Protein AF-A0A0N1BIA9-F1 (afdb_monomer)

Sequence (577 aa):
MAILIGGTGDDSLVGGNDDDTLIGDAGNDTLIGGGGGDLIEGGSGYNQLYAAGMLGSFSFPYYGNSFAVPMLDRGSDVDTLRGGNDVDLISAGFGDQIDGGGGSDTLFISFQGASNGVSVDFRLASQSIGGGVIKNIESVAWAEGSAFDDVIIDGTGSPYGSFGVLFGMAGNDSLVAGYYTGALFGGDGGDTLDGRGSQYLSTLDGGTGDDLIFTPLNGFARSFGGDGDDVINGTGAISGGDGNDRILLVYTYYSAEVHGDAGNDEIVVADLTTGSTILFGDAGDDTLRGGGGNDLFNGGAGDDRIIGGSEAGPDLYYGGAAGDTAIYSGRSTDYVLDRDAATGIITITDSRADSPDGADRIDGIEFLRFSDGTYQTAQVLAGIGLGGGNLVGGDGDDIYVGNEDANSAIGNGGNDTLSGNGGNDTLVGGAGADQLDGGTGDDRLLSNGVLGAYVTPYPGFTPVAPDLDRDAVADTLRGGAGNDTISAGFGDQIDGGVGIDTLFISFQGASAGITVDFRLASQQVGATSIANIEAIGWAEGSGFDDVIIDGPGNGYAGFSTLFGMAGNDRLVAGYYT

Structure (mmCIF, N/CA/C/O backbone):
data_AF-A0A0N1BIA9-F1
#
_entry.id   AF-A0A0N1BIA9-F1
#
loop_
_atom_site.group_PDB
_atom_site.id
_atom_site.type_symbol
_atom_site.label_atom_id
_atom_site.label_alt_id
_atom_site.label_comp_id
_atom_site.label_asym_id
_atom_site.label_entity_id
_atom_site.label_seq_id
_atom_site.pdbx_PDB_ins_code
_atom_site.Cartn_x
_atom_site.Cartn_y
_atom_site.Cartn_z
_atom_site.occupancy
_atom_site.B_iso_or_equiv
_atom_site.auth_seq_id
_atom_site.auth_comp_id
_atom_site.auth_asym_id
_atom_site.auth_atom_id
_atom_site.pdbx_PDB_model_num
ATOM 1 N N . MET A 1 1 ? -39.577 -13.393 37.945 1.00 86.75 1 MET A N 1
ATOM 2 C CA . MET A 1 1 ? -40.028 -12.265 38.774 1.00 86.75 1 MET A CA 1
ATOM 3 C C . MET A 1 1 ? -39.838 -12.552 40.251 1.00 86.75 1 MET A C 1
ATOM 5 O O . MET A 1 1 ? -40.767 -12.895 40.989 1.00 86.75 1 MET A O 1
ATOM 9 N N . ALA A 1 2 ? -38.596 -12.388 40.667 1.00 89.94 2 ALA A N 1
ATOM 10 C CA . ALA A 1 2 ? -38.115 -12.234 42.015 1.00 89.94 2 ALA A CA 1
ATOM 11 C C . ALA A 1 2 ? -37.924 -10.740 42.322 1.00 89.94 2 ALA A C 1
ATOM 13 O O . ALA A 1 2 ? -37.677 -9.922 41.441 1.00 89.94 2 ALA A O 1
ATOM 14 N N . ILE A 1 3 ? -38.049 -10.392 43.602 1.00 97.19 3 ILE A N 1
ATOM 15 C CA . ILE A 1 3 ? -37.593 -9.107 44.135 1.00 97.19 3 ILE A CA 1
ATOM 16 C C . ILE A 1 3 ? -36.527 -9.449 45.168 1.00 97.19 3 ILE A C 1
ATOM 18 O O . ILE A 1 3 ? -36.833 -10.100 46.173 1.00 97.19 3 ILE A O 1
ATOM 22 N N . LEU A 1 4 ? -35.291 -9.053 44.895 1.00 97.50 4 LEU A N 1
ATOM 23 C CA . LEU A 1 4 ? -34.115 -9.322 45.709 1.00 97.50 4 LEU A CA 1
ATOM 24 C C . LEU A 1 4 ? -33.593 -8.000 46.285 1.00 97.50 4 LEU A C 1
ATOM 26 O O . LEU A 1 4 ? -33.456 -7.020 45.562 1.00 97.50 4 LEU A O 1
ATOM 30 N N . ILE A 1 5 ? -33.336 -7.970 47.595 1.00 97.81 5 ILE A N 1
ATOM 31 C CA . ILE A 1 5 ? -32.888 -6.772 48.323 1.00 97.81 5 ILE A CA 1
ATOM 32 C C . ILE A 1 5 ? -31.689 -7.169 49.193 1.00 97.81 5 ILE A C 1
ATOM 34 O O . ILE A 1 5 ? -31.840 -8.077 50.018 1.00 97.81 5 ILE A O 1
ATOM 38 N N . GLY A 1 6 ? -30.536 -6.521 48.994 1.00 96.31 6 GLY A N 1
ATOM 39 C CA . GLY A 1 6 ? -29.282 -6.765 49.724 1.00 96.31 6 GLY A CA 1
ATOM 40 C C . GLY A 1 6 ? -29.310 -6.151 51.124 1.00 96.31 6 GLY A C 1
ATOM 41 O O . GLY A 1 6 ? -29.297 -6.855 52.139 1.00 96.31 6 GLY A O 1
ATOM 42 N N . GLY A 1 7 ? -29.537 -4.839 51.185 1.00 95.25 7 GLY A N 1
ATOM 43 C CA . GLY A 1 7 ? -29.717 -4.099 52.426 1.00 95.25 7 GLY A CA 1
ATOM 44 C C . GLY A 1 7 ? -28.447 -3.362 52.839 1.00 95.25 7 GLY A C 1
ATOM 45 O O . GLY A 1 7 ? -28.160 -2.286 52.340 1.00 95.25 7 GLY A O 1
ATOM 46 N N . THR A 1 8 ? -27.732 -3.838 53.856 1.00 96.31 8 THR A N 1
ATOM 47 C CA . THR A 1 8 ? -26.477 -3.183 54.267 1.00 96.31 8 THR A CA 1
ATOM 48 C C . THR A 1 8 ? -25.339 -4.181 54.259 1.00 96.31 8 THR A C 1
ATOM 50 O O . THR A 1 8 ? -25.460 -5.217 54.918 1.00 96.31 8 THR A O 1
ATOM 53 N N . GLY A 1 9 ? -24.198 -3.788 53.706 1.00 96.25 9 GLY A N 1
ATOM 54 C CA . GLY A 1 9 ? -23.037 -4.650 53.521 1.00 96.25 9 GLY A CA 1
ATOM 55 C C . GLY A 1 9 ? -22.803 -4.921 52.040 1.00 96.25 9 GLY A C 1
ATOM 56 O O . GLY A 1 9 ? -23.548 -4.437 51.211 1.00 96.25 9 GLY A O 1
ATOM 57 N N . ASP A 1 10 ? -21.742 -5.662 51.734 1.00 98.19 10 ASP A N 1
ATOM 58 C CA . ASP A 1 10 ? -21.418 -6.040 50.357 1.00 98.19 10 ASP A CA 1
ATOM 59 C C . ASP A 1 10 ? -22.220 -7.304 49.995 1.00 98.19 10 ASP A C 1
ATOM 61 O O . ASP A 1 10 ? -21.917 -8.399 50.493 1.00 98.19 10 ASP A O 1
ATOM 65 N N . ASP A 1 11 ? -23.251 -7.157 49.167 1.00 98.19 11 ASP A N 1
ATOM 66 C CA . ASP A 1 11 ? -24.198 -8.209 48.810 1.00 98.19 11 ASP A CA 1
ATOM 67 C C . ASP A 1 11 ? -23.992 -8.740 47.380 1.00 98.19 11 ASP A C 1
ATOM 69 O O . ASP A 1 11 ? -23.407 -8.105 46.502 1.00 98.19 11 ASP A O 1
ATOM 73 N N . SER A 1 12 ? -24.473 -9.963 47.128 1.00 97.62 12 SER A N 1
ATOM 74 C CA . SER A 1 12 ? -24.478 -10.571 45.793 1.00 97.62 12 SER A CA 1
ATOM 75 C C . SER A 1 12 ? -25.865 -11.105 45.461 1.00 97.62 12 SER A C 1
ATOM 77 O O . SER A 1 12 ? -26.387 -11.985 46.153 1.00 97.62 12 SER A O 1
ATOM 79 N N . LEU A 1 13 ? -26.462 -10.556 44.405 1.00 97.81 13 LEU A N 1
ATOM 80 C CA . LEU A 1 13 ? -27.844 -10.796 43.999 1.00 97.81 13 LEU A CA 1
ATOM 81 C C . LEU A 1 13 ? -27.869 -11.342 42.566 1.00 97.81 13 LEU A C 1
ATOM 83 O O . LEU A 1 13 ? -27.150 -10.846 41.702 1.00 97.81 13 LEU A O 1
ATOM 87 N N . VAL A 1 14 ? -28.692 -12.366 42.323 1.00 97.75 14 VAL A N 1
ATOM 88 C CA . VAL A 1 14 ? -28.859 -13.003 41.006 1.00 97.75 14 VAL A CA 1
ATOM 89 C C . VAL A 1 14 ? -30.352 -13.167 40.725 1.00 97.75 14 VAL A C 1
ATOM 91 O O . VAL A 1 14 ? -31.029 -13.823 41.521 1.00 97.75 14 VAL A O 1
ATOM 94 N N . GLY A 1 15 ? -30.842 -12.567 39.636 1.00 95.00 15 GLY A N 1
ATOM 95 C CA . GLY A 1 15 ? -32.247 -12.580 39.216 1.00 95.00 15 GLY A CA 1
ATOM 96 C C . GLY A 1 15 ? -32.674 -13.943 38.681 1.00 95.00 15 GLY A C 1
ATOM 97 O O . GLY A 1 15 ? -33.395 -14.688 39.353 1.00 95.00 15 GLY A O 1
ATOM 98 N N . GLY A 1 16 ? -32.152 -14.329 37.518 1.00 94.50 16 GLY A N 1
ATOM 99 C CA . GLY A 1 16 ? -32.550 -15.561 36.845 1.00 94.50 16 GLY A CA 1
ATOM 100 C C . GLY A 1 16 ? -32.778 -15.346 35.354 1.00 94.50 16 GLY A C 1
ATOM 101 O O . GLY A 1 16 ? -31.915 -14.805 34.688 1.00 94.50 16 GLY A O 1
ATOM 102 N N . ASN A 1 17 ? -33.889 -15.859 34.818 1.00 94.81 17 ASN A N 1
ATOM 103 C CA . ASN A 1 17 ? -34.258 -15.730 33.395 1.00 94.81 17 ASN A CA 1
ATOM 104 C C . ASN A 1 17 ? -35.610 -15.008 33.203 1.00 94.81 17 ASN A C 1
ATOM 106 O O . ASN A 1 17 ? -36.188 -15.075 32.119 1.00 94.81 17 ASN A O 1
ATOM 110 N N . ASP A 1 18 ? -36.192 -14.481 34.276 1.00 96.44 18 ASP A N 1
ATOM 111 C CA . ASP A 1 18 ? -37.474 -13.781 34.231 1.00 96.44 18 ASP A CA 1
ATOM 112 C C . ASP A 1 18 ? -37.211 -12.297 34.526 1.00 96.44 18 ASP A C 1
ATOM 114 O O . ASP A 1 18 ? -36.248 -12.001 35.209 1.00 96.44 18 ASP A O 1
ATOM 118 N N . ASP A 1 19 ? -38.143 -11.401 34.188 1.00 97.56 19 ASP A N 1
ATOM 119 C CA . ASP A 1 19 ? -38.080 -9.994 34.617 1.00 97.56 19 ASP A CA 1
ATOM 120 C C . ASP A 1 19 ? -38.034 -9.880 36.155 1.00 97.56 19 ASP A C 1
ATOM 122 O O . ASP A 1 19 ? -39.028 -10.165 36.846 1.00 97.56 19 ASP A O 1
ATOM 126 N N . ASP A 1 20 ? -36.898 -9.468 36.703 1.00 98.12 20 ASP A N 1
ATOM 127 C CA . ASP A 1 20 ? -36.608 -9.420 38.128 1.00 98.12 20 ASP A CA 1
ATOM 128 C C . ASP A 1 20 ? -36.301 -7.987 38.606 1.00 98.12 20 ASP A C 1
ATOM 130 O O . ASP A 1 20 ? -36.182 -7.020 37.854 1.00 98.12 20 ASP A O 1
ATOM 134 N N . THR A 1 21 ? -36.278 -7.794 39.926 1.00 98.44 21 THR A N 1
ATOM 135 C CA . THR A 1 21 ? -35.881 -6.520 40.544 1.00 98.44 21 THR A CA 1
ATOM 136 C C . THR A 1 21 ? -34.820 -6.776 41.598 1.00 98.44 21 THR A C 1
ATOM 138 O O . THR A 1 21 ? -35.076 -7.499 42.564 1.00 98.44 21 THR A O 1
ATOM 141 N N . LEU A 1 22 ? -33.646 -6.181 41.424 1.00 98.50 22 LEU A N 1
ATOM 142 C CA . LEU A 1 22 ? -32.484 -6.315 42.290 1.00 98.50 22 LEU A CA 1
ATOM 143 C C . LEU A 1 22 ? -32.135 -4.942 42.875 1.00 98.50 22 LEU A C 1
ATOM 145 O O . LEU A 1 22 ? -31.942 -3.981 42.135 1.00 98.50 22 LEU A O 1
ATOM 149 N N . ILE A 1 23 ? -32.058 -4.853 44.203 1.00 98.56 23 ILE A N 1
ATOM 150 C CA . ILE A 1 23 ? -31.738 -3.618 44.933 1.00 98.56 23 ILE A CA 1
ATOM 151 C C . ILE A 1 23 ? -30.571 -3.905 45.884 1.00 98.56 23 ILE A C 1
ATOM 153 O O . ILE A 1 23 ? -30.720 -4.731 46.787 1.00 98.56 23 ILE A O 1
ATOM 157 N N . GLY A 1 24 ? -29.428 -3.247 45.679 1.00 97.62 24 GLY A N 1
ATOM 158 C CA . GLY A 1 24 ? -28.225 -3.394 46.513 1.00 97.62 24 GLY A CA 1
ATOM 159 C C . GLY A 1 24 ? -28.360 -2.691 47.864 1.00 97.62 24 GLY A C 1
ATOM 160 O O . GLY A 1 24 ? -28.166 -3.305 48.910 1.00 97.62 24 GLY A O 1
ATOM 161 N N . ASP A 1 25 ? -28.891 -1.463 47.838 1.00 97.62 25 ASP A N 1
ATOM 162 C CA . ASP A 1 25 ? -28.955 -0.515 48.959 1.00 97.62 25 ASP A CA 1
ATOM 163 C C . ASP A 1 25 ? -27.566 0.048 49.334 1.00 97.62 25 ASP A C 1
ATOM 165 O O . ASP A 1 25 ? -27.108 0.985 48.681 1.00 97.62 25 ASP A O 1
ATOM 169 N N . ALA A 1 26 ? -26.928 -0.384 50.427 1.00 97.50 26 ALA A N 1
ATOM 170 C CA . ALA A 1 26 ? -25.689 0.230 50.911 1.00 97.50 26 ALA A CA 1
ATOM 171 C C . ALA A 1 26 ? -24.548 -0.773 51.076 1.00 97.50 26 ALA A C 1
ATOM 173 O O . ALA A 1 26 ? -24.554 -1.551 52.028 1.00 97.50 26 ALA A O 1
ATOM 174 N N . GLY A 1 27 ? -23.492 -0.610 50.286 1.00 97.44 27 GLY A N 1
ATOM 175 C CA . GLY A 1 27 ? -22.301 -1.451 50.297 1.00 97.44 27 GLY A CA 1
ATOM 176 C C . GLY A 1 27 ? -21.710 -1.561 48.899 1.00 97.44 27 GLY A C 1
ATOM 177 O O . GLY A 1 27 ? -22.109 -0.838 47.998 1.00 97.44 27 GLY A O 1
ATOM 178 N N . ASN A 1 28 ? -20.697 -2.405 48.724 1.00 98.06 28 ASN A N 1
ATOM 179 C CA . ASN A 1 28 ? -20.155 -2.685 47.398 1.00 98.06 28 ASN A CA 1
ATOM 180 C C . ASN A 1 28 ? -20.846 -3.925 46.835 1.00 98.06 28 ASN A C 1
ATOM 182 O O . ASN A 1 28 ? -20.403 -5.053 47.081 1.00 98.06 28 ASN A O 1
ATOM 186 N N . ASP A 1 29 ? -21.937 -3.716 46.111 1.00 98.31 29 ASP A N 1
ATOM 187 C CA . ASP A 1 29 ? -22.826 -4.801 45.719 1.00 98.31 29 ASP A CA 1
ATOM 188 C C . ASP A 1 29 ? -22.487 -5.374 44.342 1.00 98.31 29 ASP A C 1
ATOM 190 O O . ASP A 1 29 ? -21.930 -4.718 43.463 1.00 98.31 29 ASP A O 1
ATOM 194 N N . THR A 1 30 ? -22.825 -6.645 44.138 1.00 98.25 30 THR A N 1
ATOM 195 C CA . THR A 1 30 ? -22.754 -7.314 42.836 1.00 98.25 30 THR A CA 1
ATOM 196 C C . THR A 1 30 ? -24.133 -7.814 42.434 1.00 98.25 30 THR A C 1
ATOM 198 O O . THR A 1 30 ? -24.661 -8.746 43.043 1.00 98.25 30 THR A O 1
ATOM 201 N N . LEU A 1 31 ? -24.708 -7.220 41.392 1.00 98.38 31 LEU A N 1
ATOM 202 C CA . LEU A 1 31 ? -26.080 -7.463 40.959 1.00 98.38 31 LEU A CA 1
ATOM 203 C C . LEU A 1 31 ? -26.076 -8.019 39.534 1.00 98.38 31 LEU A C 1
ATOM 205 O O . LEU A 1 31 ? -25.535 -7.389 38.628 1.00 98.38 31 LEU A O 1
ATOM 209 N N . ILE A 1 32 ? -26.652 -9.205 39.346 1.00 98.06 32 ILE A N 1
ATOM 210 C CA . ILE A 1 32 ? -26.705 -9.914 38.062 1.00 98.06 32 ILE A CA 1
ATOM 211 C C . ILE A 1 32 ? -28.173 -10.164 37.707 1.00 98.06 32 ILE A C 1
ATOM 213 O O . ILE A 1 32 ? -28.823 -10.945 38.404 1.00 98.06 32 ILE A O 1
ATOM 217 N N . GLY A 1 33 ? -28.682 -9.528 36.654 1.00 96.00 33 GLY A N 1
ATOM 218 C CA . GLY A 1 33 ? -30.052 -9.723 36.168 1.00 96.00 33 GLY A CA 1
ATOM 219 C C . GLY A 1 33 ? -30.255 -11.135 35.618 1.00 96.00 33 GLY A C 1
ATOM 220 O O . GLY A 1 33 ? -30.856 -11.995 36.272 1.00 96.00 33 GLY A O 1
ATOM 221 N N . GLY A 1 34 ? -29.575 -11.424 34.511 1.00 94.75 34 GLY A N 1
ATOM 222 C CA . GLY A 1 34 ? -29.526 -12.727 33.864 1.00 94.75 34 GLY A CA 1
ATOM 223 C C . GLY A 1 34 ? -30.194 -12.699 32.495 1.00 94.75 34 GLY A C 1
ATOM 224 O O . GLY A 1 34 ? -29.522 -12.451 31.503 1.00 94.75 34 GLY A O 1
ATOM 225 N N . GLY A 1 35 ? -31.471 -13.043 32.405 1.00 94.12 35 GLY A N 1
ATOM 226 C CA . GLY A 1 35 ? -32.257 -12.842 31.188 1.00 94.12 35 GLY A CA 1
ATOM 227 C C . GLY A 1 35 ? -33.658 -12.366 31.540 1.00 94.12 35 GLY A C 1
ATOM 228 O O . GLY A 1 35 ? -34.099 -12.580 32.667 1.00 94.12 35 GLY A O 1
ATOM 229 N N . GLY A 1 36 ? -34.383 -11.816 30.567 1.00 95.38 36 GLY A N 1
ATOM 230 C CA . GLY A 1 36 ? -35.586 -11.027 30.849 1.00 95.38 36 GLY A CA 1
ATOM 231 C C . GLY A 1 36 ? -35.249 -9.548 31.047 1.00 95.38 36 GLY A C 1
ATOM 232 O O . GLY A 1 36 ? -34.088 -9.177 31.011 1.00 95.38 36 GLY A O 1
ATOM 233 N N . GLY A 1 37 ? -36.275 -8.702 31.173 1.00 96.50 37 GLY A N 1
ATOM 234 C CA . GLY A 1 37 ? -36.106 -7.260 31.377 1.00 96.50 37 GLY A CA 1
ATOM 235 C C . GLY A 1 37 ? -36.072 -6.906 32.861 1.00 96.50 37 GLY A C 1
ATOM 236 O O . GLY A 1 37 ? -37.119 -6.796 33.509 1.00 96.50 37 GLY A O 1
ATOM 237 N N . ASP A 1 38 ? -34.878 -6.706 33.390 1.00 98.12 38 ASP A N 1
ATOM 238 C CA . ASP A 1 38 ? -34.571 -6.537 34.800 1.00 98.12 38 ASP A CA 1
ATOM 239 C C . ASP A 1 38 ? -34.499 -5.068 35.238 1.00 98.12 38 ASP A C 1
ATOM 241 O O . ASP A 1 38 ? -34.130 -4.155 34.498 1.00 98.12 38 ASP A O 1
ATOM 245 N N . LEU A 1 39 ? -34.827 -4.823 36.509 1.00 98.31 39 LEU A N 1
ATOM 246 C CA . LEU A 1 39 ? -34.554 -3.559 37.197 1.00 98.31 39 LEU A CA 1
ATOM 247 C C . LEU A 1 39 ? -33.443 -3.767 38.225 1.00 98.31 39 LEU A C 1
ATOM 249 O O . LEU A 1 39 ? -33.648 -4.448 39.228 1.00 98.31 39 LEU A O 1
ATOM 253 N N . ILE A 1 40 ? -32.302 -3.120 38.015 1.00 98.56 40 ILE A N 1
ATOM 254 C CA . ILE A 1 40 ? -31.102 -3.227 38.842 1.00 98.56 40 ILE A CA 1
ATOM 255 C C . ILE A 1 40 ? -30.757 -1.849 39.422 1.00 98.56 40 ILE A C 1
ATOM 257 O O . ILE A 1 40 ? -30.404 -0.918 38.696 1.00 98.56 40 ILE A O 1
ATOM 261 N N . GLU A 1 41 ? -30.843 -1.713 40.745 1.00 98.50 41 GLU A N 1
ATOM 262 C CA . GLU A 1 41 ? -30.476 -0.496 41.479 1.00 98.50 41 GLU A CA 1
ATOM 263 C C . GLU A 1 41 ? -29.307 -0.791 42.432 1.00 98.50 41 GLU A C 1
ATOM 265 O O . GLU A 1 41 ? -29.471 -1.547 43.389 1.00 98.50 41 GLU A O 1
ATOM 270 N N . GLY A 1 42 ? -28.135 -0.199 42.169 1.00 97.44 42 GLY A N 1
ATOM 271 C CA . GLY A 1 42 ? -26.917 -0.380 42.969 1.00 97.44 42 GLY A CA 1
ATOM 272 C C . GLY A 1 42 ? -27.050 0.260 44.347 1.00 97.44 42 GLY A C 1
ATOM 273 O O . GLY A 1 42 ? -27.085 -0.433 45.356 1.00 97.44 42 GLY A O 1
ATOM 274 N N . GLY A 1 43 ? -27.245 1.579 44.385 1.00 97.06 43 GLY A N 1
ATOM 275 C CA . GLY A 1 43 ? -27.459 2.320 45.627 1.00 97.06 43 GLY A CA 1
ATOM 276 C C . GLY A 1 43 ? -26.243 3.162 46.002 1.00 97.06 43 GLY A C 1
ATOM 277 O O . GLY A 1 43 ? -25.900 4.087 45.274 1.00 97.06 43 GLY A O 1
ATOM 278 N N . SER A 1 44 ? -25.645 2.939 47.172 1.00 97.19 44 SER A N 1
ATOM 279 C CA . SER A 1 44 ? -24.417 3.633 47.602 1.00 97.19 44 SER A CA 1
ATOM 280 C C . SER A 1 44 ? -23.275 2.651 47.796 1.00 97.19 44 SER A C 1
ATOM 282 O O . SER A 1 44 ? -23.506 1.608 48.395 1.00 97.19 44 SER A O 1
ATOM 284 N N . GLY A 1 45 ? -22.055 3.047 47.441 1.00 96.62 45 GLY A N 1
ATOM 285 C CA . GLY A 1 45 ? -20.863 2.196 47.407 1.00 96.62 45 GLY A CA 1
ATOM 286 C C . GLY A 1 45 ? -20.445 1.846 45.979 1.00 96.62 45 GLY A C 1
ATOM 287 O O . GLY A 1 45 ? -21.060 2.308 45.031 1.00 96.62 45 GLY A O 1
ATOM 288 N N . TYR A 1 46 ? -19.353 1.093 45.830 1.00 96.56 46 TYR A N 1
ATOM 289 C CA . TYR A 1 46 ? -18.854 0.673 44.518 1.00 96.56 46 TYR A CA 1
ATOM 290 C C . TYR A 1 46 ? -19.608 -0.568 44.048 1.00 96.56 46 TYR A C 1
ATOM 292 O O . TYR A 1 46 ? -19.319 -1.673 44.519 1.00 96.56 46 TYR A O 1
ATOM 300 N N . ASN A 1 47 ? -20.551 -0.402 43.127 1.00 97.75 47 ASN A N 1
ATOM 301 C CA . ASN A 1 47 ? -21.408 -1.490 42.679 1.00 97.75 47 ASN A CA 1
ATOM 302 C C . ASN A 1 47 ? -20.983 -2.027 41.313 1.00 97.75 47 ASN A C 1
ATOM 304 O O . ASN A 1 47 ? -20.470 -1.317 40.449 1.00 97.75 47 ASN A O 1
ATOM 308 N N . GLN A 1 48 ? -21.218 -3.319 41.119 1.00 97.62 48 GLN A N 1
ATOM 309 C CA . GLN A 1 48 ? -21.038 -4.025 39.858 1.00 97.62 48 GLN A CA 1
ATOM 310 C C . GLN A 1 48 ? -22.404 -4.505 39.376 1.00 97.62 48 GLN A C 1
ATOM 312 O O . GLN A 1 48 ? -22.983 -5.426 39.958 1.00 97.62 48 GLN A O 1
ATOM 317 N N . LEU A 1 49 ? -22.924 -3.862 38.335 1.00 98.44 49 LEU A N 1
ATOM 318 C CA . LEU A 1 49 ? -24.239 -4.134 37.770 1.00 98.44 49 LEU A CA 1
ATOM 319 C C . LEU A 1 49 ? -24.073 -4.842 36.424 1.00 98.44 49 LEU A C 1
ATOM 321 O O . LEU A 1 49 ? -23.420 -4.319 35.521 1.00 98.44 49 LEU A O 1
ATOM 325 N N . TYR A 1 50 ? -24.681 -6.015 36.286 1.00 98.12 50 TYR A N 1
ATOM 326 C CA . TYR A 1 50 ? -24.656 -6.825 35.072 1.00 98.12 50 TYR A CA 1
ATOM 327 C C . TYR A 1 50 ? -26.085 -7.097 34.617 1.00 98.12 50 TYR A C 1
ATOM 329 O O . TYR A 1 50 ? -26.831 -7.748 35.347 1.00 98.12 50 TYR A O 1
ATOM 337 N N . ALA A 1 51 ? -26.444 -6.624 33.424 1.00 96.69 51 ALA A N 1
ATOM 338 C CA . ALA A 1 51 ? -27.748 -6.886 32.818 1.00 96.69 51 ALA A CA 1
ATOM 339 C C . ALA A 1 51 ? -27.913 -8.395 32.559 1.00 96.69 51 ALA A C 1
ATOM 341 O O . ALA A 1 51 ? -28.780 -9.043 33.132 1.00 96.69 51 ALA A O 1
ATOM 342 N N . ALA A 1 52 ? -26.935 -8.996 31.870 1.00 93.88 52 ALA A N 1
ATOM 343 C CA . ALA A 1 52 ? -26.863 -10.439 31.663 1.00 93.88 52 ALA A CA 1
ATOM 344 C C . ALA A 1 52 ? -26.013 -11.162 32.726 1.00 93.88 52 ALA A C 1
ATOM 346 O O . ALA A 1 52 ? -26.453 -11.416 33.842 1.00 93.88 52 ALA A O 1
ATOM 347 N N . GLY A 1 53 ? -24.774 -11.540 32.397 1.00 91.44 53 GLY A N 1
ATOM 348 C CA . GLY A 1 53 ? -23.864 -12.250 33.301 1.00 91.44 53 GLY A CA 1
ATOM 349 C C . GLY A 1 53 ? -22.617 -11.439 33.666 1.00 91.44 53 GLY A C 1
ATOM 350 O O . GLY A 1 53 ? -22.278 -10.466 33.003 1.00 91.44 53 GLY A O 1
ATOM 351 N N . MET A 1 54 ? -21.886 -11.873 34.701 1.00 92.19 54 MET A N 1
ATOM 352 C CA . MET A 1 54 ? -20.581 -11.290 35.061 1.00 92.19 54 MET A CA 1
ATOM 353 C C . MET A 1 54 ? -19.598 -11.339 33.884 1.00 92.19 54 MET A C 1
ATOM 355 O O . MET A 1 54 ? -19.476 -12.384 33.257 1.00 92.19 54 MET A O 1
ATOM 359 N N . LEU A 1 55 ? -18.774 -10.302 33.696 1.00 90.62 55 LEU A N 1
ATOM 360 C CA . LEU A 1 55 ? -17.788 -10.206 32.596 1.00 90.62 55 LEU A CA 1
ATOM 361 C C . LEU A 1 55 ? -16.848 -11.418 32.455 1.00 90.62 55 LEU A C 1
ATOM 363 O O . LEU A 1 55 ? -16.268 -11.640 31.394 1.00 90.62 55 LEU A O 1
ATOM 367 N N . GLY A 1 56 ? -16.677 -12.211 33.516 1.00 89.00 56 GLY A N 1
ATOM 368 C CA . GLY A 1 56 ? -15.794 -13.369 33.521 1.00 89.00 56 GLY A CA 1
ATOM 369 C C . GLY A 1 56 ? -14.318 -12.968 33.497 1.00 89.00 56 GLY A C 1
ATOM 370 O O . GLY A 1 56 ? -13.941 -11.865 33.886 1.00 89.00 56 GLY A O 1
ATOM 371 N N . SER A 1 57 ? -13.453 -13.899 33.095 1.00 86.75 57 SER A N 1
ATOM 372 C CA . SER A 1 57 ? -12.032 -13.603 32.884 1.00 86.75 57 SER A CA 1
ATOM 373 C C . SER A 1 57 ? -11.832 -13.051 31.476 1.00 86.75 57 SER A C 1
ATOM 375 O O . SER A 1 57 ? -11.959 -13.799 30.511 1.00 86.75 57 SER A O 1
ATOM 377 N N . PHE A 1 58 ? -11.492 -11.768 31.385 1.00 87.81 58 PHE A N 1
ATOM 378 C CA . PHE A 1 58 ? -11.184 -11.072 30.139 1.00 87.81 58 PHE A CA 1
ATOM 379 C C . PHE A 1 58 ? -9.839 -10.349 30.255 1.00 87.81 58 PHE A C 1
ATOM 381 O O . PHE A 1 58 ? -9.291 -10.189 31.352 1.00 87.81 58 PHE A O 1
ATOM 388 N N . SER A 1 59 ? -9.290 -9.922 29.126 1.00 85.75 59 SER A N 1
ATOM 389 C CA . SER A 1 59 ? -8.086 -9.098 29.092 1.00 85.75 59 SER A CA 1
ATOM 390 C C . SER A 1 59 ? -8.198 -8.057 27.995 1.00 85.75 59 SER A C 1
ATOM 392 O O . SER A 1 59 ? -8.809 -8.297 26.958 1.00 85.75 59 SER A O 1
ATOM 394 N N . PHE A 1 60 ? -7.605 -6.891 28.234 1.00 82.19 60 PHE A N 1
ATOM 395 C CA . PHE A 1 60 ? -7.559 -5.847 27.223 1.00 82.19 60 PHE A CA 1
ATOM 396 C C . PHE A 1 60 ? -6.597 -6.251 26.098 1.00 82.19 60 PHE A C 1
ATOM 398 O O . PHE A 1 60 ? -5.509 -6.763 26.398 1.00 82.19 60 PHE A O 1
ATOM 405 N N . PRO A 1 61 ? -6.964 -6.018 24.827 1.00 77.88 61 PRO A N 1
ATOM 406 C CA . PRO A 1 61 ? -6.037 -6.124 23.718 1.00 77.88 61 PRO A CA 1
ATOM 407 C C . PRO A 1 61 ? -4.853 -5.190 23.960 1.00 77.88 61 PRO A C 1
ATOM 409 O O . PRO A 1 61 ? -4.994 -3.987 24.174 1.00 77.88 61 PRO A O 1
ATOM 412 N N . TYR A 1 62 ? -3.668 -5.786 23.969 1.00 69.19 62 TYR A N 1
ATOM 413 C CA . TYR A 1 62 ? -2.396 -5.086 23.974 1.00 69.19 62 TYR A CA 1
ATOM 414 C C . TYR A 1 62 ? -1.527 -5.752 22.925 1.00 69.19 62 TYR A C 1
ATOM 416 O O . TYR A 1 62 ? -1.506 -6.984 22.846 1.00 69.19 62 TYR A O 1
ATOM 424 N N . TYR A 1 63 ? -0.796 -4.950 22.156 1.00 65.00 63 TYR A N 1
ATOM 425 C CA . TYR A 1 63 ? 0.003 -5.457 21.051 1.00 65.00 63 TYR A CA 1
ATOM 426 C C . TYR A 1 63 ? 0.840 -6.692 21.434 1.00 65.00 63 TYR A C 1
ATOM 428 O O . TYR A 1 63 ? 1.586 -6.679 22.421 1.00 65.00 63 TYR A O 1
ATOM 436 N N . GLY A 1 64 ? 0.728 -7.744 20.617 1.00 60.16 64 GLY A N 1
ATOM 437 C CA . GLY A 1 64 ? 1.499 -8.982 20.740 1.00 60.16 64 GLY A CA 1
ATOM 438 C C . GLY A 1 64 ? 0.995 -9.973 21.795 1.00 60.16 64 GLY A C 1
ATOM 439 O O . GLY A 1 64 ? 1.640 -11.000 22.002 1.00 60.16 64 GLY A O 1
ATOM 440 N N . ASN A 1 65 ? -0.137 -9.705 22.457 1.00 70.38 65 ASN A N 1
ATOM 441 C CA . ASN A 1 65 ? -0.742 -10.616 23.429 1.00 70.38 65 ASN A CA 1
ATOM 442 C C . ASN A 1 65 ? -2.132 -11.064 22.974 1.00 70.38 65 ASN A C 1
ATOM 444 O O . ASN A 1 65 ? -2.969 -10.242 22.611 1.00 70.38 65 ASN A O 1
ATOM 448 N N . SER A 1 66 ? -2.414 -12.365 23.078 1.00 75.25 66 SER A N 1
ATOM 449 C CA . SER A 1 66 ? -3.786 -12.860 22.958 1.00 75.25 66 SER A CA 1
ATOM 450 C C . SER A 1 66 ? -4.667 -12.213 24.027 1.00 75.25 66 SER A C 1
ATOM 452 O O . SER A 1 66 ? -4.282 -12.153 25.200 1.00 75.25 66 SER A O 1
ATOM 454 N N . PHE A 1 67 ? -5.854 -11.765 23.629 1.00 82.88 67 PHE A N 1
ATOM 455 C CA . PHE A 1 67 ? -6.838 -11.203 24.542 1.00 82.88 67 PHE A CA 1
ATOM 456 C C . PHE A 1 67 ? -8.077 -12.093 24.652 1.00 82.88 67 PHE A C 1
ATOM 458 O O . PHE A 1 67 ? -8.308 -12.976 23.826 1.00 82.88 67 PHE A O 1
ATOM 465 N N . ALA A 1 68 ? -8.840 -11.897 25.722 1.00 86.56 68 ALA A N 1
ATOM 466 C CA . ALA A 1 68 ? -10.094 -12.593 25.966 1.00 86.56 68 ALA A CA 1
ATOM 467 C C . ALA A 1 68 ? -11.222 -11.567 26.053 1.00 86.56 68 ALA A C 1
ATOM 469 O O . ALA A 1 68 ? -11.098 -10.585 26.781 1.00 86.56 68 ALA A O 1
ATOM 470 N N . VAL A 1 69 ? -12.306 -11.817 25.320 1.00 86.75 69 VAL A N 1
ATOM 471 C CA . VAL A 1 69 ? -13.499 -10.962 25.272 1.00 86.75 69 VAL A CA 1
ATOM 472 C C . VAL A 1 69 ? -14.320 -11.148 26.558 1.00 86.75 69 VAL A C 1
ATOM 474 O O . VAL A 1 69 ? -14.510 -12.294 26.982 1.00 86.75 69 VAL A O 1
ATOM 477 N N . PRO A 1 70 ? -14.811 -10.070 27.197 1.00 91.56 70 PRO A N 1
ATOM 478 C CA . PRO A 1 70 ? -15.717 -10.184 28.330 1.00 91.56 70 PRO A CA 1
ATOM 479 C C . PRO A 1 70 ? -17.049 -10.826 27.932 1.00 91.56 70 PRO A C 1
ATOM 481 O O . PRO A 1 70 ? -17.527 -10.719 26.801 1.00 91.56 70 PRO A O 1
ATOM 484 N N . MET A 1 71 ? -17.687 -11.491 28.891 1.00 91.56 71 MET A N 1
ATOM 485 C CA . MET A 1 71 ? -19.088 -11.867 28.748 1.00 91.56 71 MET A CA 1
ATOM 486 C C . MET A 1 71 ? -19.941 -10.598 28.845 1.00 91.56 71 MET A C 1
ATOM 488 O O . MET A 1 71 ? -19.967 -9.959 29.889 1.00 91.56 71 MET A O 1
ATOM 492 N N . LEU A 1 72 ? -20.606 -10.240 27.749 1.00 92.94 72 LEU A N 1
ATOM 493 C CA . LEU A 1 72 ? -21.469 -9.064 27.640 1.00 92.94 72 LEU A CA 1
ATOM 494 C C . LEU A 1 72 ? -22.906 -9.488 27.377 1.00 92.94 72 LEU A C 1
ATOM 496 O O . LEU A 1 72 ? -23.155 -10.594 26.883 1.00 92.94 72 LEU A O 1
ATOM 500 N N . ASP A 1 73 ? -23.830 -8.582 27.670 1.00 93.69 73 ASP A N 1
ATOM 501 C CA . ASP A 1 73 ? -25.196 -8.712 27.204 1.00 93.69 73 ASP A CA 1
ATOM 502 C C . ASP A 1 73 ? -25.278 -8.390 25.705 1.00 93.69 73 ASP A C 1
ATOM 504 O O . ASP A 1 73 ? -25.037 -7.266 25.275 1.00 93.69 73 ASP A O 1
ATOM 508 N N . ARG A 1 74 ? -25.583 -9.416 24.909 1.00 92.69 74 ARG A N 1
ATOM 509 C CA . ARG A 1 74 ? -25.834 -9.321 23.460 1.00 92.69 74 ARG A CA 1
ATOM 510 C C . ARG A 1 74 ? -27.288 -9.669 23.122 1.00 92.69 74 ARG A C 1
ATOM 512 O O . ARG A 1 74 ? -27.599 -9.978 21.972 1.00 92.69 74 ARG A O 1
ATOM 519 N N . GLY A 1 75 ? -28.143 -9.742 24.143 1.00 86.56 75 GLY A N 1
ATOM 520 C CA . GLY A 1 75 ? -29.554 -10.073 24.033 1.00 86.56 75 GLY A CA 1
ATOM 521 C C . GLY A 1 75 ? -30.387 -8.932 23.453 1.00 86.56 75 GLY A C 1
ATOM 522 O O . GLY A 1 75 ? -29.876 -7.908 23.007 1.00 86.56 75 GLY A O 1
ATOM 523 N N . SER A 1 76 ? -31.701 -9.154 23.421 1.00 87.56 76 SER A N 1
ATOM 524 C CA . SER A 1 76 ? -32.701 -8.162 22.995 1.00 87.56 76 SER A CA 1
ATOM 525 C C . SER A 1 76 ? -33.613 -7.710 24.133 1.00 87.56 76 SER A C 1
ATOM 527 O O . SER A 1 76 ? -34.599 -7.010 23.886 1.00 87.56 76 SER A O 1
ATOM 529 N N . ASP A 1 77 ? -33.372 -8.233 25.333 1.00 91.50 77 ASP A N 1
ATOM 530 C CA . ASP A 1 77 ? -34.099 -7.821 26.521 1.00 91.50 77 ASP A CA 1
ATOM 531 C C . ASP A 1 77 ? -33.709 -6.372 26.855 1.00 91.50 77 ASP A C 1
ATOM 533 O O . ASP A 1 77 ? -32.719 -5.858 26.341 1.00 91.50 77 ASP A O 1
ATOM 537 N N . VAL A 1 78 ? -34.573 -5.666 27.586 1.00 94.75 78 VAL A N 1
ATOM 538 C CA . VAL A 1 78 ? -34.362 -4.248 27.901 1.00 94.75 78 VAL A CA 1
ATOM 539 C C . VAL A 1 78 ? -34.336 -4.092 29.404 1.00 94.75 78 VAL A C 1
ATOM 541 O O . VAL A 1 78 ? -35.384 -4.109 30.060 1.00 94.75 78 VAL A O 1
ATOM 544 N N . ASP A 1 79 ? -33.137 -3.877 29.911 1.00 97.31 79 ASP A N 1
ATOM 545 C CA . ASP A 1 79 ? -32.846 -3.763 31.325 1.00 97.31 79 ASP A CA 1
ATOM 546 C C . ASP A 1 79 ? -32.809 -2.301 31.772 1.00 97.31 79 ASP A C 1
ATOM 548 O O . ASP A 1 79 ? -32.681 -1.354 30.990 1.00 97.31 79 ASP A O 1
ATOM 552 N N . THR A 1 80 ? -32.961 -2.076 33.074 1.00 98.38 80 THR A N 1
ATOM 553 C CA . THR A 1 80 ? -32.771 -0.769 33.706 1.00 98.38 80 THR A CA 1
ATOM 554 C C . THR A 1 80 ? -31.707 -0.869 34.782 1.00 98.38 80 THR A C 1
ATOM 556 O O . THR A 1 80 ? -31.945 -1.473 35.821 1.00 98.38 80 THR A O 1
ATOM 559 N N . LEU A 1 81 ? -30.568 -0.214 34.568 1.00 98.56 81 LEU A N 1
ATOM 560 C CA . LEU A 1 81 ? -29.409 -0.242 35.453 1.00 98.56 81 LEU A CA 1
ATOM 561 C C . LEU A 1 81 ? -29.133 1.162 36.001 1.00 98.56 81 LEU A C 1
ATOM 563 O O . LEU A 1 81 ? -28.988 2.124 35.240 1.00 98.56 81 LEU A O 1
ATOM 567 N N . ARG A 1 82 ? -29.069 1.287 37.331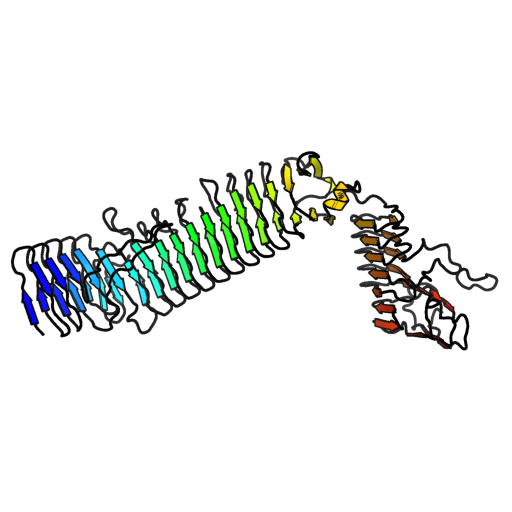 1.00 98.44 82 ARG A N 1
ATOM 568 C CA . ARG A 1 82 ? -28.787 2.550 38.032 1.00 98.44 82 ARG A CA 1
ATOM 569 C C . ARG A 1 82 ? -27.662 2.368 39.040 1.00 98.44 82 ARG A C 1
ATOM 571 O O . ARG A 1 82 ? -27.877 1.678 40.035 1.00 98.44 82 ARG A O 1
ATOM 578 N N . GLY A 1 83 ? -26.520 3.007 38.795 1.00 96.81 83 GLY A N 1
ATOM 579 C CA . GLY A 1 83 ? -25.333 2.930 39.651 1.00 96.81 83 GLY A CA 1
ATOM 580 C C . GLY A 1 83 ? -25.576 3.573 41.013 1.00 96.81 83 GLY A C 1
ATOM 581 O O . GLY A 1 83 ? -25.796 2.880 42.008 1.00 96.81 83 GLY A O 1
ATOM 582 N N . GLY A 1 84 ? -25.659 4.902 41.049 1.00 96.38 84 GLY A N 1
ATOM 583 C CA . GLY A 1 84 ? -25.813 5.621 42.306 1.00 96.38 84 GLY A CA 1
ATOM 584 C C . GLY A 1 84 ? -25.164 6.996 42.290 1.00 96.38 84 GLY A C 1
ATOM 585 O O . GLY A 1 84 ? -25.343 7.771 41.359 1.00 96.38 84 GLY A O 1
ATOM 586 N N . ASN A 1 85 ? -24.497 7.360 43.387 1.00 95.12 85 ASN A N 1
ATOM 587 C CA . ASN A 1 85 ? -23.684 8.588 43.471 1.00 95.12 85 ASN A CA 1
ATOM 588 C C . ASN A 1 85 ? -22.188 8.292 43.679 1.00 95.12 85 ASN A C 1
ATOM 590 O O . ASN A 1 85 ? -21.411 9.224 43.917 1.00 95.12 85 ASN A O 1
ATOM 594 N N . ASP A 1 86 ? -21.818 7.016 43.672 1.00 95.38 86 ASP A N 1
ATOM 595 C CA . ASP A 1 86 ? -20.464 6.534 43.891 1.00 95.38 86 ASP A CA 1
ATOM 596 C C . ASP A 1 86 ? -19.905 5.988 42.569 1.00 95.38 86 ASP A C 1
ATOM 598 O O . ASP A 1 86 ? -20.542 6.080 41.536 1.00 95.38 86 ASP A O 1
ATOM 602 N N . VAL A 1 87 ? -18.667 5.499 42.568 1.00 94.19 87 VAL A N 1
ATOM 603 C CA . VAL A 1 87 ? -18.070 4.934 41.350 1.00 94.19 87 VAL A CA 1
ATOM 604 C C . VAL A 1 87 ? -18.665 3.557 41.104 1.00 94.19 87 VAL A C 1
ATOM 606 O O . VAL A 1 87 ? -18.489 2.693 41.954 1.00 94.19 87 VAL A O 1
ATOM 609 N N . ASP A 1 88 ? -19.248 3.323 39.936 1.00 95.44 88 ASP A N 1
ATOM 610 C CA . ASP A 1 88 ? -19.866 2.044 39.598 1.00 95.44 88 ASP A CA 1
ATOM 611 C C . ASP A 1 88 ? -19.292 1.422 38.313 1.00 95.44 88 ASP A C 1
ATOM 613 O O . ASP A 1 88 ? -18.716 2.084 37.442 1.00 95.44 88 ASP A O 1
ATOM 617 N N . LEU A 1 89 ? -19.436 0.101 38.199 1.00 95.56 89 LEU A N 1
ATOM 618 C CA . LEU A 1 89 ? -19.191 -0.666 36.981 1.00 95.56 89 LEU A CA 1
ATOM 619 C C . LEU A 1 89 ? -20.524 -1.187 36.456 1.00 95.56 89 LEU A C 1
ATOM 621 O O . LEU A 1 89 ? -21.262 -1.857 37.175 1.00 95.56 89 LEU A O 1
ATOM 625 N N . ILE A 1 90 ? -20.799 -0.923 35.183 1.00 97.12 90 ILE A N 1
ATOM 626 C CA . ILE A 1 90 ? -22.048 -1.297 34.526 1.00 97.12 90 ILE A CA 1
ATOM 627 C C . ILE A 1 90 ? -21.727 -2.114 33.275 1.00 97.12 90 ILE A C 1
ATOM 629 O O . ILE A 1 90 ? -20.915 -1.697 32.451 1.00 97.12 90 ILE A O 1
ATOM 633 N N . SER A 1 91 ? -22.371 -3.270 33.124 1.00 97.50 91 SER A N 1
ATOM 634 C CA . SER A 1 91 ? -22.378 -4.064 31.896 1.00 97.50 91 SER A CA 1
ATOM 635 C C . SER A 1 91 ? -23.800 -4.193 31.371 1.00 97.50 91 SER A C 1
ATOM 637 O O . SER A 1 91 ? -24.666 -4.688 32.091 1.00 97.50 91 SER A O 1
ATOM 639 N N . ALA A 1 92 ? -24.019 -3.752 30.136 1.00 97.00 92 ALA A N 1
ATOM 640 C CA . ALA A 1 92 ? -25.345 -3.615 29.540 1.00 97.00 92 ALA A CA 1
ATOM 641 C C . ALA A 1 92 ? -25.348 -3.959 28.041 1.00 97.00 92 ALA A C 1
ATOM 643 O O . ALA A 1 92 ? -24.281 -4.105 27.433 1.00 97.00 92 ALA A O 1
ATOM 644 N N . GLY A 1 93 ? -26.540 -4.081 27.465 1.00 96.06 93 GLY A N 1
ATOM 645 C CA . GLY A 1 93 ? -26.779 -4.404 26.065 1.00 96.06 93 GLY A CA 1
ATOM 646 C C . GLY A 1 93 ? -27.485 -3.296 25.282 1.00 96.06 93 GLY A C 1
ATOM 647 O O . GLY A 1 93 ? -27.649 -2.147 25.714 1.00 96.06 93 GLY A O 1
ATOM 648 N N . PHE A 1 94 ? -27.891 -3.639 24.061 1.00 96.62 94 PHE A N 1
ATOM 649 C CA . PHE A 1 94 ? -28.617 -2.743 23.168 1.00 96.62 94 PHE A CA 1
ATOM 650 C C . PHE A 1 94 ? -30.049 -2.490 23.657 1.00 96.62 94 PHE A C 1
ATOM 652 O O . PHE A 1 94 ? -30.855 -3.407 23.744 1.00 96.62 94 PHE A O 1
ATOM 659 N N . GLY A 1 95 ? -30.412 -1.216 23.835 1.00 95.50 95 GLY A N 1
ATOM 660 C CA . GLY A 1 95 ? -31.781 -0.809 24.181 1.00 95.50 95 GLY A CA 1
ATOM 661 C C . GLY A 1 95 ? -32.018 -0.577 25.676 1.00 95.50 95 GLY A C 1
ATOM 662 O O . GLY A 1 95 ? -33.075 -0.051 26.035 1.00 95.50 95 GLY A O 1
ATOM 663 N N . ASP A 1 96 ? -31.025 -0.857 26.516 1.00 97.44 96 ASP A N 1
ATOM 664 C CA . ASP A 1 96 ? -31.099 -0.692 27.968 1.00 97.44 96 ASP A CA 1
ATOM 665 C C . ASP A 1 96 ? -31.227 0.764 28.436 1.00 97.44 96 ASP A C 1
ATOM 667 O O . ASP A 1 96 ? -30.853 1.738 27.769 1.00 97.44 96 ASP A O 1
ATOM 671 N N . GLN A 1 97 ? -31.769 0.921 29.643 1.00 98.06 97 GLN A N 1
ATOM 672 C CA . GLN A 1 97 ? -31.844 2.176 30.384 1.00 98.06 97 GLN A CA 1
ATOM 673 C C . GLN A 1 97 ? -30.697 2.233 31.398 1.00 98.06 97 GLN A C 1
ATOM 675 O O . GLN A 1 97 ? -30.783 1.652 32.476 1.00 98.06 97 GLN A O 1
ATOM 680 N N . ILE A 1 98 ? -29.642 2.974 31.075 1.00 98.06 98 ILE A N 1
ATOM 681 C CA . ILE A 1 98 ? -28.401 3.063 31.847 1.00 98.06 98 ILE A CA 1
ATOM 682 C C . ILE A 1 98 ? -28.251 4.465 32.452 1.00 98.06 98 ILE A C 1
ATOM 684 O O . ILE A 1 98 ? -28.290 5.480 31.748 1.00 98.06 98 ILE A O 1
ATOM 688 N N . ASP A 1 99 ? -28.050 4.519 33.767 1.00 97.50 99 ASP A N 1
ATOM 689 C CA . ASP A 1 99 ? -27.742 5.731 34.532 1.00 97.50 99 ASP A CA 1
ATOM 690 C C . ASP A 1 99 ? -26.612 5.431 35.524 1.00 97.50 99 ASP A C 1
ATOM 692 O O . ASP A 1 99 ? -26.871 4.815 36.558 1.00 97.50 99 ASP A O 1
ATOM 696 N N . GLY A 1 100 ? -25.374 5.845 35.229 1.00 95.50 100 GLY A N 1
ATOM 697 C CA . GLY A 1 100 ? -24.275 5.731 36.205 1.00 95.50 100 GLY A CA 1
ATOM 698 C C . GLY A 1 100 ? -24.564 6.568 37.450 1.00 95.50 100 GLY A C 1
ATOM 699 O O . GLY A 1 100 ? -24.611 6.063 38.568 1.00 95.50 100 GLY A O 1
ATOM 700 N N . GLY A 1 101 ? -24.994 7.806 37.210 1.00 95.06 101 GLY A N 1
ATOM 701 C CA . GLY A 1 101 ? -25.500 8.724 38.217 1.00 95.06 101 GLY A CA 1
ATOM 702 C C . GLY A 1 101 ? -24.467 9.788 38.562 1.00 95.06 101 GLY A C 1
ATOM 703 O O . GLY A 1 101 ? -24.143 10.627 37.726 1.00 95.06 101 GLY A O 1
ATOM 704 N N . GLY A 1 102 ? -24.042 9.864 39.817 1.00 92.19 102 GLY A N 1
ATOM 705 C CA . GLY A 1 102 ? -22.855 10.638 40.184 1.00 92.19 102 GLY A CA 1
ATOM 706 C C . GLY A 1 102 ? -21.700 9.679 40.402 1.00 92.19 102 GLY A C 1
ATOM 707 O O . GLY A 1 102 ? -21.940 8.607 40.921 1.00 92.19 102 GLY A O 1
ATOM 708 N N . GLY A 1 103 ? -20.468 10.067 40.094 1.00 90.94 103 GLY A N 1
ATOM 709 C CA . GLY A 1 103 ? -19.357 9.128 40.213 1.00 90.94 103 GLY A CA 1
ATOM 710 C C . GLY A 1 103 ? -18.376 9.281 39.068 1.00 90.94 103 GLY A C 1
ATOM 711 O O . GLY A 1 103 ? -18.283 10.344 38.460 1.00 90.94 103 GLY A O 1
ATOM 712 N N . SER A 1 104 ? -17.587 8.238 38.845 1.00 91.31 104 SER A N 1
ATOM 713 C CA . SER A 1 104 ? -16.723 8.085 37.673 1.00 91.31 104 SER A CA 1
ATOM 714 C C . SER A 1 104 ? -16.992 6.698 37.120 1.00 91.31 104 SER A C 1
ATOM 716 O O . SER A 1 104 ? -16.190 5.784 37.319 1.00 91.31 104 SER A O 1
ATOM 718 N N . ASP A 1 105 ? -18.132 6.548 36.471 1.00 92.69 105 ASP A N 1
ATOM 719 C CA . ASP A 1 105 ? -18.724 5.255 36.178 1.00 92.69 105 ASP A CA 1
ATOM 720 C C . ASP A 1 105 ? -18.119 4.637 34.921 1.00 92.69 105 ASP A C 1
ATOM 722 O O . ASP A 1 105 ? -17.761 5.326 33.959 1.00 92.69 105 ASP A O 1
ATOM 726 N N . THR A 1 106 ? -17.952 3.315 34.958 1.00 93.44 106 THR A N 1
ATOM 727 C CA . THR A 1 106 ? -17.328 2.539 33.885 1.00 93.44 106 THR A CA 1
ATOM 728 C C . THR A 1 106 ? -18.352 1.656 33.192 1.00 93.44 106 THR A C 1
ATOM 730 O O . THR A 1 106 ? -18.971 0.809 33.832 1.00 93.44 106 THR A O 1
ATOM 733 N N . LEU A 1 107 ? -18.474 1.802 31.874 1.00 94.75 107 LEU A N 1
ATOM 734 C CA . LEU A 1 107 ? -19.403 1.038 31.048 1.00 94.75 107 LEU A CA 1
ATOM 735 C C . LEU A 1 107 ? -18.695 -0.036 30.209 1.00 94.75 107 LEU A C 1
ATOM 737 O O . LEU A 1 107 ? -17.682 0.224 29.554 1.00 94.75 107 LEU A O 1
ATOM 741 N N . PHE A 1 108 ? -19.291 -1.225 30.202 1.00 96.38 108 PHE A N 1
ATOM 742 C CA . PHE A 1 108 ? -19.091 -2.300 29.238 1.00 96.38 108 PHE A CA 1
ATOM 743 C C . PHE A 1 108 ? -20.397 -2.480 28.466 1.00 96.38 108 PHE A C 1
ATOM 745 O O . PHE A 1 108 ? -21.432 -2.747 29.076 1.00 96.38 108 PHE A O 1
ATOM 752 N N . ILE A 1 109 ? -20.376 -2.330 27.147 1.00 96.12 109 ILE A N 1
ATOM 753 C CA . ILE A 1 109 ? -21.600 -2.376 26.344 1.00 96.12 109 ILE A CA 1
ATOM 754 C C . ILE A 1 109 ? -21.402 -3.151 25.047 1.00 96.12 109 ILE A C 1
ATOM 756 O O . ILE A 1 109 ? -20.328 -3.106 24.447 1.00 96.12 109 ILE A O 1
ATOM 760 N N . SER A 1 110 ? -22.439 -3.865 24.617 1.00 96.88 110 SER A N 1
ATOM 761 C CA . SER A 1 110 ? -22.491 -4.482 23.292 1.00 96.88 110 SER A CA 1
ATOM 762 C C . SER A 1 110 ? -23.764 -4.072 22.565 1.00 96.88 110 SER A C 1
ATOM 764 O O . SER A 1 110 ? -24.859 -4.117 23.128 1.00 96.88 110 SER A O 1
ATOM 766 N N . PHE A 1 111 ? -23.623 -3.679 21.301 1.00 97.06 111 PHE A N 1
ATOM 767 C CA . PHE A 1 111 ? -24.734 -3.329 20.423 1.00 97.06 111 PHE A CA 1
ATOM 768 C C . PHE A 1 111 ? -25.129 -4.464 19.470 1.00 97.06 111 PHE A C 1
ATOM 770 O O . PHE A 1 111 ? -26.005 -4.274 18.629 1.00 97.06 111 PHE A O 1
ATOM 777 N N . GLN A 1 112 ? -24.578 -5.671 19.633 1.00 94.50 112 GLN A N 1
ATOM 778 C CA . GLN A 1 112 ? -24.873 -6.818 18.762 1.00 94.50 112 GLN A CA 1
ATOM 779 C C . GLN A 1 112 ? -26.338 -7.283 18.759 1.00 94.50 112 GLN A C 1
ATOM 781 O O . GLN A 1 112 ? -26.760 -7.980 17.837 1.00 94.50 112 GLN A O 1
ATOM 786 N N . GLY A 1 113 ? -27.139 -6.880 19.750 1.00 89.62 113 GLY A N 1
ATOM 787 C CA . GLY A 1 113 ? -28.591 -7.087 19.745 1.00 89.62 113 GLY A CA 1
ATOM 788 C C . GLY A 1 113 ? -29.359 -6.166 18.780 1.00 89.62 113 GLY A C 1
ATOM 789 O O . GLY A 1 113 ? -30.568 -6.338 18.594 1.00 89.62 113 GLY A O 1
ATOM 790 N N . ALA A 1 114 ? -28.700 -5.176 18.169 1.00 94.88 114 ALA A N 1
ATOM 791 C CA . ALA A 1 114 ? -29.347 -4.187 17.316 1.00 94.88 114 ALA A CA 1
ATOM 792 C C . ALA A 1 114 ? -29.776 -4.761 15.958 1.00 94.88 114 ALA A C 1
ATOM 794 O O . ALA A 1 114 ? -29.105 -5.585 15.344 1.00 94.88 114 ALA A O 1
ATOM 795 N N . SER A 1 115 ? -30.914 -4.282 15.448 1.00 94.06 115 SER A N 1
ATOM 796 C CA . SER A 1 115 ? -31.442 -4.689 14.137 1.00 94.06 115 SER A CA 1
ATOM 797 C C . SER A 1 115 ? -31.032 -3.766 12.982 1.00 94.06 115 SER A C 1
ATOM 799 O O . SER A 1 115 ? -31.508 -3.962 11.868 1.00 94.06 115 SER A O 1
ATOM 801 N N . ASN A 1 116 ? -30.284 -2.701 13.273 1.00 95.38 116 ASN A N 1
ATOM 802 C CA . ASN A 1 116 ? -29.706 -1.733 12.339 1.00 95.38 116 ASN A CA 1
ATOM 803 C C . ASN A 1 116 ? -28.468 -1.116 13.012 1.00 95.38 116 ASN A C 1
ATOM 805 O O . ASN A 1 116 ? -28.341 -1.231 14.233 1.00 95.38 116 ASN A O 1
ATOM 809 N N . GLY A 1 117 ? -27.673 -0.376 12.241 1.00 96.12 117 GLY A N 1
ATOM 810 C CA . GLY A 1 117 ? -26.526 0.370 12.751 1.00 96.12 117 GLY A CA 1
ATOM 811 C C . GLY A 1 117 ? -26.883 1.365 13.856 1.00 96.12 117 GLY A C 1
ATOM 812 O O . GLY A 1 117 ? -27.969 1.971 13.861 1.00 96.12 117 GLY A O 1
ATOM 813 N N . VAL A 1 118 ? -25.972 1.527 14.808 1.00 96.88 118 VAL A N 1
ATOM 814 C CA . VAL A 1 118 ? -26.085 2.409 15.967 1.00 96.88 118 VAL A CA 1
ATOM 815 C C . VAL A 1 118 ? -25.158 3.612 15.835 1.00 96.88 118 VAL A C 1
ATOM 817 O O . VAL A 1 118 ? -24.071 3.539 15.286 1.00 96.88 118 VAL A O 1
ATOM 820 N N . SER A 1 119 ? -25.579 4.758 16.369 1.00 97.12 119 SER A N 1
ATOM 821 C CA . SER A 1 119 ? -24.741 5.959 16.430 1.00 97.12 119 SER A CA 1
ATOM 822 C C . SER A 1 119 ? -24.693 6.457 17.863 1.00 97.12 119 SER A C 1
ATOM 824 O O . SER A 1 119 ? -25.691 6.971 18.367 1.00 97.12 119 SER A O 1
ATOM 826 N N . VAL A 1 120 ? -23.548 6.272 18.516 1.00 96.06 120 VAL A N 1
ATOM 827 C CA . VAL A 1 120 ? -23.327 6.563 19.931 1.00 96.06 120 VAL A CA 1
ATOM 828 C C . VAL A 1 120 ? -22.139 7.507 20.111 1.00 96.06 120 VAL A C 1
ATOM 830 O O . VAL A 1 120 ? -21.060 7.314 19.553 1.00 96.06 120 VAL A O 1
ATOM 833 N N . ASP A 1 121 ? -22.342 8.550 20.912 1.00 95.62 121 ASP A N 1
ATOM 834 C CA . ASP A 1 121 ? -21.312 9.529 21.257 1.00 95.62 121 ASP A CA 1
ATOM 835 C C . ASP A 1 121 ? -21.166 9.626 22.775 1.00 95.62 121 ASP A C 1
ATOM 837 O O . ASP A 1 121 ? -21.945 10.303 23.451 1.00 95.62 121 ASP A O 1
ATOM 841 N N . PHE A 1 122 ? -20.167 8.942 23.331 1.00 93.25 122 PHE A N 1
ATOM 842 C CA . PHE A 1 122 ? -19.915 8.887 24.773 1.00 93.25 122 PHE A CA 1
ATOM 843 C C . PHE A 1 122 ? -19.359 10.197 25.355 1.00 93.25 122 PHE A C 1
ATOM 845 O O . PHE A 1 122 ? -19.118 10.292 26.556 1.00 93.25 122 PHE A O 1
ATOM 852 N N . ARG A 1 123 ? -19.202 11.255 24.547 1.00 90.56 123 ARG A N 1
ATOM 853 C CA . ARG A 1 123 ? -18.945 12.619 25.045 1.00 90.56 123 ARG A CA 1
ATOM 854 C C . ARG A 1 123 ? -20.229 13.307 25.510 1.00 90.56 123 ARG A C 1
ATOM 856 O O . ARG A 1 123 ? -20.168 14.334 26.191 1.00 90.56 123 ARG A O 1
ATOM 863 N N . LEU A 1 124 ? -21.393 12.799 25.102 1.00 92.69 124 LEU A N 1
ATOM 864 C CA . LEU A 1 124 ? -22.686 13.343 25.495 1.00 92.69 124 LEU A CA 1
ATOM 865 C C . LEU A 1 124 ? -23.046 12.885 26.908 1.00 92.69 124 LEU A C 1
ATOM 867 O O . LEU A 1 124 ? -23.005 11.703 27.225 1.00 92.69 124 LEU A O 1
ATOM 871 N N . ALA A 1 125 ? -23.511 13.823 27.735 1.00 89.56 125 ALA A N 1
ATOM 872 C CA . ALA A 1 125 ? -23.983 13.504 29.084 1.00 89.56 125 ALA A CA 1
ATOM 873 C C . ALA A 1 125 ? -25.213 12.572 29.090 1.00 89.56 125 ALA A C 1
ATOM 875 O O . ALA A 1 125 ? -25.478 11.912 30.091 1.00 89.56 125 ALA A O 1
ATOM 876 N N . SER A 1 126 ? -25.998 12.557 28.006 1.00 95.00 126 SER A N 1
ATOM 877 C CA . SER A 1 126 ? -27.149 11.672 27.824 1.00 95.00 126 SER A CA 1
ATOM 878 C C . SER A 1 126 ? -27.503 11.529 26.345 1.00 95.00 126 SER A C 1
ATOM 880 O O . SER A 1 126 ? -27.474 12.517 25.607 1.00 95.00 126 SER A O 1
ATOM 882 N N . GLN A 1 127 ? -27.889 10.323 25.935 1.00 96.25 127 GLN A N 1
ATOM 883 C CA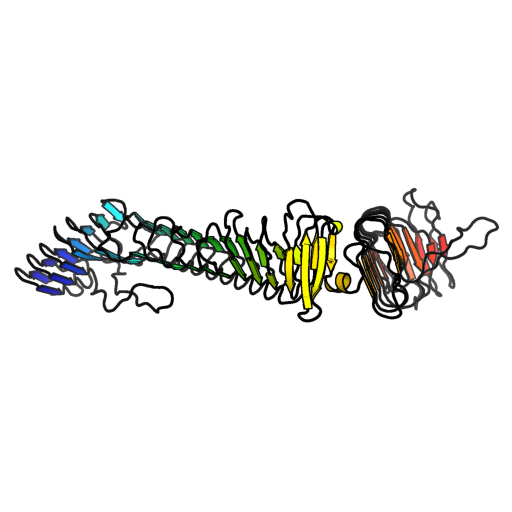 . GLN A 1 127 ? -28.353 10.007 24.585 1.00 96.25 127 GLN A CA 1
ATOM 884 C C . GLN A 1 127 ? -29.329 8.825 24.583 1.00 96.25 127 GLN A C 1
ATOM 886 O O . GLN A 1 127 ? -29.367 8.047 25.534 1.00 96.25 127 GLN A O 1
ATOM 891 N N . SER A 1 128 ? -30.117 8.692 23.514 1.00 96.12 128 SER A N 1
ATOM 892 C CA . SER A 1 128 ? -31.054 7.578 23.326 1.00 96.12 128 SER A CA 1
ATOM 893 C C . SER A 1 128 ? -30.615 6.692 22.171 1.00 96.12 128 SER A C 1
ATOM 895 O O . SER A 1 128 ? -30.484 7.188 21.055 1.00 96.12 128 SER A O 1
ATOM 897 N N . ILE A 1 129 ? -30.460 5.394 22.431 1.00 93.25 129 ILE A N 1
ATOM 898 C CA . ILE A 1 129 ? -29.986 4.386 21.471 1.00 93.25 129 ILE A CA 1
ATOM 899 C C . ILE A 1 129 ? -30.927 3.186 21.543 1.00 93.25 129 ILE A C 1
ATOM 901 O O . ILE A 1 129 ? -31.208 2.695 22.630 1.00 93.25 129 ILE A O 1
ATOM 905 N N . GLY A 1 130 ? -31.479 2.740 20.411 1.00 87.25 130 GLY A N 1
ATOM 906 C CA . GLY A 1 130 ? -32.322 1.534 20.378 1.00 87.25 130 GLY A CA 1
ATOM 907 C C . GLY A 1 130 ? -33.633 1.595 21.178 1.00 87.25 130 GLY A C 1
ATOM 908 O O . GLY A 1 130 ? -34.255 0.567 21.402 1.00 87.25 130 GLY A O 1
ATOM 909 N N . GLY A 1 131 ? -34.070 2.783 21.617 1.00 88.62 131 GLY A N 1
ATOM 910 C CA . GLY A 1 131 ? -35.189 2.947 22.563 1.00 88.62 131 GLY A CA 1
ATOM 911 C C . GLY A 1 131 ? -34.760 3.016 24.037 1.00 88.62 131 GLY A C 1
ATOM 912 O O . GLY A 1 131 ? -35.552 3.447 24.877 1.00 88.62 131 GLY A O 1
ATOM 913 N N . GLY A 1 132 ? -33.499 2.687 24.315 1.00 93.12 132 GLY A N 1
ATOM 914 C CA . GLY A 1 132 ? -32.799 2.879 25.578 1.00 93.12 132 GLY A CA 1
ATOM 915 C C . GLY A 1 132 ? -32.315 4.307 25.805 1.00 93.12 132 GLY A C 1
ATOM 916 O O . GLY A 1 132 ? -32.442 5.183 24.939 1.00 93.12 132 GLY A O 1
ATOM 917 N N . VAL A 1 133 ? -31.735 4.545 26.978 1.00 96.88 133 VAL A N 1
ATOM 918 C CA . VAL A 1 133 ? -31.053 5.799 27.327 1.00 96.88 133 VAL A CA 1
ATOM 919 C C . VAL A 1 133 ? -29.728 5.455 27.981 1.00 96.88 133 VAL A C 1
ATOM 921 O O . VAL A 1 133 ? -29.715 4.727 28.959 1.00 96.88 133 VAL A O 1
ATOM 924 N N . ILE A 1 134 ? -28.638 6.042 27.494 1.00 96.56 134 ILE A N 1
ATOM 925 C CA . ILE A 1 134 ? -27.328 6.011 28.151 1.00 96.56 134 ILE A CA 1
ATOM 926 C C . ILE A 1 134 ? -27.065 7.415 28.676 1.00 96.56 134 ILE A C 1
ATOM 928 O O . ILE A 1 134 ? -27.149 8.383 27.913 1.00 96.56 134 ILE A O 1
ATOM 932 N N . LYS A 1 135 ? -26.776 7.561 29.968 1.00 95.88 135 LYS A N 1
ATOM 933 C CA . LYS A 1 135 ? -26.424 8.856 30.561 1.00 95.88 135 LYS A CA 1
ATOM 934 C C . LYS A 1 135 ? -25.532 8.697 31.780 1.00 95.88 135 LYS A C 1
ATOM 936 O O . LYS A 1 135 ? -25.547 7.648 32.418 1.00 95.88 135 LYS A O 1
ATOM 941 N N . ASN A 1 136 ? -24.840 9.786 32.115 1.00 93.69 136 ASN A N 1
ATOM 942 C CA . ASN A 1 136 ? -23.965 9.871 33.282 1.00 93.69 136 ASN A CA 1
ATOM 943 C C . ASN A 1 136 ? -22.940 8.724 33.307 1.00 93.69 136 ASN A C 1
ATOM 945 O O . ASN A 1 136 ? -22.933 7.924 34.229 1.00 93.69 136 ASN A O 1
ATOM 949 N N . ILE A 1 137 ? -22.167 8.597 32.226 1.00 92.44 137 ILE A N 1
ATOM 950 C CA . ILE A 1 137 ? -21.072 7.633 32.099 1.00 92.44 137 ILE A CA 1
ATOM 951 C C . ILE A 1 137 ? -19.803 8.428 31.809 1.00 92.44 137 ILE A C 1
ATOM 953 O O . ILE A 1 137 ? -19.763 9.199 30.848 1.00 92.44 137 ILE A O 1
ATOM 957 N N . GLU A 1 138 ? -18.771 8.245 32.628 1.00 90.94 138 GLU A N 1
ATOM 958 C CA . GLU A 1 138 ? -17.503 8.970 32.503 1.00 90.94 138 GLU A CA 1
ATOM 959 C C . GLU A 1 138 ? -16.437 8.185 31.732 1.00 90.94 138 GLU A C 1
ATOM 961 O O . GLU A 1 138 ? -15.517 8.790 31.172 1.00 90.94 138 GLU A O 1
ATOM 966 N N . SER A 1 139 ? -16.529 6.852 31.710 1.00 91.19 139 SER A N 1
ATOM 967 C CA . SER A 1 139 ? -15.545 5.986 31.062 1.00 91.19 139 SER A CA 1
ATOM 968 C C . SER A 1 139 ? -16.205 4.801 30.369 1.00 91.19 139 SER A C 1
ATOM 970 O O . SER A 1 139 ? -16.994 4.076 30.968 1.00 91.19 139 SER A O 1
ATOM 972 N N . VAL A 1 140 ? -15.808 4.534 29.128 1.00 92.44 140 VAL A N 1
ATOM 973 C CA . VAL A 1 140 ? -16.146 3.290 28.430 1.00 92.44 140 VAL A CA 1
ATOM 974 C C . VAL A 1 140 ? -14.916 2.401 28.436 1.00 92.44 140 VAL A C 1
ATOM 976 O O . VAL A 1 140 ? -13.850 2.802 27.981 1.00 92.44 140 VAL A O 1
ATOM 979 N N . ALA A 1 141 ? -15.041 1.209 29.009 1.00 92.25 141 ALA A N 1
ATOM 980 C CA . ALA A 1 141 ? -13.962 0.227 29.015 1.00 92.25 141 ALA A CA 1
ATOM 981 C C . ALA A 1 141 ? -14.019 -0.674 27.778 1.00 92.25 141 ALA A C 1
ATOM 983 O O . ALA A 1 141 ? -12.979 -1.076 27.263 1.00 92.25 141 ALA A O 1
ATOM 984 N N . TRP A 1 142 ? -15.227 -0.988 27.312 1.00 94.19 142 TRP A N 1
ATOM 985 C CA . TRP A 1 142 ? -15.464 -1.877 26.181 1.00 94.19 142 TRP A CA 1
ATOM 986 C C . TRP A 1 142 ? -16.767 -1.485 25.491 1.00 94.19 142 TRP A C 1
ATOM 988 O O . TRP A 1 142 ? -17.800 -1.392 26.158 1.00 94.19 142 TRP A O 1
ATOM 998 N N . ALA A 1 143 ? -16.724 -1.283 24.178 1.00 96.19 143 ALA A N 1
ATOM 999 C CA . ALA A 1 143 ? -17.909 -1.105 23.351 1.00 96.19 143 ALA A CA 1
ATOM 1000 C C . ALA A 1 143 ? -17.801 -1.976 22.097 1.00 96.19 143 ALA A C 1
ATOM 1002 O O . ALA A 1 143 ? -16.827 -1.865 21.358 1.00 96.19 143 ALA A O 1
ATOM 1003 N N . GLU A 1 144 ? -18.800 -2.824 21.868 1.00 97.62 144 GLU A N 1
ATOM 1004 C CA . GLU A 1 144 ? -18.975 -3.547 20.603 1.00 97.62 144 GLU A CA 1
ATOM 1005 C C . GLU A 1 144 ? -20.102 -2.906 19.804 1.00 97.62 144 GLU A C 1
ATOM 1007 O O . GLU A 1 144 ? -21.169 -2.648 20.368 1.00 97.62 144 GLU A O 1
ATOM 1012 N N . GLY A 1 145 ? -19.878 -2.697 18.513 1.00 97.81 145 GLY A N 1
ATOM 1013 C CA . GLY A 1 145 ? -20.896 -2.375 17.530 1.00 97.81 145 GLY A CA 1
ATOM 1014 C C . GLY A 1 145 ? -21.901 -3.506 17.319 1.00 97.81 145 GLY A C 1
ATOM 1015 O O . GLY A 1 145 ? -21.944 -4.515 18.035 1.00 97.81 145 GLY A O 1
ATOM 1016 N N . SER A 1 146 ? -22.793 -3.264 16.376 1.00 97.31 146 SER A N 1
ATOM 1017 C CA . SER A 1 146 ? -23.812 -4.159 15.877 1.00 97.31 146 SER A CA 1
ATOM 1018 C C . SER A 1 146 ? -23.244 -5.069 14.779 1.00 97.31 146 SER A C 1
ATOM 1020 O O . SER A 1 146 ? -22.118 -5.531 14.875 1.00 97.31 146 SER A O 1
ATOM 1022 N N . ALA A 1 147 ? -24.054 -5.445 13.794 1.00 97.00 147 ALA A N 1
ATOM 1023 C CA . ALA A 1 147 ? -23.604 -6.170 12.601 1.00 97.00 147 ALA A CA 1
ATOM 1024 C C . ALA A 1 147 ? -23.871 -5.342 11.329 1.00 97.00 147 ALA A C 1
ATOM 1026 O O . ALA A 1 147 ? -24.128 -5.893 10.255 1.00 97.00 147 ALA A O 1
ATOM 1027 N N . PHE A 1 148 ? -23.958 -4.025 11.499 1.00 98.12 148 PHE A N 1
ATOM 1028 C CA . PHE A 1 148 ? -24.311 -3.032 10.498 1.00 98.12 148 PHE A CA 1
ATOM 1029 C C . PHE A 1 148 ? -23.499 -1.767 10.757 1.00 98.12 148 PHE A C 1
ATOM 1031 O O . PHE A 1 148 ? -23.137 -1.525 11.894 1.00 98.12 148 PHE A O 1
ATOM 1038 N N . ASP A 1 149 ? -23.413 -0.901 9.750 1.00 98.56 149 ASP A N 1
ATOM 1039 C CA . ASP A 1 149 ? -22.709 0.384 9.794 1.00 98.56 149 ASP A CA 1
ATOM 1040 C C . ASP A 1 149 ? -23.003 1.219 11.059 1.00 98.56 149 ASP A C 1
ATOM 1042 O O . ASP A 1 149 ? -24.073 1.834 11.205 1.00 98.56 149 ASP A O 1
ATOM 1046 N N . ASP A 1 150 ? -22.025 1.285 11.950 1.00 98.62 150 ASP A N 1
ATOM 1047 C CA . ASP A 1 150 ? -22.086 1.959 13.232 1.00 98.62 150 ASP A CA 1
ATOM 1048 C C . ASP A 1 150 ? -21.251 3.241 13.265 1.00 98.62 150 ASP A C 1
ATOM 1050 O O . ASP A 1 150 ? -20.330 3.485 12.491 1.00 98.62 150 ASP A O 1
ATOM 1054 N N . VAL A 1 151 ? -21.557 4.104 14.228 1.00 98.50 151 VAL A N 1
ATOM 1055 C CA . VAL A 1 151 ? -20.721 5.248 14.588 1.00 98.50 151 VAL A CA 1
ATOM 1056 C C . VAL A 1 151 ? -20.511 5.214 16.091 1.00 98.50 151 VAL A C 1
ATOM 1058 O O . VAL A 1 151 ? -21.454 5.454 16.847 1.00 98.50 151 VAL A O 1
ATOM 1061 N N . ILE A 1 152 ? -19.282 4.959 16.532 1.00 98.00 152 ILE A N 1
ATOM 1062 C CA . ILE A 1 152 ? -18.933 4.861 17.951 1.00 98.00 152 ILE A CA 1
ATOM 1063 C C . ILE A 1 152 ? -17.850 5.889 18.262 1.00 98.00 152 ILE A C 1
ATOM 1065 O O . ILE A 1 152 ? -16.714 5.789 17.803 1.00 98.00 152 ILE A O 1
ATOM 1069 N N . ILE A 1 153 ? -18.202 6.896 19.061 1.00 96.50 153 ILE A N 1
ATOM 1070 C CA . ILE A 1 153 ? -17.273 7.941 19.497 1.00 96.50 153 ILE A CA 1
ATOM 1071 C C . ILE A 1 153 ? -17.020 7.783 20.991 1.00 96.50 153 ILE A C 1
ATOM 1073 O O . ILE A 1 153 ? -17.927 7.998 21.799 1.00 96.50 153 ILE A O 1
ATOM 1077 N N . ASP A 1 154 ? -15.787 7.445 21.359 1.00 93.38 154 ASP A N 1
ATOM 1078 C CA . ASP A 1 154 ? -15.381 7.359 22.760 1.00 93.38 154 ASP A CA 1
ATOM 1079 C C . ASP A 1 154 ? -15.218 8.756 23.389 1.00 93.38 154 ASP A C 1
ATOM 1081 O O . ASP A 1 154 ? -14.910 9.765 22.742 1.00 93.38 154 ASP A O 1
ATOM 1085 N N . GLY A 1 155 ? -15.492 8.818 24.688 1.00 84.56 155 GLY A N 1
ATOM 1086 C CA . GLY A 1 155 ? -15.436 10.022 25.498 1.00 84.56 155 GLY A CA 1
ATOM 1087 C C . GLY A 1 155 ? -14.008 10.419 25.867 1.00 84.56 155 GLY A C 1
ATOM 1088 O O . GLY A 1 155 ? -13.024 9.768 25.542 1.00 84.56 155 GLY A O 1
ATOM 1089 N N . THR A 1 156 ? -13.848 11.499 26.631 1.00 71.62 156 THR A N 1
ATOM 1090 C CA . THR A 1 156 ? -12.512 11.874 27.126 1.00 71.62 156 THR A CA 1
ATOM 1091 C C . THR A 1 156 ? -11.939 10.876 28.134 1.00 71.62 156 THR A C 1
ATOM 1093 O O . THR A 1 156 ? -10.754 10.980 28.423 1.00 71.62 156 THR A O 1
ATOM 1096 N N . GLY A 1 157 ? -12.748 9.945 28.657 1.00 67.44 157 GLY A N 1
ATOM 1097 C CA . GLY A 1 157 ? -12.380 8.969 29.683 1.00 67.44 157 GLY A CA 1
ATOM 1098 C C . GLY A 1 157 ? -11.963 9.599 31.020 1.00 67.44 157 GLY A C 1
ATOM 1099 O O . GLY A 1 157 ? -11.920 10.823 31.180 1.00 67.44 157 GLY A O 1
ATOM 1100 N N . SER A 1 158 ? -11.616 8.749 31.990 1.00 64.44 158 SER A N 1
ATOM 1101 C CA . SER A 1 158 ? -11.044 9.142 33.286 1.00 64.44 158 SER A CA 1
ATOM 1102 C C . SER A 1 158 ? -9.579 8.689 33.376 1.00 64.44 158 SER A C 1
ATOM 1104 O O . SER A 1 158 ? -9.303 7.531 33.068 1.00 64.44 158 SER A O 1
ATOM 1106 N N . PRO A 1 159 ? -8.627 9.517 33.865 1.00 59.53 159 PRO A N 1
ATOM 1107 C CA . PRO A 1 159 ? -7.224 9.112 34.065 1.00 59.53 159 PRO A CA 1
ATOM 1108 C C . PRO A 1 159 ? -7.039 7.934 35.032 1.00 59.53 159 PRO A C 1
ATOM 1110 O O . PRO A 1 159 ? -5.936 7.399 35.143 1.00 59.53 159 PRO A O 1
ATOM 1113 N N . TYR A 1 160 ? -8.087 7.582 35.778 1.00 54.78 160 TYR A N 1
ATOM 1114 C CA . TYR A 1 160 ? -8.107 6.479 36.735 1.00 54.78 160 TYR A CA 1
ATOM 1115 C C . TYR A 1 160 ? -8.957 5.289 36.255 1.00 54.78 160 TYR A C 1
ATOM 1117 O O . TYR A 1 160 ? -9.061 4.305 36.984 1.00 54.78 160 TYR A O 1
ATOM 1125 N N . GLY A 1 161 ? -9.567 5.392 35.068 1.00 57.03 161 GLY A N 1
ATOM 1126 C CA . GLY A 1 161 ? -10.379 4.350 34.443 1.00 57.03 161 GLY A CA 1
ATOM 1127 C C . GLY A 1 161 ? -9.572 3.421 33.534 1.00 57.03 161 GLY A C 1
ATOM 1128 O O . GLY A 1 161 ? -8.377 3.615 33.302 1.00 57.03 161 GLY A O 1
ATOM 1129 N N . SER A 1 162 ? -10.239 2.383 33.034 1.00 64.94 162 SER A N 1
ATOM 1130 C CA . SER A 1 162 ? -9.717 1.455 32.026 1.00 64.94 162 SER A CA 1
ATOM 1131 C C . SER A 1 162 ? -9.425 2.181 30.709 1.00 64.94 162 SER A C 1
ATOM 1133 O O . SER A 1 162 ? -10.161 3.096 30.345 1.00 64.94 162 SER A O 1
ATOM 1135 N N . PHE A 1 163 ? -8.408 1.746 29.958 1.00 81.56 163 PHE A N 1
ATOM 1136 C CA . PHE A 1 163 ? -8.254 2.189 28.571 1.00 81.56 163 PHE A CA 1
ATOM 1137 C C . PHE A 1 163 ? -9.385 1.593 27.727 1.00 81.56 163 PHE A C 1
ATOM 1139 O O . PHE A 1 163 ? -9.543 0.371 27.705 1.00 81.56 163 PHE A O 1
ATOM 1146 N N . GLY A 1 164 ? -10.173 2.449 27.077 1.00 87.06 164 GLY A N 1
ATOM 1147 C CA . GLY A 1 164 ? -11.337 2.029 26.297 1.00 87.06 164 GLY A CA 1
ATOM 1148 C C . GLY A 1 164 ? -10.946 1.244 25.050 1.00 87.06 164 GLY A C 1
ATOM 1149 O O . GLY A 1 164 ? -9.918 1.529 24.432 1.00 87.06 164 GLY A O 1
ATOM 1150 N N . VAL A 1 165 ? -11.756 0.257 24.681 1.00 93.12 165 VAL A N 1
ATOM 1151 C CA . VAL A 1 165 ? -11.591 -0.511 23.443 1.00 93.12 165 VAL A CA 1
ATOM 1152 C C . VAL A 1 165 ? -12.900 -0.495 22.680 1.00 93.12 165 VAL A C 1
ATOM 1154 O O . VAL A 1 165 ? -13.949 -0.790 23.260 1.00 93.12 165 VAL A O 1
ATOM 1157 N N . LEU A 1 166 ? -12.822 -0.136 21.402 1.00 96.56 166 LEU A N 1
ATOM 1158 C CA . LEU A 1 166 ? -13.969 -0.082 20.502 1.00 96.56 166 LEU A CA 1
ATOM 1159 C C . LEU A 1 166 ? -13.829 -1.167 19.435 1.00 96.56 166 LEU A C 1
ATOM 1161 O O . LEU A 1 166 ? -12.743 -1.331 18.878 1.00 96.56 166 LEU A O 1
ATOM 1165 N N . PHE A 1 167 ? -14.928 -1.860 19.161 1.00 97.56 167 PHE A N 1
ATOM 1166 C CA . PHE A 1 167 ? -15.059 -2.842 18.089 1.00 97.56 167 PHE A CA 1
ATOM 1167 C C . PHE A 1 167 ? -16.219 -2.424 17.186 1.00 97.56 167 PHE A C 1
ATOM 1169 O O . PHE A 1 167 ? -17.303 -2.191 17.721 1.00 97.56 167 PHE A O 1
ATOM 1176 N N . GLY A 1 168 ? -16.011 -2.332 15.874 1.00 98.00 168 GLY A N 1
ATOM 1177 C CA . GLY A 1 168 ? -17.079 -2.130 14.888 1.00 98.00 168 GLY A CA 1
ATOM 1178 C C . GLY A 1 168 ? -17.897 -3.405 14.684 1.00 98.00 168 GLY A C 1
ATOM 1179 O O . GLY A 1 168 ? -19.110 -3.404 14.860 1.00 98.00 168 GLY A O 1
ATOM 1180 N N . MET A 1 169 ? -17.191 -4.536 14.592 1.00 97.19 169 MET A N 1
ATOM 1181 C CA . MET A 1 169 ? -17.690 -5.892 14.354 1.00 97.19 169 MET A CA 1
ATOM 1182 C C . MET A 1 169 ? -17.939 -6.185 12.879 1.00 97.19 169 MET A C 1
ATOM 1184 O O . MET A 1 169 ? -17.105 -6.843 12.276 1.00 97.19 169 MET A O 1
ATOM 1188 N N . ALA A 1 170 ? -19.100 -5.836 12.337 1.00 97.69 170 ALA A N 1
ATOM 1189 C CA . ALA A 1 170 ? -19.410 -6.046 10.930 1.00 97.69 170 ALA A CA 1
ATOM 1190 C C . ALA A 1 170 ? -20.242 -4.873 10.423 1.00 97.69 170 ALA A C 1
ATOM 1192 O O . ALA A 1 170 ? -21.095 -4.384 11.158 1.00 97.69 170 ALA A O 1
ATOM 1193 N N . GLY A 1 171 ? -20.107 -4.533 9.146 1.00 98.19 171 GLY A N 1
ATOM 1194 C CA . GLY A 1 171 ? -20.640 -3.292 8.592 1.00 98.19 171 GLY A CA 1
ATOM 1195 C C . GLY A 1 171 ? -19.518 -2.291 8.345 1.00 98.19 171 GLY A C 1
ATOM 1196 O O . GLY A 1 171 ? -18.375 -2.565 8.648 1.00 98.19 171 GLY A O 1
ATOM 1197 N N . ASN A 1 172 ? -19.849 -1.157 7.731 1.00 98.62 172 ASN A N 1
ATOM 1198 C CA . ASN A 1 172 ? -18.885 -0.081 7.506 1.00 98.62 172 ASN A CA 1
ATOM 1199 C C . ASN A 1 172 ? -18.965 0.913 8.670 1.00 98.62 172 ASN A C 1
ATOM 1201 O O . ASN A 1 172 ? -19.833 1.798 8.694 1.00 98.62 172 ASN A O 1
ATOM 1205 N N . ASP A 1 173 ? -18.076 0.761 9.634 1.00 98.75 173 ASP A N 1
ATOM 1206 C CA . ASP A 1 173 ? -18.129 1.391 10.939 1.00 98.75 173 ASP A CA 1
ATOM 1207 C C . ASP A 1 173 ? -17.224 2.623 11.032 1.00 98.75 173 ASP A C 1
ATOM 1209 O O . ASP A 1 173 ? -16.163 2.730 10.430 1.00 98.75 173 ASP A O 1
ATOM 1213 N N . SER A 1 174 ? -17.630 3.609 11.829 1.00 98.69 174 SER A N 1
ATOM 1214 C CA . SER A 1 174 ? -16.844 4.810 12.120 1.00 98.69 174 SER A CA 1
ATOM 1215 C C . SER A 1 174 ? -16.494 4.853 13.602 1.00 98.69 174 SER A C 1
ATOM 1217 O O . SER A 1 174 ? -17.303 5.283 14.432 1.00 98.69 174 SER A O 1
ATOM 1219 N N . LEU A 1 175 ? -15.254 4.503 13.932 1.00 98.62 175 LEU A N 1
ATOM 1220 C CA . LEU A 1 175 ? -14.740 4.458 15.297 1.00 98.62 175 LEU A CA 1
ATOM 1221 C C . LEU A 1 175 ? -13.849 5.669 15.575 1.00 98.62 175 LEU A C 1
ATOM 1223 O O . LEU A 1 175 ? -12.847 5.894 14.899 1.00 98.62 175 LEU A O 1
ATOM 1227 N N . VAL A 1 176 ? -14.187 6.460 16.593 1.00 97.81 176 VAL A N 1
ATOM 1228 C CA . VAL A 1 176 ? -13.424 7.661 16.962 1.00 97.81 176 VAL A CA 1
ATOM 1229 C C . VAL A 1 176 ? -12.902 7.527 18.381 1.00 97.81 176 VAL A C 1
ATOM 1231 O O . VAL A 1 176 ? -13.670 7.460 19.343 1.00 97.81 176 VAL A O 1
ATOM 1234 N N . ALA A 1 177 ? -11.579 7.547 18.509 1.00 95.12 177 ALA A N 1
ATOM 1235 C CA . ALA A 1 177 ? -10.906 7.470 19.788 1.00 95.12 177 ALA A CA 1
ATOM 1236 C C . ALA A 1 177 ? -11.096 8.746 20.622 1.00 95.12 177 ALA A C 1
ATOM 1238 O O . ALA A 1 177 ? -10.950 9.882 20.159 1.00 95.12 177 ALA A O 1
ATOM 1239 N N . GLY A 1 178 ? -11.344 8.524 21.902 1.00 92.88 178 GLY A N 1
ATOM 1240 C CA . GLY A 1 178 ? -11.231 9.478 22.984 1.00 92.88 178 GLY A CA 1
ATOM 1241 C C . GLY A 1 178 ? -9.799 9.611 23.503 1.00 92.88 178 GLY A C 1
ATOM 1242 O O . GLY A 1 178 ? -8.866 9.013 22.980 1.00 92.88 178 GLY A O 1
ATOM 1243 N N . TYR A 1 179 ? -9.594 10.380 24.576 1.00 90.69 179 TYR A N 1
ATOM 1244 C CA . TYR A 1 179 ? -8.239 10.671 25.078 1.00 90.69 179 TYR A CA 1
ATOM 1245 C C . TYR A 1 179 ? -7.519 9.438 25.656 1.00 90.69 179 TYR A C 1
ATOM 1247 O O . TYR A 1 179 ? -6.299 9.318 25.511 1.00 90.69 179 TYR A O 1
ATOM 1255 N N . TYR A 1 180 ? -8.268 8.535 26.302 1.00 90.12 180 TYR A N 1
ATOM 1256 C CA . TYR A 1 180 ? -7.770 7.312 26.950 1.00 90.12 180 TYR A CA 1
ATOM 1257 C C . TYR A 1 180 ? -8.179 6.025 26.212 1.00 90.12 180 TYR A C 1
ATOM 1259 O O . TYR A 1 180 ? -8.146 4.947 26.800 1.00 90.12 180 TYR A O 1
ATOM 1267 N N . THR A 1 181 ? -8.557 6.090 24.936 1.00 92.00 181 THR A N 1
ATOM 1268 C CA . THR A 1 181 ? -8.826 4.870 24.158 1.00 92.00 181 THR A CA 1
ATOM 1269 C C . THR A 1 181 ? -7.518 4.117 23.917 1.00 92.00 181 THR A C 1
ATOM 1271 O O . THR A 1 181 ? -6.517 4.715 23.516 1.00 92.00 181 THR A O 1
ATOM 1274 N N . GLY A 1 182 ? -7.508 2.816 24.191 1.00 91.12 182 GLY A N 1
ATOM 1275 C CA . GLY A 1 182 ? -6.343 1.939 24.083 1.00 91.12 182 GLY A CA 1
ATOM 1276 C C . GLY A 1 182 ? -6.235 1.206 22.747 1.00 91.12 182 GLY A C 1
ATOM 1277 O O . GLY A 1 182 ? -5.110 0.968 22.292 1.00 91.12 182 GLY A O 1
ATOM 1278 N N . ALA A 1 183 ? -7.364 0.882 22.110 1.00 93.38 183 ALA A N 1
ATOM 1279 C CA . ALA A 1 183 ? -7.386 0.245 20.795 1.00 93.38 183 ALA A CA 1
ATOM 1280 C C . ALA A 1 183 ? -8.712 0.457 20.043 1.00 93.38 183 ALA A C 1
ATOM 1282 O O . ALA A 1 183 ? -9.757 0.647 20.670 1.00 93.38 183 ALA A O 1
ATOM 1283 N N . LEU A 1 184 ? -8.633 0.403 18.712 1.00 97.00 184 LEU A N 1
ATOM 1284 C CA . LEU A 1 184 ? -9.759 0.409 17.775 1.00 97.00 184 LEU A CA 1
ATOM 1285 C C . LEU A 1 184 ? -9.662 -0.838 16.886 1.00 97.00 184 LEU A C 1
ATOM 1287 O O . LEU A 1 184 ? -8.572 -1.121 16.394 1.00 97.00 184 LEU A O 1
ATOM 1291 N N . PHE A 1 185 ? -10.776 -1.538 16.690 1.00 97.56 185 PHE A N 1
ATOM 1292 C CA . PHE A 1 185 ? -10.893 -2.691 15.794 1.00 97.56 185 PHE A CA 1
ATOM 1293 C C . PHE A 1 185 ? -12.110 -2.485 14.895 1.00 97.56 185 PHE A C 1
ATOM 1295 O O . PHE A 1 185 ? -13.210 -2.388 15.436 1.00 97.56 185 PHE A O 1
ATOM 1302 N N . GLY A 1 186 ? -11.922 -2.389 13.582 1.00 98.25 186 GLY A N 1
ATOM 1303 C CA . GLY A 1 186 ? -13.010 -2.260 12.613 1.00 98.25 186 GLY A CA 1
ATOM 1304 C C . GLY A 1 186 ? -13.831 -3.545 12.555 1.00 98.25 186 GLY A C 1
ATOM 1305 O O . GLY A 1 186 ? -14.872 -3.646 13.208 1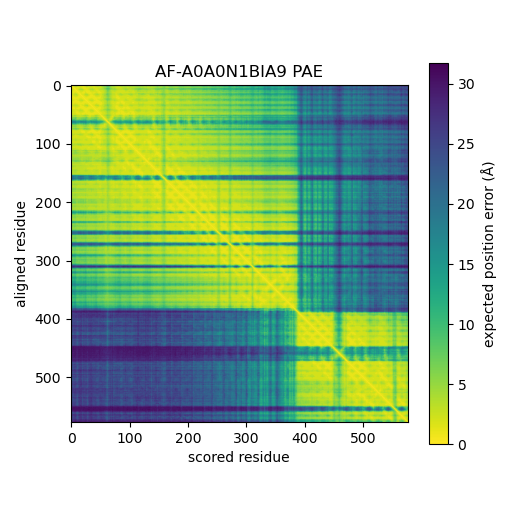.00 98.25 186 GLY A O 1
ATOM 1306 N N . GLY A 1 187 ? -13.264 -4.593 11.966 1.00 97.94 187 GLY A N 1
ATOM 1307 C CA . GLY A 1 187 ? -13.893 -5.900 11.825 1.00 97.94 187 GLY A CA 1
ATOM 1308 C C . GLY A 1 187 ? -14.171 -6.217 10.361 1.00 97.94 187 GLY A C 1
ATOM 1309 O O . GLY A 1 187 ? -13.270 -6.137 9.540 1.00 97.94 187 GLY A O 1
ATOM 1310 N N . ASP A 1 188 ? -15.379 -6.681 10.048 1.00 98.31 188 ASP A N 1
ATOM 1311 C CA . ASP A 1 188 ? -15.788 -6.985 8.677 1.00 98.31 188 ASP A CA 1
ATOM 1312 C C . ASP A 1 188 ? -16.477 -5.772 8.020 1.00 98.31 188 ASP A C 1
ATOM 1314 O O . ASP A 1 188 ? -17.651 -5.526 8.286 1.00 98.31 188 ASP A O 1
ATOM 1318 N N . GLY A 1 189 ? -15.854 -5.109 7.056 1.00 98.44 189 GLY A N 1
ATOM 1319 C CA . GLY A 1 189 ? -16.422 -4.002 6.288 1.00 98.44 189 GLY A CA 1
ATOM 1320 C C . GLY A 1 189 ? -15.386 -2.916 6.010 1.00 98.44 189 GLY A C 1
ATOM 1321 O O . GLY A 1 189 ? -14.266 -2.986 6.471 1.00 98.44 189 GLY A O 1
ATOM 1322 N N . GLY A 1 190 ? -15.739 -1.926 5.190 1.00 98.56 190 GLY A N 1
ATOM 1323 C CA . GLY A 1 190 ? -14.860 -0.778 4.962 1.00 98.56 190 GLY A CA 1
ATOM 1324 C C . GLY A 1 190 ? -15.031 0.246 6.078 1.00 98.56 190 GLY A C 1
ATOM 1325 O O . GLY A 1 190 ? -15.967 1.057 6.038 1.00 98.56 190 GLY A O 1
ATOM 1326 N N . ASP A 1 191 ? -14.142 0.213 7.059 1.00 98.81 191 ASP A N 1
ATOM 1327 C CA . ASP A 1 191 ? -14.237 0.950 8.307 1.00 98.81 191 ASP A CA 1
ATOM 1328 C C . ASP A 1 191 ? -13.426 2.250 8.290 1.00 98.81 191 ASP A C 1
ATOM 1330 O O . ASP A 1 191 ? -12.531 2.505 7.489 1.00 98.81 191 ASP A O 1
ATOM 1334 N N . THR A 1 192 ? -13.761 3.164 9.195 1.00 98.81 192 THR A N 1
ATOM 1335 C CA . THR A 1 192 ? -13.005 4.391 9.444 1.00 98.81 192 THR A CA 1
ATOM 1336 C C . THR A 1 192 ? -12.583 4.451 10.901 1.00 98.81 192 THR A C 1
ATOM 1338 O O . THR A 1 192 ? -13.405 4.656 11.796 1.00 98.81 192 THR A O 1
ATOM 1341 N N . LEU A 1 193 ? -11.278 4.349 11.143 1.00 98.62 193 LEU A N 1
ATOM 1342 C CA . LEU A 1 193 ? -10.683 4.347 12.476 1.00 98.62 193 LEU A CA 1
ATOM 1343 C C . LEU A 1 193 ? -9.926 5.662 12.710 1.00 98.62 193 LEU A C 1
ATOM 1345 O O . LEU A 1 193 ? -8.811 5.860 12.227 1.00 98.62 193 LEU A O 1
ATOM 1349 N N . ASP A 1 194 ? -10.502 6.577 13.493 1.00 97.56 194 ASP A N 1
ATOM 1350 C CA . ASP A 1 194 ? -9.856 7.839 13.875 1.00 97.56 194 ASP A CA 1
ATOM 1351 C C . ASP A 1 194 ? -9.233 7.756 15.272 1.00 97.56 194 ASP A C 1
ATOM 1353 O O . ASP A 1 194 ? -9.851 8.065 16.294 1.00 97.56 194 ASP A O 1
ATOM 1357 N N . GLY A 1 195 ? -7.960 7.372 15.314 1.00 95.00 195 GLY A N 1
ATOM 1358 C CA . GLY A 1 195 ? -7.160 7.281 16.529 1.00 95.00 195 GLY A CA 1
ATOM 1359 C C . GLY A 1 195 ? -6.593 8.605 17.040 1.00 95.00 195 GLY A C 1
ATOM 1360 O O . GLY A 1 195 ? -6.043 8.640 18.143 1.00 95.00 195 GLY A O 1
ATOM 1361 N N . ARG A 1 196 ? -6.709 9.709 16.288 1.00 94.12 196 ARG A N 1
ATOM 1362 C CA . ARG A 1 196 ? -5.977 10.965 16.564 1.00 94.12 196 ARG A CA 1
ATOM 1363 C C . ARG A 1 196 ? -6.339 11.624 17.893 1.00 94.12 196 ARG A C 1
ATOM 1365 O O . ARG A 1 196 ? -5.568 12.443 18.397 1.00 94.12 196 ARG A O 1
ATOM 1372 N N . GLY A 1 197 ? -7.503 11.293 18.450 1.00 91.00 197 GLY A N 1
ATOM 1373 C CA . GLY A 1 197 ? -7.964 11.792 19.744 1.00 91.00 197 GLY A CA 1
ATOM 1374 C C . GLY A 1 197 ? -7.226 11.204 20.951 1.00 91.00 197 GLY A C 1
ATOM 1375 O O . GLY A 1 197 ? -7.201 11.850 22.003 1.00 91.00 197 GLY A O 1
ATOM 1376 N N . SER A 1 198 ? -6.592 10.034 20.810 1.00 92.12 198 SER A N 1
ATOM 1377 C CA . SER A 1 198 ? -5.987 9.308 21.931 1.00 92.12 198 SER A CA 1
ATOM 1378 C C . SER A 1 198 ? -4.490 9.564 22.084 1.00 92.12 198 SER A C 1
ATOM 1380 O O . SER A 1 198 ? -3.729 9.581 21.119 1.00 92.12 198 SER A O 1
ATOM 1382 N N . GLN A 1 199 ? -4.037 9.697 23.333 1.00 89.25 199 GLN A N 1
ATOM 1383 C CA . GLN A 1 199 ? -2.604 9.686 23.663 1.00 89.25 199 GLN A CA 1
ATOM 1384 C C . GLN A 1 199 ? -2.087 8.297 24.044 1.00 89.25 199 GLN A C 1
ATOM 1386 O O . GLN A 1 199 ? -0.876 8.088 24.107 1.00 89.25 199 GLN A O 1
ATOM 1391 N N . TYR A 1 200 ? -2.991 7.350 24.283 1.00 88.44 200 TYR A N 1
ATOM 1392 C CA . TYR A 1 200 ? -2.690 6.025 24.827 1.00 88.44 200 TYR A CA 1
ATOM 1393 C C . TYR A 1 200 ? -3.003 4.890 23.854 1.00 88.44 200 TYR A C 1
ATOM 1395 O O . TYR A 1 200 ? -2.853 3.724 24.215 1.00 88.44 200 TYR A O 1
ATOM 1403 N N . LEU A 1 201 ? -3.403 5.227 22.626 1.00 90.50 201 LEU A N 1
ATOM 1404 C CA . LEU A 1 201 ? -3.719 4.240 21.611 1.00 90.50 201 LEU A CA 1
ATOM 1405 C C . LEU A 1 201 ? -2.484 3.416 21.288 1.00 90.50 201 LEU A C 1
ATOM 1407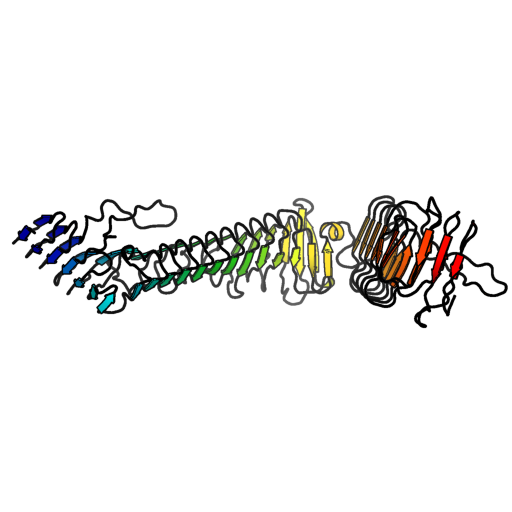 O O . LEU A 1 201 ? -1.417 3.959 20.990 1.00 90.50 201 LEU A O 1
ATOM 1411 N N . SER A 1 202 ? -2.662 2.107 21.353 1.00 90.31 202 SER A N 1
ATOM 1412 C CA . SER A 1 202 ? -1.617 1.130 21.082 1.00 90.31 202 SER A CA 1
ATOM 1413 C C . SER A 1 202 ? -1.817 0.423 19.747 1.00 90.31 202 SER A C 1
ATOM 1415 O O . SER A 1 202 ? -0.828 0.069 19.113 1.00 90.31 202 SER A O 1
ATOM 1417 N N . THR A 1 203 ? -3.073 0.228 19.334 1.00 92.00 203 THR A N 1
ATOM 1418 C CA . THR A 1 203 ? -3.446 -0.608 18.188 1.00 92.00 203 THR A CA 1
ATOM 1419 C C . THR A 1 203 ? -4.627 0.014 17.450 1.00 92.00 203 THR A C 1
ATOM 1421 O O . THR A 1 203 ? -5.588 0.450 18.090 1.00 92.00 203 THR A O 1
ATOM 1424 N N . LEU A 1 204 ? -4.536 0.055 16.127 1.00 96.06 204 LEU A N 1
ATOM 1425 C CA . LEU A 1 204 ? -5.652 0.208 15.203 1.00 96.06 204 LEU A CA 1
ATOM 1426 C C . LEU A 1 204 ? -5.588 -0.985 14.252 1.00 96.06 204 LEU A C 1
ATOM 1428 O O . LEU A 1 204 ? -4.498 -1.316 13.791 1.00 96.06 204 LEU A O 1
ATOM 1432 N N . ASP A 1 205 ? -6.713 -1.629 14.014 1.00 97.06 205 ASP A N 1
ATOM 1433 C CA . ASP A 1 205 ? -6.808 -2.837 13.197 1.00 97.06 205 ASP A CA 1
ATOM 1434 C C . ASP A 1 205 ? -8.086 -2.708 12.371 1.00 97.06 205 ASP A C 1
ATOM 1436 O O . ASP A 1 205 ? -9.165 -2.626 12.966 1.00 97.06 205 ASP A O 1
ATOM 1440 N N . GLY A 1 206 ? -7.942 -2.534 11.058 1.00 98.12 206 GLY A N 1
ATOM 1441 C CA . GLY A 1 206 ? -9.054 -2.353 10.129 1.00 98.12 206 GLY A CA 1
ATOM 1442 C C . GLY A 1 206 ? -9.884 -3.627 10.043 1.00 98.12 206 GLY A C 1
ATOM 1443 O O . GLY A 1 206 ? -11.001 -3.663 10.552 1.00 98.12 206 GLY A O 1
ATOM 1444 N N . GLY A 1 207 ? -9.258 -4.724 9.630 1.00 98.12 207 GLY A N 1
ATOM 1445 C CA . GLY A 1 207 ? -9.853 -6.053 9.643 1.00 98.12 207 GLY A CA 1
ATOM 1446 C C . GLY A 1 207 ? -10.003 -6.594 8.232 1.00 98.12 207 GLY A C 1
ATOM 1447 O O . GLY A 1 207 ? -9.022 -7.031 7.651 1.00 98.12 207 GLY A O 1
ATOM 1448 N N . THR A 1 208 ? -11.222 -6.686 7.714 1.00 98.50 208 THR A N 1
ATOM 1449 C CA . THR A 1 208 ? -11.459 -7.057 6.313 1.00 98.50 208 THR A CA 1
ATOM 1450 C C . THR A 1 208 ? -12.324 -5.998 5.656 1.00 98.50 208 THR A C 1
ATOM 1452 O O . THR A 1 208 ? -13.288 -5.582 6.274 1.00 98.50 208 THR A O 1
ATOM 1455 N N . GLY A 1 209 ? -12.110 -5.685 4.383 1.00 98.56 209 GLY A N 1
ATOM 1456 C CA . GLY A 1 209 ? -12.734 -4.556 3.699 1.00 98.56 209 GLY A CA 1
ATOM 1457 C C . GLY A 1 209 ? -11.745 -3.407 3.505 1.00 98.56 209 GLY A C 1
ATOM 1458 O O . GLY A 1 209 ? -10.656 -3.431 4.043 1.00 98.56 209 GLY A O 1
ATOM 1459 N N . ASP A 1 210 ? -12.122 -2.423 2.686 1.00 98.75 210 ASP A N 1
ATOM 1460 C CA . ASP A 1 210 ? -11.247 -1.285 2.379 1.00 98.75 210 ASP A CA 1
ATOM 1461 C C . ASP A 1 210 ? -11.354 -0.226 3.494 1.00 98.75 210 ASP A C 1
ATOM 1463 O O . ASP A 1 210 ? -12.344 0.522 3.567 1.00 98.75 210 ASP A O 1
ATOM 1467 N N . ASP A 1 211 ? -10.336 -0.140 4.342 1.00 98.81 211 ASP A N 1
ATOM 1468 C CA . ASP A 1 211 ? -10.328 0.633 5.576 1.00 98.81 211 ASP A CA 1
ATOM 1469 C C . ASP A 1 211 ? -9.633 1.996 5.455 1.00 98.81 211 ASP A C 1
ATOM 1471 O O . ASP A 1 211 ? -8.701 2.229 4.684 1.00 98.81 211 ASP A O 1
ATOM 1475 N N . LEU A 1 212 ? -10.068 2.952 6.278 1.00 98.75 212 LEU A N 1
ATOM 1476 C CA . LEU A 1 212 ? -9.459 4.272 6.417 1.00 98.75 212 LEU A CA 1
ATOM 1477 C C . LEU A 1 212 ? -8.968 4.499 7.847 1.00 98.75 212 LEU A C 1
ATOM 1479 O O . LEU A 1 212 ? -9.748 4.775 8.763 1.00 98.75 212 LEU A O 1
ATOM 1483 N N . ILE A 1 213 ? -7.650 4.497 8.031 1.00 98.50 213 ILE A N 1
ATOM 1484 C CA . ILE A 1 213 ? -7.025 4.520 9.356 1.00 98.50 213 ILE A CA 1
ATOM 1485 C C . ILE A 1 213 ? -6.246 5.822 9.578 1.00 98.50 213 ILE A C 1
ATOM 1487 O O . ILE A 1 213 ? -5.362 6.193 8.807 1.00 98.50 213 ILE A O 1
ATOM 1491 N N . PHE A 1 214 ? -6.523 6.511 10.691 1.00 96.56 214 PHE A N 1
ATOM 1492 C CA . PHE A 1 214 ? -5.765 7.676 11.156 1.00 96.56 214 PHE A CA 1
ATOM 1493 C C . PHE A 1 214 ? -5.132 7.412 12.522 1.00 96.56 214 PHE A C 1
ATOM 1495 O O . PHE A 1 214 ? -5.808 7.410 13.552 1.00 96.56 214 PHE A O 1
ATOM 1502 N N . THR A 1 215 ? -3.812 7.264 12.568 1.00 92.00 215 THR A N 1
ATOM 1503 C CA . THR A 1 215 ? -3.102 7.031 13.839 1.00 92.00 215 THR A CA 1
ATOM 1504 C C . THR A 1 215 ? -2.915 8.323 14.661 1.00 92.00 215 THR A C 1
ATOM 1506 O O . THR A 1 215 ? -2.907 9.430 14.109 1.00 92.00 215 THR A O 1
ATOM 1509 N N . PRO A 1 216 ? -2.729 8.235 15.992 1.00 89.75 216 PRO A N 1
ATOM 1510 C CA . PRO A 1 216 ? -2.328 9.375 16.814 1.00 89.75 216 PRO A CA 1
ATOM 1511 C C . PRO A 1 216 ? -0.854 9.743 16.650 1.00 89.75 216 PRO A C 1
ATOM 1513 O O . PRO A 1 216 ? -0.023 8.933 16.272 1.00 89.75 216 PRO A O 1
ATOM 1516 N N . LEU A 1 217 ? -0.496 10.951 17.089 1.00 84.12 217 LEU A N 1
ATOM 1517 C CA . LEU A 1 217 ? 0.886 11.453 17.079 1.00 84.12 217 LEU A CA 1
ATOM 1518 C C . LEU A 1 217 ? 1.745 10.952 18.259 1.00 84.12 217 LEU A C 1
ATOM 1520 O O . LEU A 1 217 ? 2.787 11.536 18.559 1.00 84.12 217 LEU A O 1
ATOM 1524 N N . ASN A 1 218 ? 1.305 9.919 18.986 1.00 80.56 218 ASN A N 1
ATOM 1525 C CA . ASN A 1 218 ? 2.012 9.419 20.171 1.00 80.56 218 ASN A CA 1
ATOM 1526 C C . ASN A 1 218 ? 3.272 8.596 19.821 1.00 80.56 218 ASN A C 1
ATOM 1528 O O . ASN A 1 218 ? 4.121 8.386 20.688 1.00 80.56 218 ASN A O 1
ATOM 1532 N N . GLY A 1 219 ? 3.412 8.179 18.556 1.00 74.81 219 GLY A N 1
ATOM 1533 C CA . GLY A 1 219 ? 4.598 7.534 17.994 1.00 74.81 219 GLY A CA 1
ATOM 1534 C C . GLY A 1 219 ? 4.828 6.077 18.409 1.00 74.81 219 GLY A C 1
ATOM 1535 O O . GLY A 1 219 ? 5.877 5.535 18.073 1.00 74.81 219 GLY A O 1
ATOM 1536 N N . PHE A 1 220 ? 3.904 5.448 19.146 1.00 84.31 220 PHE A N 1
ATOM 1537 C CA . PHE A 1 220 ? 3.990 4.026 19.522 1.00 84.31 220 PHE A CA 1
ATOM 1538 C C . PHE A 1 220 ? 2.758 3.202 19.135 1.00 84.31 220 PHE A C 1
ATOM 1540 O O . PHE A 1 220 ? 2.774 1.982 19.325 1.00 84.31 220 PHE A O 1
ATOM 1547 N N . ALA A 1 221 ? 1.701 3.850 18.639 1.00 88.38 221 ALA A N 1
ATOM 1548 C CA . ALA A 1 221 ? 0.588 3.150 18.025 1.00 88.38 221 ALA A CA 1
ATOM 1549 C C . ALA A 1 221 ? 1.087 2.304 16.847 1.00 88.38 221 ALA A C 1
ATOM 1551 O O . ALA A 1 221 ? 2.057 2.662 16.172 1.00 88.38 221 ALA A O 1
ATOM 1552 N N . ARG A 1 222 ? 0.423 1.173 16.634 1.00 91.00 222 ARG A N 1
ATOM 1553 C CA . ARG A 1 222 ? 0.595 0.343 15.446 1.00 91.00 222 ARG A CA 1
ATOM 1554 C C . ARG A 1 222 ? -0.723 0.272 14.713 1.00 91.00 222 ARG A C 1
ATOM 1556 O O . ARG A 1 222 ? -1.763 0.210 15.372 1.00 91.00 222 ARG A O 1
ATOM 1563 N N . SER A 1 223 ? -0.658 0.294 13.396 1.00 94.62 223 SER A N 1
ATOM 1564 C CA . SER A 1 223 ? -1.821 0.151 12.529 1.00 94.62 223 SER A CA 1
ATOM 1565 C C . SER A 1 223 ? -1.652 -1.049 11.616 1.00 94.62 223 SER A C 1
ATOM 1567 O O . SER A 1 223 ? -0.566 -1.240 11.067 1.00 94.62 223 SER A O 1
ATOM 1569 N N . PHE A 1 224 ? -2.733 -1.799 11.478 1.00 96.88 224 PHE A N 1
ATOM 1570 C CA . PHE A 1 224 ? -2.904 -2.909 10.552 1.00 96.88 224 PHE A CA 1
ATOM 1571 C C . PHE A 1 224 ? -4.106 -2.553 9.683 1.00 96.88 224 PHE A C 1
ATOM 1573 O O . PHE A 1 224 ? -5.138 -2.187 10.255 1.00 96.88 224 PHE A O 1
ATOM 1580 N N . GLY A 1 225 ? -3.940 -2.560 8.363 1.00 98.12 225 GLY A N 1
ATOM 1581 C CA . GLY A 1 225 ? -5.055 -2.445 7.427 1.00 98.12 225 GLY A CA 1
ATOM 1582 C C . GLY A 1 225 ? -5.887 -3.721 7.486 1.00 98.12 225 GLY A C 1
ATOM 1583 O O . GLY A 1 225 ? -6.923 -3.739 8.145 1.00 98.12 225 GLY A O 1
ATOM 1584 N N . GLY A 1 226 ? -5.309 -4.829 7.028 1.00 98.25 226 GLY A N 1
ATOM 1585 C CA . GLY A 1 226 ? -5.936 -6.145 7.069 1.00 98.25 226 GLY A CA 1
ATOM 1586 C C . GLY A 1 226 ? -6.162 -6.682 5.662 1.00 98.25 226 GLY A C 1
ATOM 1587 O O . GLY A 1 226 ? -5.260 -6.601 4.844 1.00 98.25 226 GLY A O 1
ATOM 1588 N N . ASP A 1 227 ? -7.306 -7.306 5.392 1.00 98.44 227 ASP A N 1
ATOM 1589 C CA . ASP A 1 227 ? -7.662 -7.722 4.032 1.00 98.44 227 ASP A CA 1
ATOM 1590 C C . ASP A 1 227 ? -8.433 -6.581 3.343 1.00 98.44 227 ASP A C 1
ATOM 1592 O O . ASP A 1 227 ? -9.547 -6.305 3.760 1.00 98.44 227 ASP A O 1
ATOM 1596 N N . GLY A 1 228 ? -7.977 -6.008 2.235 1.00 98.50 228 GLY A N 1
ATOM 1597 C CA . GLY A 1 228 ? -8.666 -4.916 1.535 1.00 98.50 228 GLY A CA 1
ATOM 1598 C C . GLY A 1 228 ? -7.692 -3.932 0.898 1.00 98.50 228 GLY A C 1
ATOM 1599 O O . GLY A 1 228 ? -6.500 -4.007 1.135 1.00 98.50 228 GLY A O 1
ATOM 1600 N N . ASP A 1 229 ? -8.186 -3.027 0.048 1.00 98.69 229 ASP A N 1
ATOM 1601 C CA . ASP A 1 229 ? -7.358 -1.924 -0.461 1.00 98.69 229 ASP A CA 1
ATOM 1602 C C . ASP A 1 229 ? -7.424 -0.746 0.542 1.00 98.69 229 ASP A C 1
ATOM 1604 O O . ASP A 1 229 ? -8.295 0.133 0.443 1.00 98.69 229 ASP A O 1
ATOM 1608 N N . ASP A 1 230 ? -6.505 -0.703 1.506 1.00 98.75 230 ASP A N 1
ATOM 1609 C CA . ASP A 1 230 ? -6.573 0.177 2.672 1.00 98.75 230 ASP A CA 1
ATOM 1610 C C . ASP A 1 230 ? -5.895 1.536 2.474 1.00 98.75 230 ASP A C 1
ATOM 1612 O O . ASP A 1 230 ? -4.976 1.746 1.679 1.00 98.75 230 ASP A O 1
ATOM 1616 N N . VAL A 1 231 ? -6.333 2.527 3.253 1.00 98.69 231 VAL A N 1
ATOM 1617 C CA . VAL A 1 231 ? -5.723 3.857 3.312 1.00 98.69 231 VAL A CA 1
ATOM 1618 C C . VAL A 1 231 ? -5.288 4.169 4.736 1.00 98.69 231 VAL A C 1
ATOM 1620 O O . VAL A 1 231 ? -6.094 4.517 5.603 1.00 98.69 231 VAL A O 1
ATOM 1623 N N . ILE A 1 232 ? -3.976 4.168 4.965 1.00 97.94 232 ILE A N 1
ATOM 1624 C CA . ILE A 1 232 ? -3.392 4.377 6.290 1.00 97.94 232 ILE A CA 1
ATOM 1625 C C . ILE A 1 232 ? -2.641 5.707 6.336 1.00 97.94 232 ILE A C 1
ATOM 1627 O O . ILE A 1 232 ? -1.588 5.890 5.731 1.00 97.94 232 ILE A O 1
ATOM 1631 N N . ASN A 1 233 ? -3.158 6.657 7.116 1.00 94.94 233 ASN A N 1
ATOM 1632 C CA . ASN A 1 233 ? -2.480 7.909 7.439 1.00 94.94 233 ASN A CA 1
ATOM 1633 C C . ASN A 1 233 ? -1.873 7.814 8.843 1.00 94.94 233 ASN A C 1
ATOM 1635 O O . ASN A 1 233 ? -2.543 7.990 9.873 1.00 94.94 233 ASN A O 1
ATOM 1639 N N . GLY A 1 234 ? -0.589 7.472 8.868 1.00 89.62 234 GLY A N 1
ATOM 1640 C CA . GLY A 1 234 ? 0.018 6.840 10.020 1.00 89.62 234 GLY A CA 1
ATOM 1641 C C . GLY A 1 234 ? 1.283 7.492 10.565 1.00 89.62 234 GLY A C 1
ATOM 1642 O O . GLY A 1 234 ? 1.954 8.312 9.935 1.00 89.62 234 GLY A O 1
ATOM 1643 N N . THR A 1 235 ? 1.603 7.079 11.784 1.00 87.12 235 THR A N 1
ATOM 1644 C CA . THR A 1 235 ? 2.880 7.243 12.471 1.00 87.12 235 THR A CA 1
ATOM 1645 C C . THR A 1 235 ? 3.228 5.907 13.122 1.00 87.12 235 THR A C 1
ATOM 1647 O O . THR A 1 235 ? 2.337 5.109 13.407 1.00 87.12 235 THR A O 1
ATOM 1650 N N . GLY A 1 236 ? 4.505 5.679 13.423 1.00 85.50 236 GLY A N 1
ATOM 1651 C CA . GLY A 1 236 ? 4.926 4.436 14.072 1.00 85.50 236 GLY A CA 1
ATOM 1652 C C . GLY A 1 236 ? 5.020 3.270 13.089 1.00 85.50 236 GLY A C 1
ATOM 1653 O O . GLY A 1 236 ? 5.424 3.474 11.951 1.00 85.50 236 GLY A O 1
ATOM 1654 N N . ALA A 1 237 ? 4.731 2.057 13.565 1.00 90.06 237 ALA A N 1
ATOM 1655 C CA . ALA A 1 237 ? 4.805 0.847 12.748 1.00 90.06 237 ALA A CA 1
ATOM 1656 C C . ALA A 1 237 ? 3.474 0.600 12.033 1.00 90.06 237 ALA A C 1
ATOM 1658 O O . ALA A 1 237 ? 2.419 0.676 12.671 1.00 90.06 237 ALA A O 1
ATOM 1659 N N . ILE A 1 238 ? 3.544 0.297 10.741 1.00 94.88 238 ILE A N 1
ATOM 1660 C CA . ILE A 1 238 ? 2.382 0.137 9.864 1.00 94.88 238 ILE A CA 1
ATOM 1661 C C . ILE A 1 238 ? 2.554 -1.147 9.051 1.00 94.88 238 ILE A C 1
ATOM 1663 O O . ILE A 1 238 ? 3.663 -1.442 8.611 1.00 94.88 238 ILE A O 1
ATOM 1667 N N . SER A 1 239 ? 1.467 -1.886 8.883 1.00 97.25 239 SER A N 1
ATOM 1668 C CA . SER A 1 239 ? 1.326 -3.016 7.965 1.00 97.25 239 SER A CA 1
ATOM 1669 C C . SER A 1 239 ? 0.041 -2.774 7.177 1.00 97.25 239 SER A C 1
ATOM 1671 O O . SER A 1 239 ? -0.976 -2.437 7.798 1.00 97.25 239 SER A O 1
ATOM 1673 N N . GLY A 1 240 ? 0.146 -2.803 5.848 1.00 98.12 240 GLY A N 1
ATOM 1674 C CA . GLY A 1 240 ? -0.977 -2.680 4.923 1.00 98.12 240 GLY A CA 1
ATOM 1675 C C . GLY A 1 240 ? -1.858 -3.913 5.046 1.00 98.12 240 GLY A C 1
ATOM 1676 O O . GLY A 1 240 ? -2.862 -3.871 5.753 1.00 98.12 240 GLY A O 1
ATOM 1677 N N . GLY A 1 241 ? -1.356 -5.045 4.566 1.00 98.38 241 GLY A N 1
ATOM 1678 C CA . GLY A 1 241 ? -2.000 -6.344 4.692 1.00 98.38 241 GLY A CA 1
ATOM 1679 C C . GLY A 1 241 ? -2.215 -6.986 3.325 1.00 98.38 241 GLY A C 1
ATOM 1680 O O . GLY A 1 241 ? -1.335 -6.941 2.476 1.00 98.38 241 GLY A O 1
ATOM 1681 N N . ASP A 1 242 ? -3.335 -7.676 3.131 1.00 98.44 242 ASP A N 1
ATOM 1682 C CA . ASP A 1 242 ? -3.692 -8.270 1.843 1.00 98.44 242 ASP A CA 1
ATOM 1683 C C . ASP A 1 242 ? -4.489 -7.247 1.010 1.00 98.44 242 ASP A C 1
ATOM 1685 O O . ASP A 1 242 ? -5.673 -7.067 1.252 1.00 98.44 242 ASP A O 1
ATOM 1689 N N . GLY A 1 243 ? -3.926 -6.681 -0.051 1.00 98.44 243 GLY A N 1
ATOM 1690 C CA . GLY A 1 243 ? -4.598 -5.754 -0.963 1.00 98.44 243 GLY A CA 1
ATOM 1691 C C . GLY A 1 243 ? -3.637 -4.713 -1.525 1.00 98.44 243 GLY A C 1
ATOM 1692 O O . GLY A 1 243 ? -2.436 -4.851 -1.388 1.00 98.44 243 GLY A O 1
ATOM 1693 N N . ASN A 1 244 ? -4.144 -3.729 -2.269 1.00 98.69 244 ASN A N 1
ATOM 1694 C CA . ASN A 1 244 ? -3.319 -2.648 -2.821 1.00 98.69 244 ASN A CA 1
ATOM 1695 C C . ASN A 1 244 ? -3.461 -1.405 -1.944 1.00 98.69 244 ASN A C 1
ATOM 1697 O O . ASN A 1 244 ? -4.358 -0.573 -2.143 1.00 98.69 244 ASN A O 1
ATOM 1701 N N . ASP A 1 245 ? -2.546 -1.263 -1.003 1.00 98.75 245 ASP A N 1
ATOM 1702 C CA . ASP A 1 245 ? -2.645 -0.314 0.085 1.00 98.75 245 ASP A CA 1
ATOM 1703 C C . ASP A 1 245 ? -2.007 1.031 -0.235 1.00 98.75 245 ASP A C 1
ATOM 1705 O O . ASP A 1 245 ? -1.061 1.184 -1.012 1.00 98.75 245 ASP A O 1
ATOM 1709 N N . ARG A 1 246 ? -2.529 2.072 0.409 1.00 98.62 246 ARG A N 1
ATOM 1710 C CA . ARG A 1 246 ? -1.981 3.427 0.372 1.00 98.62 246 ARG A CA 1
ATOM 1711 C C . ARG A 1 246 ? -1.571 3.865 1.755 1.00 98.62 246 ARG A C 1
ATOM 1713 O O . ARG A 1 246 ? -2.394 4.295 2.568 1.00 98.62 246 ARG A O 1
ATOM 1720 N N . ILE A 1 247 ? -0.268 3.877 1.983 1.00 97.88 247 ILE A N 1
ATOM 1721 C CA . ILE A 1 247 ? 0.314 4.204 3.275 1.00 97.88 247 ILE A CA 1
ATOM 1722 C C . ILE A 1 247 ? 0.999 5.566 3.194 1.00 97.88 247 ILE A C 1
ATOM 1724 O O . ILE A 1 247 ? 1.996 5.755 2.504 1.00 97.88 247 ILE A O 1
ATOM 1728 N N . LEU A 1 248 ? 0.483 6.536 3.949 1.00 94.56 248 LEU A N 1
ATOM 1729 C CA . LEU A 1 248 ? 1.109 7.841 4.140 1.00 94.56 248 LEU A CA 1
ATOM 1730 C C . LEU A 1 248 ? 1.691 7.943 5.552 1.00 94.56 248 LEU A C 1
ATOM 1732 O O . LEU A 1 248 ? 0.965 8.149 6.530 1.00 94.56 248 LEU A O 1
ATOM 1736 N N . LEU A 1 249 ? 3.016 7.889 5.649 1.00 90.38 249 LEU A N 1
ATOM 1737 C CA . LEU A 1 249 ? 3.755 8.079 6.890 1.00 90.38 249 LEU A CA 1
ATOM 1738 C C . LEU A 1 249 ? 4.009 9.576 7.125 1.00 90.38 249 LEU A C 1
ATOM 1740 O O . LEU A 1 249 ? 4.880 10.189 6.508 1.00 90.38 249 LEU A O 1
ATOM 1744 N N . VAL A 1 250 ? 3.236 10.195 8.022 1.00 83.06 250 VAL A N 1
ATOM 1745 C CA . VAL A 1 250 ? 3.236 11.663 8.199 1.00 83.06 250 VAL A CA 1
ATOM 1746 C C . VAL A 1 250 ? 4.297 12.149 9.189 1.00 83.06 250 VAL A C 1
ATOM 1748 O O . VAL A 1 250 ? 4.776 13.280 9.072 1.00 83.06 250 VAL A O 1
ATOM 1751 N N . TYR A 1 251 ? 4.648 11.345 10.196 1.00 71.88 251 TYR A N 1
ATOM 1752 C CA . TYR A 1 251 ? 5.585 11.765 11.238 1.00 71.88 251 TYR A CA 1
ATOM 1753 C C . TYR A 1 251 ? 6.118 10.600 12.078 1.00 71.88 251 TYR A C 1
ATOM 1755 O O . TYR A 1 251 ? 5.339 9.769 12.532 1.00 71.88 251 TYR A O 1
ATOM 1763 N N . THR A 1 252 ? 7.419 10.566 12.386 1.00 64.25 252 THR A N 1
ATOM 1764 C CA . THR A 1 252 ? 7.994 9.556 13.292 1.00 64.25 252 THR A CA 1
ATOM 1765 C C . THR A 1 252 ? 9.085 10.170 14.180 1.00 64.25 252 THR A C 1
ATOM 1767 O O . THR A 1 252 ? 9.911 10.964 13.734 1.00 64.25 252 THR A O 1
ATOM 1770 N N . TYR A 1 253 ? 9.081 9.841 15.479 1.00 57.19 253 TYR A N 1
ATOM 1771 C CA . TYR A 1 253 ? 10.175 10.189 16.409 1.00 57.19 253 TYR A CA 1
ATOM 1772 C C . TYR A 1 253 ? 11.276 9.115 16.457 1.00 57.19 253 TYR A C 1
ATOM 1774 O O . TYR A 1 253 ? 12.378 9.370 16.947 1.00 57.19 253 TYR A O 1
ATOM 1782 N N . TYR A 1 254 ? 10.958 7.913 15.985 1.00 61.84 254 TYR A N 1
ATOM 1783 C CA . TYR A 1 254 ? 11.794 6.718 15.979 1.00 61.84 254 TYR A CA 1
ATOM 1784 C C . TYR A 1 254 ? 11.788 6.133 14.566 1.00 61.84 254 TYR A C 1
ATOM 1786 O O . TYR A 1 254 ? 10.881 6.446 13.799 1.00 61.84 254 TYR A O 1
ATOM 1794 N N . SER A 1 255 ? 12.764 5.283 14.231 1.00 65.38 255 SER A N 1
ATOM 1795 C CA . SER A 1 255 ? 12.726 4.526 12.975 1.00 65.38 255 SER A CA 1
ATOM 1796 C C . SER A 1 255 ? 11.394 3.784 12.884 1.00 65.38 255 SER A C 1
ATOM 1798 O O . SER A 1 255 ? 11.106 2.947 13.745 1.00 65.38 255 SER A O 1
ATOM 1800 N N . ALA A 1 256 ? 10.580 4.151 11.901 1.00 74.56 256 ALA A N 1
ATOM 1801 C CA . ALA A 1 256 ? 9.347 3.453 11.586 1.00 74.56 256 ALA A CA 1
ATOM 1802 C C . ALA A 1 256 ? 9.653 2.326 10.614 1.00 74.56 256 ALA A C 1
ATOM 1804 O O . ALA A 1 256 ? 10.488 2.480 9.722 1.00 74.56 256 ALA A O 1
ATOM 1805 N N . GLU A 1 257 ? 8.973 1.216 10.843 1.00 90.19 257 GLU A N 1
ATOM 1806 C CA . GLU A 1 257 ? 8.972 0.051 9.981 1.00 90.19 257 GLU A CA 1
ATOM 1807 C C . GLU A 1 257 ? 7.591 0.005 9.336 1.00 90.19 257 GLU A C 1
ATOM 1809 O O . GLU A 1 257 ? 6.584 -0.002 10.052 1.00 90.19 257 GLU A O 1
ATOM 1814 N N . VAL A 1 258 ? 7.562 0.084 8.012 1.00 95.44 258 VAL A N 1
ATOM 1815 C CA . VAL A 1 258 ? 6.337 0.134 7.218 1.00 95.44 258 VAL A CA 1
ATOM 1816 C C . VAL A 1 258 ? 6.396 -0.992 6.201 1.00 95.44 258 VAL A C 1
ATOM 1818 O O . VAL A 1 258 ? 7.380 -1.074 5.470 1.00 95.44 258 VAL A O 1
ATOM 1821 N N . HIS A 1 259 ? 5.366 -1.828 6.194 1.00 97.88 259 HIS A N 1
ATOM 1822 C CA . HIS A 1 259 ? 5.195 -2.951 5.274 1.00 97.88 259 HIS A CA 1
ATOM 1823 C C . HIS A 1 259 ? 3.943 -2.705 4.433 1.00 97.88 259 HIS A C 1
ATOM 1825 O O . HIS A 1 259 ? 2.922 -2.298 4.997 1.00 97.88 259 HIS A O 1
ATOM 1831 N N . GLY A 1 260 ? 4.058 -2.880 3.117 1.00 98.19 260 GLY A N 1
ATOM 1832 C CA . GLY A 1 260 ? 2.918 -2.988 2.204 1.00 98.19 260 GLY A CA 1
ATOM 1833 C C . GLY A 1 260 ? 2.211 -4.330 2.390 1.00 98.19 260 GLY A C 1
ATOM 1834 O O . GLY A 1 260 ? 1.014 -4.360 2.639 1.00 98.19 260 GLY A O 1
ATOM 1835 N N . ASP A 1 261 ? 3.013 -5.392 2.526 1.00 98.62 261 ASP A N 1
ATOM 1836 C CA . ASP A 1 261 ? 2.604 -6.790 2.638 1.00 98.62 261 ASP A CA 1
ATOM 1837 C C . ASP A 1 261 ? 2.210 -7.406 1.279 1.00 98.62 261 ASP A C 1
ATOM 1839 O O . ASP A 1 261 ? 3.100 -7.740 0.500 1.00 98.62 261 ASP A O 1
ATOM 1843 N N . ALA A 1 262 ? 0.945 -7.717 1.009 1.00 98.38 262 ALA A N 1
ATOM 1844 C CA . ALA A 1 262 ? 0.554 -8.489 -0.169 1.00 98.38 262 ALA A CA 1
ATOM 1845 C C . ALA A 1 262 ? -0.348 -7.700 -1.117 1.00 98.38 262 ALA A C 1
ATOM 1847 O O . ALA A 1 262 ? -1.556 -7.689 -0.953 1.00 98.38 262 ALA A O 1
ATOM 1848 N N . GLY A 1 263 ? 0.200 -7.241 -2.231 1.00 98.38 263 GLY A N 1
ATOM 1849 C CA . GLY A 1 263 ? -0.488 -6.554 -3.315 1.00 98.38 263 GLY A CA 1
ATOM 1850 C C . GLY A 1 263 ? 0.410 -5.460 -3.871 1.00 98.38 263 GLY A C 1
ATOM 1851 O O . GLY A 1 263 ? 1.606 -5.472 -3.637 1.00 98.38 263 GLY A O 1
ATOM 1852 N N . ASN A 1 264 ? -0.129 -4.581 -4.713 1.00 98.56 264 ASN A N 1
ATOM 1853 C CA . ASN A 1 264 ? 0.665 -3.521 -5.330 1.00 98.56 264 ASN A CA 1
ATOM 1854 C C . ASN A 1 264 ? 0.492 -2.221 -4.538 1.00 98.56 264 ASN A C 1
ATOM 1856 O O . ASN A 1 264 ? -0.440 -1.450 -4.801 1.00 98.56 264 ASN A O 1
ATOM 1860 N N . ASP A 1 265 ? 1.410 -1.956 -3.621 1.00 98.75 265 ASP A N 1
ATOM 1861 C CA . ASP A 1 265 ? 1.253 -0.942 -2.588 1.00 98.75 265 ASP A CA 1
ATOM 1862 C C . ASP A 1 265 ? 1.898 0.400 -2.947 1.00 98.75 265 ASP A C 1
ATOM 1864 O O . ASP A 1 265 ? 2.878 0.512 -3.688 1.00 98.75 265 ASP A O 1
ATOM 1868 N N . GLU A 1 266 ? 1.347 1.480 -2.398 1.00 98.56 266 GLU A N 1
ATOM 1869 C CA . GLU A 1 266 ? 1.900 2.828 -2.476 1.00 98.56 266 GLU A CA 1
ATOM 1870 C C . GLU A 1 266 ? 2.276 3.315 -1.074 1.00 98.56 266 GLU A C 1
ATOM 1872 O O . GLU A 1 266 ? 1.426 3.733 -0.282 1.00 98.56 266 GLU A O 1
ATOM 1877 N N . ILE A 1 267 ? 3.578 3.337 -0.786 1.00 97.31 267 ILE A N 1
ATOM 1878 C CA . ILE A 1 267 ? 4.126 3.772 0.499 1.00 97.31 267 ILE A CA 1
ATOM 1879 C C . ILE A 1 267 ? 4.826 5.114 0.319 1.00 97.31 267 ILE A C 1
ATOM 1881 O O . ILE A 1 267 ? 5.817 5.229 -0.400 1.00 97.31 267 ILE A O 1
ATOM 1885 N N . VAL A 1 268 ? 4.327 6.147 0.995 1.00 94.25 268 VAL A N 1
ATOM 1886 C CA . VAL A 1 268 ? 4.847 7.514 0.910 1.00 94.25 268 VAL A CA 1
ATOM 1887 C C . VAL A 1 268 ? 5.199 8.040 2.291 1.00 94.25 268 VAL A C 1
ATOM 1889 O O . VAL A 1 268 ? 4.348 8.180 3.170 1.00 94.25 268 VAL A O 1
ATOM 1892 N N . VAL A 1 269 ? 6.453 8.435 2.463 1.00 90.38 269 VAL A N 1
ATOM 1893 C CA . VAL A 1 269 ? 6.932 9.165 3.632 1.00 90.38 269 VAL A CA 1
ATOM 1894 C C . VAL A 1 269 ? 6.866 10.664 3.351 1.00 90.38 269 VAL A C 1
ATOM 1896 O O . VAL A 1 269 ? 7.343 11.153 2.330 1.00 90.38 269 VAL A O 1
ATOM 1899 N N . ALA A 1 270 ? 6.236 11.425 4.243 1.00 82.94 270 ALA A N 1
ATOM 1900 C CA . ALA A 1 270 ? 6.114 12.868 4.075 1.00 82.94 270 ALA A CA 1
ATOM 1901 C C . ALA A 1 270 ? 7.465 13.581 4.291 1.00 82.94 270 ALA A C 1
ATOM 1903 O O . ALA A 1 270 ? 8.092 13.404 5.332 1.00 82.94 270 ALA A O 1
ATOM 1904 N N . ASP A 1 271 ? 7.837 14.497 3.383 1.00 65.69 271 ASP A N 1
ATOM 1905 C CA . ASP A 1 271 ? 9.120 15.241 3.327 1.00 65.69 271 ASP A CA 1
ATOM 1906 C C . ASP A 1 271 ? 9.549 15.989 4.625 1.00 65.69 271 ASP A C 1
ATOM 1908 O O . ASP A 1 271 ? 10.632 16.565 4.697 1.00 65.69 271 ASP A O 1
ATOM 1912 N N . LEU A 1 272 ? 8.706 16.043 5.665 1.00 60.34 272 LEU A N 1
ATOM 1913 C CA . LEU A 1 272 ? 9.011 16.664 6.963 1.00 60.34 272 LEU A CA 1
ATOM 1914 C C . LEU A 1 272 ? 9.628 15.692 7.984 1.00 60.34 272 LEU A C 1
ATOM 1916 O O . LEU A 1 272 ? 9.998 16.123 9.084 1.00 60.34 272 LEU A O 1
ATOM 1920 N N . THR A 1 273 ? 9.730 14.400 7.667 1.00 61.53 273 THR A N 1
ATOM 1921 C CA . THR A 1 273 ? 10.452 13.430 8.494 1.00 61.53 273 THR A CA 1
ATOM 1922 C C . THR A 1 273 ? 11.948 13.579 8.239 1.00 61.53 273 THR A C 1
ATOM 1924 O O . THR A 1 273 ? 12.421 13.379 7.132 1.00 61.53 273 THR A O 1
ATOM 1927 N N . THR A 1 274 ? 12.716 13.953 9.262 1.00 61.19 274 THR A N 1
ATOM 1928 C CA . THR A 1 274 ? 14.187 14.065 9.175 1.00 61.19 274 THR A CA 1
ATOM 1929 C C . THR A 1 274 ? 14.889 12.822 9.735 1.00 61.19 274 THR A C 1
ATOM 1931 O O . THR A 1 274 ? 16.014 12.916 10.232 1.00 61.19 274 THR A O 1
ATOM 1934 N N . GLY A 1 275 ? 14.178 11.699 9.828 1.00 71.38 275 GLY A N 1
ATOM 1935 C CA . GLY A 1 275 ? 14.623 10.487 10.506 1.00 71.38 275 GLY A CA 1
ATOM 1936 C C . GLY A 1 275 ? 14.553 9.299 9.564 1.00 71.38 275 GLY A C 1
ATOM 1937 O O . GLY A 1 275 ? 13.587 9.186 8.827 1.00 71.38 275 GLY A O 1
ATOM 1938 N N . SER A 1 276 ? 15.555 8.422 9.647 1.00 82.81 276 SER A N 1
ATOM 1939 C CA . SER A 1 276 ? 15.621 7.172 8.891 1.00 82.81 276 SER A CA 1
ATOM 1940 C C . SER A 1 276 ? 14.357 6.331 9.040 1.00 82.81 276 SER A C 1
ATOM 1942 O O . SER A 1 276 ? 13.937 6.026 10.164 1.00 82.81 276 SER A O 1
ATOM 1944 N N . THR A 1 277 ? 13.820 5.901 7.911 1.00 87.50 277 THR A N 1
ATOM 1945 C CA . THR A 1 277 ? 12.679 4.999 7.778 1.00 87.50 277 THR A CA 1
ATOM 1946 C C . THR A 1 277 ? 13.104 3.675 7.152 1.00 87.50 277 THR A C 1
ATOM 1948 O O . THR A 1 277 ? 14.169 3.566 6.541 1.00 87.50 277 THR A O 1
ATOM 1951 N N . ILE A 1 278 ? 12.309 2.636 7.395 1.00 92.19 278 ILE A N 1
ATOM 1952 C CA . ILE A 1 278 ? 12.489 1.315 6.802 1.00 92.19 278 ILE A CA 1
ATOM 1953 C C . ILE A 1 278 ? 11.176 0.960 6.114 1.00 92.19 278 ILE A C 1
ATOM 1955 O O . ILE A 1 278 ? 10.159 0.821 6.795 1.00 92.19 278 ILE A O 1
ATOM 1959 N N . LEU A 1 279 ? 11.213 0.863 4.788 1.00 95.56 279 LEU A N 1
ATOM 1960 C CA . LEU A 1 279 ? 10.056 0.600 3.940 1.00 95.56 279 LEU A CA 1
ATOM 1961 C C . LEU A 1 279 ? 10.223 -0.756 3.251 1.00 95.56 279 LEU A C 1
ATOM 1963 O O . LEU A 1 279 ? 11.261 -1.011 2.632 1.00 95.56 279 LEU A O 1
ATOM 1967 N N . PHE A 1 280 ? 9.199 -1.589 3.359 1.00 98.12 280 PHE A N 1
ATOM 1968 C CA . PHE A 1 280 ? 9.078 -2.881 2.699 1.00 98.12 280 PHE A CA 1
ATOM 1969 C C . PHE A 1 280 ? 7.848 -2.841 1.790 1.00 98.12 280 PHE A C 1
ATOM 1971 O O . PHE A 1 280 ? 6.778 -2.469 2.265 1.00 98.12 280 PHE A O 1
ATOM 1978 N N . GLY A 1 281 ? 8.023 -3.143 0.503 1.00 97.94 281 GLY A N 1
ATOM 1979 C CA . GLY A 1 281 ? 6.902 -3.405 -0.407 1.00 97.94 281 GLY A CA 1
ATOM 1980 C C . GLY A 1 281 ? 6.320 -4.795 -0.153 1.00 97.94 281 GLY A C 1
ATOM 1981 O O . GLY A 1 281 ? 5.144 -4.934 0.135 1.00 97.94 281 GLY A O 1
ATOM 1982 N N . ASP A 1 282 ? 7.220 -5.773 -0.036 1.00 98.50 282 ASP A N 1
ATOM 1983 C CA . ASP A 1 282 ? 6.953 -7.191 0.200 1.00 98.50 282 ASP A CA 1
ATOM 1984 C C . ASP A 1 282 ? 6.504 -7.950 -1.049 1.00 98.50 282 ASP A C 1
ATOM 1986 O O . ASP A 1 282 ? 7.377 -8.492 -1.725 1.00 98.50 282 ASP A O 1
ATOM 1990 N N . ALA A 1 283 ? 5.218 -8.129 -1.333 1.00 98.31 283 ALA A N 1
ATOM 1991 C CA . ALA A 1 283 ? 4.767 -8.959 -2.448 1.00 98.31 283 ALA A CA 1
ATOM 1992 C C . ALA A 1 283 ? 3.807 -8.222 -3.378 1.00 98.31 283 ALA A C 1
ATOM 1994 O O . ALA A 1 283 ? 2.619 -8.189 -3.113 1.00 98.31 283 ALA A O 1
ATOM 1995 N N . GLY A 1 284 ? 4.276 -7.856 -4.561 1.00 98.19 284 GLY A N 1
ATOM 1996 C CA . GLY A 1 284 ? 3.524 -7.214 -5.630 1.00 98.19 284 GLY A CA 1
ATOM 1997 C C . GLY A 1 284 ? 4.403 -6.178 -6.318 1.00 98.19 284 GLY A C 1
ATOM 1998 O O . GLY A 1 284 ? 5.606 -6.153 -6.106 1.00 98.19 284 GLY A O 1
ATOM 1999 N N . ASP A 1 285 ? 3.822 -5.384 -7.216 1.00 98.38 285 ASP A N 1
ATOM 2000 C CA . ASP A 1 285 ? 4.552 -4.314 -7.906 1.00 98.38 285 ASP A CA 1
ATOM 2001 C C . ASP A 1 285 ? 4.402 -2.999 -7.124 1.00 98.38 285 ASP A C 1
ATOM 2003 O O . ASP A 1 285 ? 3.487 -2.204 -7.393 1.00 98.38 285 ASP A O 1
ATOM 2007 N N . ASP A 1 286 ? 5.309 -2.750 -6.184 1.00 98.69 286 ASP A N 1
ATOM 2008 C CA . ASP A 1 286 ? 5.168 -1.692 -5.188 1.00 98.69 286 ASP A CA 1
ATOM 2009 C C . ASP A 1 286 ? 5.761 -0.354 -5.634 1.00 98.69 286 ASP A C 1
ATOM 2011 O O . ASP A 1 286 ? 6.630 -0.241 -6.504 1.00 98.69 286 ASP A O 1
ATOM 2015 N N . THR A 1 287 ? 5.287 0.731 -5.026 1.00 98.44 287 THR A N 1
ATOM 2016 C CA . THR A 1 287 ? 5.877 2.065 -5.146 1.00 98.44 287 THR A CA 1
ATOM 2017 C C . THR A 1 287 ? 6.258 2.590 -3.774 1.00 98.44 287 THR A C 1
ATOM 2019 O O . THR A 1 287 ? 5.410 2.998 -2.983 1.00 98.44 287 THR A O 1
ATOM 2022 N N . LEU A 1 288 ? 7.563 2.661 -3.527 1.00 97.31 288 LEU A N 1
ATOM 2023 C CA . LEU A 1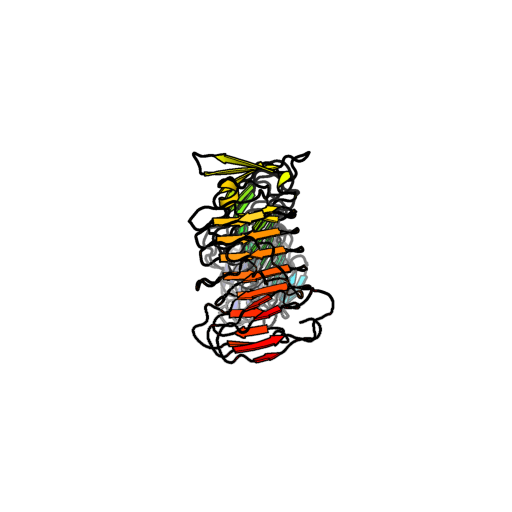 288 ? 8.135 3.120 -2.271 1.00 97.31 288 LEU A CA 1
ATOM 2024 C C . LEU A 1 288 ? 8.748 4.506 -2.450 1.00 97.31 288 LEU A C 1
ATOM 2026 O O . LEU A 1 288 ? 9.648 4.705 -3.269 1.00 97.31 288 LEU A O 1
ATOM 2030 N N . ARG A 1 289 ? 8.279 5.471 -1.661 1.00 93.75 289 ARG A N 1
ATOM 2031 C CA . ARG A 1 289 ? 8.804 6.833 -1.627 1.00 93.75 289 ARG A CA 1
ATOM 2032 C C . ARG A 1 289 ? 9.185 7.240 -0.211 1.00 93.75 289 ARG A C 1
ATOM 2034 O O . ARG A 1 289 ? 8.311 7.399 0.637 1.00 93.75 289 ARG A O 1
ATOM 2041 N N . GLY A 1 290 ? 10.470 7.466 0.023 1.00 89.44 290 GLY A N 1
ATOM 2042 C CA . GLY A 1 290 ? 10.976 7.959 1.301 1.00 89.44 290 GLY A CA 1
ATOM 2043 C C . GLY A 1 290 ? 10.919 9.480 1.429 1.00 89.44 290 GLY A C 1
ATOM 2044 O O . GLY A 1 290 ? 10.358 10.201 0.592 1.00 89.44 290 GLY A O 1
ATOM 2045 N N . GLY A 1 291 ? 11.468 9.945 2.550 1.00 85.25 291 GLY A N 1
ATOM 2046 C CA . GLY A 1 291 ? 11.458 11.340 2.971 1.00 85.25 291 GLY A CA 1
ATOM 2047 C C . GLY A 1 291 ? 12.875 11.904 3.020 1.00 85.25 291 GLY A C 1
ATOM 2048 O O . GLY A 1 291 ? 13.697 11.634 2.154 1.00 85.25 291 GLY A O 1
ATOM 2049 N N . GLY A 1 292 ? 13.166 12.734 4.022 1.00 82.12 292 GLY A N 1
ATOM 2050 C CA . GLY A 1 292 ? 14.551 13.081 4.343 1.00 82.12 292 GLY A CA 1
ATOM 2051 C C . GLY A 1 292 ? 15.158 12.078 5.329 1.00 82.12 292 GLY A C 1
ATOM 2052 O O . GLY A 1 292 ? 14.452 11.479 6.138 1.00 82.12 292 GLY A O 1
ATOM 2053 N N . GLY A 1 293 ? 16.485 11.983 5.371 1.00 83.00 293 GLY A N 1
ATOM 2054 C CA . GLY A 1 293 ? 17.196 11.044 6.248 1.00 83.00 293 GLY A CA 1
ATOM 2055 C C . GLY A 1 293 ? 17.932 9.966 5.460 1.00 83.00 293 GLY A C 1
ATOM 2056 O O . GLY A 1 293 ? 18.121 10.115 4.266 1.00 83.00 293 GLY A O 1
ATOM 2057 N N . ASN A 1 294 ? 18.425 8.935 6.159 1.00 87.56 294 ASN A N 1
ATOM 2058 C CA . ASN A 1 294 ? 19.029 7.762 5.518 1.00 87.56 294 ASN A CA 1
ATOM 2059 C C . ASN A 1 294 ? 18.004 6.633 5.578 1.00 87.56 294 ASN A C 1
ATOM 2061 O O . ASN A 1 294 ? 17.868 6.001 6.634 1.00 87.56 294 ASN A O 1
ATOM 2065 N N . ASP A 1 295 ? 17.294 6.399 4.497 1.00 89.88 295 ASP A N 1
ATOM 2066 C CA . ASP A 1 295 ? 16.206 5.438 4.442 1.00 89.88 295 ASP A CA 1
ATOM 2067 C C . ASP A 1 295 ? 16.694 4.065 3.945 1.00 89.88 295 ASP A C 1
ATOM 2069 O O . ASP A 1 295 ? 17.711 3.935 3.253 1.00 89.88 295 ASP A O 1
ATOM 2073 N N . LEU A 1 296 ? 15.995 3.007 4.361 1.00 93.81 296 LEU A N 1
ATOM 2074 C CA . LEU A 1 296 ? 16.159 1.657 3.826 1.00 93.81 296 LEU A CA 1
ATOM 2075 C C . LEU A 1 296 ? 14.883 1.271 3.095 1.00 93.81 296 LEU A C 1
ATOM 2077 O O . LEU A 1 296 ? 13.805 1.302 3.681 1.00 93.81 296 LEU A O 1
ATOM 2081 N N . PHE A 1 297 ? 15.043 0.836 1.854 1.00 96.44 297 PHE A N 1
ATOM 2082 C CA . PHE A 1 297 ? 13.971 0.352 1.004 1.00 96.44 297 PHE A CA 1
ATOM 2083 C C . PHE A 1 297 ? 14.233 -1.102 0.644 1.00 96.44 297 PHE A C 1
ATOM 2085 O O . PHE A 1 297 ? 15.368 -1.469 0.326 1.00 96.44 297 PHE A O 1
ATOM 2092 N N . ASN A 1 298 ? 13.189 -1.914 0.678 1.00 97.88 298 ASN A N 1
ATOM 2093 C CA . ASN A 1 298 ? 13.194 -3.275 0.173 1.00 97.88 298 ASN A CA 1
ATOM 2094 C C . ASN A 1 298 ? 11.923 -3.480 -0.652 1.00 97.88 298 ASN A C 1
ATOM 2096 O O . ASN A 1 298 ? 10.847 -3.499 -0.065 1.00 97.88 298 ASN A O 1
ATOM 2100 N N . GLY A 1 299 ? 12.060 -3.580 -1.974 1.00 97.62 299 GLY A N 1
ATOM 2101 C CA . GLY A 1 299 ? 10.938 -3.824 -2.882 1.00 97.62 299 GLY A CA 1
ATOM 2102 C C . GLY A 1 299 ? 10.286 -5.163 -2.564 1.00 97.62 299 GLY A C 1
ATOM 2103 O O . GLY A 1 299 ? 9.174 -5.208 -2.063 1.00 97.62 299 GLY A O 1
ATOM 2104 N N . GLY A 1 300 ? 11.069 -6.237 -2.626 1.00 98.06 300 GLY A N 1
ATOM 2105 C CA . GLY A 1 300 ? 10.596 -7.571 -2.294 1.00 98.06 300 GLY A CA 1
ATOM 2106 C C . GLY A 1 300 ? 10.352 -8.382 -3.556 1.00 98.06 300 GLY A C 1
ATOM 2107 O O . GLY A 1 300 ? 11.310 -8.761 -4.229 1.00 98.06 300 GLY A O 1
ATOM 2108 N N . ALA A 1 301 ? 9.115 -8.787 -3.806 1.00 98.00 301 ALA A N 1
ATOM 2109 C CA . ALA A 1 301 ? 8.739 -9.662 -4.900 1.00 98.00 301 ALA A CA 1
ATOM 2110 C C . ALA A 1 301 ? 7.774 -8.972 -5.862 1.00 98.00 301 ALA A C 1
ATOM 2112 O O . ALA A 1 301 ? 6.584 -8.968 -5.608 1.00 98.00 301 ALA A O 1
ATOM 2113 N N . GLY A 1 302 ? 8.263 -8.586 -7.032 1.00 97.31 302 GLY A N 1
ATOM 2114 C CA . GLY A 1 302 ? 7.491 -7.973 -8.110 1.00 97.31 302 GLY A CA 1
ATOM 2115 C C . GLY A 1 302 ? 8.395 -7.015 -8.870 1.00 97.31 302 GLY A C 1
ATOM 2116 O O . GLY A 1 302 ? 9.615 -7.125 -8.748 1.00 97.31 302 GLY A O 1
ATOM 2117 N N . ASP A 1 303 ? 7.811 -6.141 -9.685 1.00 97.38 303 ASP A N 1
ATOM 2118 C CA . ASP A 1 303 ? 8.535 -5.090 -10.403 1.00 97.38 303 ASP A CA 1
ATOM 2119 C C . ASP A 1 303 ? 8.384 -3.747 -9.656 1.00 97.38 303 ASP A C 1
ATOM 2121 O O . ASP A 1 303 ? 7.507 -2.925 -9.972 1.00 97.38 303 ASP A O 1
ATOM 2125 N N . ASP A 1 304 ? 9.264 -3.494 -8.685 1.00 98.56 304 ASP A N 1
ATOM 2126 C CA . ASP A 1 304 ? 9.107 -2.400 -7.727 1.00 98.56 304 ASP A CA 1
ATOM 2127 C C . ASP A 1 304 ? 9.657 -1.058 -8.225 1.00 98.56 304 ASP A C 1
ATOM 2129 O O . ASP A 1 304 ? 10.553 -0.954 -9.071 1.00 98.56 304 ASP A O 1
ATOM 2133 N N . ARG A 1 305 ? 9.127 0.038 -7.677 1.00 98.25 305 ARG A N 1
ATOM 2134 C CA . ARG A 1 305 ? 9.558 1.415 -7.955 1.00 98.25 305 ARG A CA 1
ATOM 2135 C C . ARG A 1 305 ? 10.011 2.096 -6.681 1.00 98.25 305 ARG A C 1
ATOM 2137 O O . ARG A 1 305 ? 9.198 2.412 -5.821 1.00 98.25 305 ARG A O 1
ATOM 2144 N N . ILE A 1 306 ? 11.296 2.428 -6.612 1.00 97.56 306 ILE A N 1
ATOM 2145 C CA . ILE A 1 306 ? 11.891 3.064 -5.435 1.00 97.56 306 ILE A CA 1
ATOM 2146 C C . ILE A 1 306 ? 12.291 4.505 -5.753 1.00 97.56 306 ILE A C 1
ATOM 2148 O O . ILE A 1 306 ? 12.990 4.786 -6.732 1.00 97.56 306 ILE A O 1
ATOM 2152 N N . ILE A 1 307 ? 11.831 5.423 -4.906 1.00 93.69 307 ILE A N 1
ATOM 2153 C CA . ILE A 1 307 ? 12.137 6.852 -4.921 1.00 93.69 307 ILE A CA 1
ATOM 2154 C C . ILE A 1 307 ? 12.663 7.202 -3.525 1.00 93.69 307 ILE A C 1
ATOM 2156 O O . ILE A 1 307 ? 11.907 7.115 -2.565 1.00 93.69 307 ILE A O 1
ATOM 2160 N N . GLY A 1 308 ? 13.922 7.626 -3.406 1.00 85.69 308 GLY A N 1
ATOM 2161 C CA . GLY A 1 308 ? 14.520 8.025 -2.122 1.00 85.69 308 GLY A CA 1
ATOM 2162 C C . GLY A 1 308 ? 13.743 9.142 -1.437 1.00 85.69 308 GLY A C 1
ATOM 2163 O O . GLY A 1 308 ? 12.894 8.894 -0.601 1.00 85.69 308 GLY A O 1
ATOM 2164 N N . GLY A 1 309 ? 13.974 10.386 -1.840 1.00 79.44 309 GLY A N 1
ATOM 2165 C CA . GLY A 1 309 ? 13.350 11.562 -1.235 1.00 79.44 309 GLY A CA 1
ATOM 2166 C C . GLY A 1 309 ? 14.283 12.767 -1.337 1.00 79.44 309 GLY A C 1
ATOM 2167 O O . GLY A 1 309 ? 15.389 12.656 -1.861 1.00 79.44 309 GLY A O 1
ATOM 2168 N N . SER A 1 310 ? 13.835 13.950 -0.908 1.00 70.56 310 SER A N 1
ATOM 2169 C CA . SER A 1 310 ? 14.660 15.165 -0.968 1.00 70.56 310 SER A CA 1
ATOM 2170 C C . SER A 1 310 ? 15.370 15.440 0.363 1.00 70.56 310 SER A C 1
ATOM 2172 O O . SER A 1 310 ? 14.706 15.609 1.381 1.00 70.56 310 SER A O 1
ATOM 2174 N N . GLU A 1 311 ? 16.694 15.627 0.299 1.00 64.62 311 GLU A N 1
ATOM 2175 C CA . GLU A 1 311 ? 17.616 16.107 1.352 1.00 64.62 311 GLU A CA 1
ATOM 2176 C C . GLU A 1 311 ? 18.310 15.071 2.286 1.00 64.62 311 GLU A C 1
ATOM 2178 O O . GLU A 1 311 ? 17.828 14.691 3.352 1.00 64.62 311 GLU A O 1
ATOM 2183 N N . ALA A 1 312 ? 19.578 14.808 1.926 1.00 62.94 312 ALA A N 1
ATOM 2184 C CA . ALA A 1 312 ? 20.781 14.583 2.746 1.00 62.94 312 ALA A CA 1
ATOM 2185 C C . ALA A 1 312 ? 20.827 13.411 3.748 1.00 62.94 312 ALA A C 1
ATOM 2187 O O . ALA A 1 312 ? 21.197 13.582 4.916 1.00 62.94 312 ALA A O 1
ATOM 2188 N N . GLY A 1 313 ? 20.657 12.207 3.214 1.00 72.69 313 GLY A N 1
ATOM 2189 C CA . GLY A 1 313 ? 21.227 10.971 3.734 1.00 72.69 313 GLY A CA 1
ATOM 2190 C C . GLY A 1 313 ? 21.564 10.006 2.595 1.00 72.69 313 GLY A C 1
ATOM 2191 O O . GLY A 1 313 ? 20.953 10.116 1.542 1.00 72.69 313 GLY A O 1
ATOM 2192 N N . PRO A 1 314 ? 22.586 9.134 2.709 1.00 85.56 314 PRO A N 1
ATOM 2193 C CA . PRO A 1 314 ? 22.723 8.028 1.772 1.00 85.56 314 PRO A CA 1
ATOM 2194 C C . PRO A 1 314 ? 21.648 6.984 2.066 1.00 85.56 314 PRO A C 1
ATOM 2196 O O . PRO A 1 314 ? 21.680 6.369 3.142 1.00 85.56 314 PRO A O 1
ATOM 2199 N N . ASP A 1 315 ? 20.763 6.758 1.105 1.00 92.31 315 ASP A N 1
ATOM 2200 C CA . ASP A 1 315 ? 19.754 5.714 1.202 1.00 92.31 315 ASP A CA 1
ATOM 2201 C C . ASP A 1 315 ? 20.302 4.358 0.747 1.00 92.31 315 ASP A C 1
ATOM 2203 O O . ASP A 1 315 ? 21.381 4.244 0.146 1.00 92.31 315 ASP A O 1
ATOM 2207 N N . LEU A 1 316 ? 19.564 3.300 1.075 1.00 94.56 316 LEU A N 1
ATOM 2208 C CA . LEU A 1 316 ? 19.875 1.936 0.671 1.00 94.56 316 LEU A CA 1
ATOM 2209 C C . LEU A 1 316 ? 18.656 1.264 0.051 1.00 94.56 316 LEU A C 1
ATOM 2211 O O . LEU A 1 316 ? 17.669 1.037 0.745 1.00 94.56 316 LEU A O 1
ATOM 2215 N N . TYR A 1 317 ? 18.753 0.917 -1.231 1.00 96.94 317 TYR A N 1
ATOM 2216 C CA . TYR A 1 317 ? 17.692 0.249 -1.979 1.00 96.94 317 TYR A CA 1
ATOM 2217 C C . TYR A 1 317 ? 18.057 -1.216 -2.196 1.00 96.94 317 TYR A C 1
ATOM 2219 O O . TYR A 1 317 ? 19.122 -1.517 -2.741 1.00 96.94 317 TYR A O 1
ATOM 2227 N N . TYR A 1 318 ? 17.159 -2.106 -1.797 1.00 97.75 318 TYR A N 1
ATOM 2228 C CA . TYR A 1 318 ? 17.128 -3.496 -2.226 1.00 97.75 318 TYR A CA 1
ATOM 2229 C C . TYR A 1 318 ? 15.931 -3.655 -3.164 1.00 97.75 318 TYR A C 1
ATOM 2231 O O . TYR A 1 318 ? 14.817 -3.376 -2.736 1.00 97.75 318 TYR A O 1
ATOM 2239 N N . GLY A 1 319 ? 16.156 -4.040 -4.423 1.00 94.56 319 GLY A N 1
ATOM 2240 C CA . GLY A 1 319 ? 15.050 -4.349 -5.342 1.00 94.56 319 GLY A CA 1
ATOM 2241 C C . GLY A 1 319 ? 14.375 -5.648 -4.923 1.00 94.56 319 GLY A C 1
ATOM 2242 O O . GLY A 1 319 ? 13.308 -5.627 -4.332 1.00 94.56 319 GLY A O 1
ATOM 2243 N N . GLY A 1 320 ? 15.102 -6.759 -5.029 1.00 94.75 320 GLY A N 1
ATOM 2244 C CA . GLY A 1 320 ? 14.661 -8.045 -4.498 1.00 94.75 320 GLY A CA 1
ATOM 2245 C C . GLY A 1 320 ? 14.523 -9.068 -5.610 1.00 94.75 320 GLY A C 1
ATOM 2246 O O . GLY A 1 320 ? 15.492 -9.782 -5.894 1.00 94.75 320 GLY A O 1
ATOM 2247 N N . ALA A 1 321 ? 13.328 -9.191 -6.186 1.00 92.38 321 ALA A N 1
ATOM 2248 C CA . ALA A 1 321 ? 13.097 -9.959 -7.402 1.00 92.38 321 ALA A CA 1
ATOM 2249 C C . ALA A 1 321 ? 13.787 -9.282 -8.605 1.00 92.38 321 ALA A C 1
ATOM 2251 O O . ALA A 1 321 ? 14.799 -8.618 -8.449 1.00 92.38 321 ALA A O 1
ATOM 2252 N N . ALA A 1 322 ? 13.372 -9.597 -9.830 1.00 85.88 322 ALA A N 1
ATOM 2253 C CA . ALA A 1 322 ? 13.936 -8.957 -11.013 1.00 85.88 322 ALA A CA 1
ATOM 2254 C C . ALA A 1 322 ? 12.853 -8.091 -11.636 1.00 85.88 322 ALA A C 1
ATOM 2256 O O . ALA A 1 322 ? 11.759 -8.607 -11.824 1.00 85.88 322 ALA A O 1
ATOM 2257 N N . GLY A 1 323 ? 13.196 -6.870 -12.042 1.00 86.12 323 GLY A N 1
ATOM 2258 C CA . GLY A 1 323 ? 12.238 -5.918 -12.617 1.00 86.12 323 GLY A CA 1
ATOM 2259 C C . GLY A 1 323 ? 12.278 -4.538 -11.962 1.00 86.12 323 GLY A C 1
ATOM 2260 O O . GLY A 1 323 ? 11.659 -3.594 -12.459 1.00 86.12 323 GLY A O 1
ATOM 2261 N N . ASP A 1 324 ? 13.071 -4.391 -10.903 1.00 97.50 324 ASP A N 1
ATOM 2262 C CA . ASP A 1 324 ? 13.011 -3.246 -10.010 1.00 97.50 324 ASP A CA 1
ATOM 2263 C C . ASP A 1 324 ? 13.638 -1.994 -10.617 1.00 97.50 324 ASP A C 1
ATOM 2265 O O . ASP A 1 324 ? 14.664 -2.027 -11.309 1.00 97.50 324 ASP A O 1
ATOM 2269 N N . THR A 1 325 ? 13.020 -0.848 -10.339 1.00 97.19 325 THR A N 1
ATOM 2270 C CA . THR A 1 325 ? 13.396 0.451 -10.892 1.00 97.19 325 THR A CA 1
ATOM 2271 C C . THR A 1 325 ? 13.707 1.465 -9.793 1.00 97.19 325 THR A C 1
ATOM 2273 O O . THR A 1 325 ? 12.813 1.915 -9.075 1.00 97.19 325 THR A O 1
ATOM 2276 N N . ALA A 1 326 ? 14.956 1.935 -9.736 1.00 96.94 326 ALA A N 1
ATOM 2277 C CA . ALA A 1 326 ? 15.325 3.117 -8.955 1.00 96.94 326 ALA A CA 1
ATOM 2278 C C . ALA A 1 326 ? 15.102 4.394 -9.777 1.00 96.94 326 ALA A C 1
ATOM 2280 O O . ALA A 1 326 ? 15.485 4.474 -10.949 1.00 96.94 326 ALA A O 1
ATOM 2281 N N . ILE A 1 327 ? 14.468 5.399 -9.174 1.00 95.06 327 ILE A N 1
ATOM 2282 C CA . ILE A 1 327 ? 13.982 6.595 -9.867 1.00 95.06 327 ILE A CA 1
ATOM 2283 C C . ILE A 1 327 ? 14.680 7.844 -9.333 1.00 95.06 327 ILE A C 1
ATOM 2285 O O . ILE A 1 327 ? 14.618 8.146 -8.145 1.00 95.06 327 ILE A O 1
ATOM 2289 N N . TYR A 1 328 ? 15.227 8.631 -10.254 1.00 93.19 328 TYR A N 1
ATOM 2290 C CA . TYR A 1 328 ? 15.974 9.854 -9.983 1.00 93.19 328 TYR A CA 1
ATOM 2291 C C . TYR A 1 328 ? 15.340 11.063 -10.683 1.00 93.19 328 TYR A C 1
ATOM 2293 O O . TYR A 1 328 ? 14.751 10.948 -11.761 1.00 93.19 328 TYR A O 1
ATOM 2301 N N . SER A 1 329 ? 15.445 12.247 -10.075 1.00 92.19 329 SER A N 1
ATOM 2302 C CA . SER A 1 329 ? 14.733 13.453 -10.523 1.00 92.19 329 SER A CA 1
ATOM 2303 C C . SER A 1 329 ? 15.434 14.230 -11.648 1.00 92.19 329 SER A C 1
ATOM 2305 O O . SER A 1 329 ? 14.821 15.080 -12.297 1.00 92.19 329 SER A O 1
ATOM 2307 N N . GLY A 1 330 ? 16.729 13.996 -11.855 1.00 89.00 330 GLY A N 1
ATOM 2308 C CA . GLY A 1 330 ? 17.607 14.685 -12.806 1.00 89.00 330 GLY A CA 1
ATOM 2309 C C . GLY A 1 330 ? 17.867 13.901 -14.082 1.00 89.00 330 GLY A C 1
ATOM 2310 O O . GLY A 1 330 ? 17.260 12.864 -14.327 1.00 89.00 330 GLY A O 1
ATOM 2311 N N . ARG A 1 331 ? 18.742 14.414 -14.945 1.00 84.38 331 ARG A N 1
ATOM 2312 C CA . ARG A 1 331 ? 19.156 13.739 -16.188 1.00 84.38 331 ARG A CA 1
ATOM 2313 C C . ARG A 1 331 ? 20.246 12.720 -15.903 1.00 84.38 331 ARG A C 1
ATOM 2315 O O . ARG A 1 331 ? 21.018 12.932 -14.982 1.00 84.38 331 ARG A O 1
ATOM 2322 N N . SER A 1 332 ? 20.412 11.689 -16.719 1.00 82.75 332 SER A N 1
ATOM 2323 C CA . SER A 1 332 ? 21.460 10.678 -16.533 1.00 82.75 332 SER A CA 1
ATOM 2324 C C . SER A 1 332 ? 22.871 11.292 -16.426 1.00 82.75 332 SER A C 1
ATOM 2326 O O . SER A 1 332 ? 23.699 10.840 -15.636 1.00 82.75 332 SER A O 1
ATOM 2328 N N . THR A 1 333 ? 23.129 12.404 -17.129 1.00 80.69 333 THR A N 1
ATOM 2329 C CA . THR A 1 333 ? 24.397 13.159 -17.071 1.00 80.69 333 THR A CA 1
ATOM 2330 C C . THR A 1 333 ? 24.668 13.863 -15.740 1.00 80.69 333 THR A C 1
ATOM 2332 O O . THR A 1 333 ? 25.787 14.324 -15.512 1.00 80.69 333 THR A O 1
ATOM 2335 N N . ASP A 1 334 ? 23.652 13.992 -14.891 1.00 87.94 334 ASP A N 1
ATOM 2336 C CA . ASP A 1 334 ? 23.761 14.593 -13.565 1.00 87.94 334 ASP A CA 1
ATOM 2337 C C . ASP A 1 334 ? 24.315 13.606 -12.525 1.00 87.94 334 ASP A C 1
ATOM 2339 O O . ASP A 1 334 ? 24.679 14.031 -11.430 1.00 87.94 334 ASP A O 1
ATOM 2343 N N . TYR A 1 335 ? 24.435 12.313 -12.855 1.00 89.69 335 TYR A N 1
ATOM 2344 C CA . TYR A 1 335 ? 24.781 11.264 -11.895 1.00 89.69 335 TYR A CA 1
ATOM 2345 C C . TYR A 1 335 ? 26.102 10.573 -12.213 1.00 89.69 335 TYR A C 1
ATOM 2347 O O . TYR A 1 335 ? 26.514 10.417 -13.365 1.00 89.69 335 TYR A O 1
ATOM 2355 N N . VAL A 1 336 ? 26.769 10.119 -11.154 1.00 87.25 336 VAL A N 1
ATOM 2356 C CA . VAL A 1 336 ? 27.977 9.293 -11.224 1.00 87.25 336 VAL A CA 1
ATOM 2357 C C . VAL A 1 336 ? 27.722 7.973 -10.515 1.00 87.25 336 VAL A C 1
ATOM 2359 O O . VAL A 1 336 ? 27.232 7.960 -9.389 1.00 87.25 336 VAL A O 1
ATOM 2362 N N . LEU A 1 337 ? 28.089 6.871 -11.168 1.00 90.12 337 LEU A N 1
ATOM 2363 C CA . LEU A 1 337 ? 27.952 5.516 -10.638 1.00 90.12 337 LEU A CA 1
ATOM 2364 C C . LEU A 1 337 ? 29.315 4.960 -10.236 1.00 90.12 337 LEU A C 1
ATOM 2366 O O . LEU A 1 337 ? 30.251 4.968 -11.039 1.00 90.12 337 LEU A O 1
ATOM 2370 N N . ASP A 1 338 ? 29.405 4.429 -9.021 1.00 86.75 338 ASP A N 1
ATOM 2371 C CA . ASP A 1 338 ? 30.578 3.715 -8.517 1.00 86.75 338 ASP A CA 1
ATOM 2372 C C . ASP A 1 338 ? 30.171 2.342 -7.984 1.00 86.75 338 ASP A C 1
ATOM 2374 O O . ASP A 1 338 ? 29.380 2.235 -7.049 1.00 86.75 338 ASP A O 1
ATOM 2378 N N . ARG A 1 339 ? 30.699 1.272 -8.584 1.00 89.12 339 ARG A N 1
ATOM 2379 C CA . ARG A 1 339 ? 30.406 -0.100 -8.158 1.00 89.12 339 ARG A CA 1
ATOM 2380 C C . ARG A 1 339 ? 31.509 -0.621 -7.253 1.00 89.12 339 ARG A C 1
ATOM 2382 O O . ARG A 1 339 ? 32.655 -0.775 -7.681 1.00 89.12 339 ARG A O 1
ATOM 2389 N N . ASP A 1 340 ? 31.140 -1.021 -6.044 1.00 88.50 340 ASP A N 1
ATOM 2390 C CA . ASP A 1 340 ? 32.039 -1.745 -5.159 1.00 88.50 340 ASP A CA 1
ATOM 2391 C C . ASP A 1 340 ? 32.209 -3.187 -5.659 1.00 88.50 340 ASP A C 1
ATOM 2393 O O . ASP A 1 340 ? 31.315 -4.026 -5.564 1.00 88.50 340 ASP A O 1
ATOM 2397 N N . ALA A 1 341 ? 33.396 -3.501 -6.178 1.00 83.94 341 ALA A N 1
ATOM 2398 C CA . ALA A 1 341 ? 33.714 -4.827 -6.700 1.00 83.94 341 ALA A CA 1
ATOM 2399 C C . ALA A 1 341 ? 33.683 -5.948 -5.640 1.00 83.94 341 ALA A C 1
ATOM 2401 O O . ALA A 1 341 ? 33.616 -7.121 -6.010 1.00 83.94 341 ALA A O 1
ATOM 2402 N N . ALA A 1 342 ? 33.777 -5.625 -4.344 1.00 90.06 342 ALA A N 1
ATOM 2403 C CA . ALA A 1 342 ? 33.756 -6.614 -3.269 1.00 90.06 342 ALA A CA 1
ATOM 2404 C C . ALA A 1 342 ? 32.333 -6.998 -2.850 1.00 90.06 342 ALA A C 1
ATOM 2406 O O . ALA A 1 342 ? 32.092 -8.164 -2.538 1.00 90.06 342 ALA A O 1
ATOM 2407 N N . THR A 1 343 ? 31.416 -6.029 -2.822 1.00 90.38 343 THR A N 1
ATOM 2408 C CA . THR A 1 343 ? 30.032 -6.232 -2.364 1.00 90.38 343 THR A CA 1
ATOM 2409 C C . THR A 1 343 ? 29.031 -6.336 -3.510 1.00 90.38 343 THR A C 1
ATOM 2411 O O . THR A 1 343 ? 27.970 -6.909 -3.321 1.00 90.38 343 THR A O 1
ATOM 2414 N N . GLY A 1 344 ? 29.368 -5.830 -4.697 1.00 86.31 344 GLY A N 1
ATOM 2415 C CA . GLY A 1 344 ? 28.461 -5.734 -5.839 1.00 86.31 344 GLY A CA 1
ATOM 2416 C C . GLY A 1 344 ? 27.574 -4.488 -5.819 1.00 86.31 344 GLY A C 1
ATOM 2417 O O . GLY A 1 344 ? 27.074 -4.131 -6.884 1.00 86.31 344 GLY A O 1
ATOM 2418 N N . ILE A 1 345 ? 27.469 -3.818 -4.666 1.00 92.50 345 ILE A N 1
ATOM 2419 C CA . ILE A 1 345 ? 26.646 -2.627 -4.429 1.00 92.50 345 ILE A CA 1
ATOM 2420 C C . ILE A 1 345 ? 27.116 -1.474 -5.315 1.00 92.50 345 ILE A C 1
ATOM 2422 O O . ILE A 1 345 ? 28.319 -1.217 -5.443 1.00 92.50 345 ILE A O 1
ATOM 2426 N N . ILE A 1 346 ? 26.159 -0.760 -5.899 1.00 93.56 346 ILE A N 1
ATOM 2427 C CA . ILE A 1 346 ? 26.406 0.408 -6.746 1.00 93.56 346 ILE A CA 1
ATOM 2428 C C . ILE A 1 346 ? 26.019 1.650 -5.956 1.00 93.56 346 ILE A C 1
ATOM 2430 O O . ILE A 1 346 ? 24.956 1.695 -5.352 1.00 93.56 346 ILE A O 1
ATOM 2434 N N . THR A 1 347 ? 26.886 2.654 -5.948 1.00 93.56 347 THR A N 1
ATOM 2435 C CA . THR A 1 347 ? 26.590 3.975 -5.398 1.00 93.56 347 THR A CA 1
ATOM 2436 C C . THR A 1 347 ? 26.238 4.914 -6.544 1.00 93.56 347 THR A C 1
ATOM 2438 O O . THR A 1 347 ? 27.049 5.072 -7.456 1.00 93.56 347 THR A O 1
ATOM 2441 N N . ILE A 1 348 ? 25.060 5.533 -6.501 1.00 92.69 348 ILE A N 1
ATOM 2442 C CA . ILE A 1 348 ? 24.582 6.525 -7.470 1.00 92.69 348 ILE A CA 1
ATOM 2443 C C . ILE A 1 348 ? 24.656 7.892 -6.800 1.00 92.69 348 ILE A C 1
ATOM 2445 O O . ILE A 1 348 ? 24.012 8.127 -5.791 1.00 92.69 348 ILE A O 1
ATOM 2449 N N . THR A 1 349 ? 25.496 8.785 -7.317 1.00 91.94 349 THR A N 1
ATOM 2450 C CA . THR A 1 349 ? 25.746 10.105 -6.721 1.00 91.94 349 THR A CA 1
ATOM 2451 C C . THR A 1 349 ? 25.226 11.218 -7.615 1.00 91.94 349 THR A C 1
ATOM 2453 O O . THR A 1 349 ? 25.723 11.387 -8.731 1.00 91.94 349 THR A O 1
ATOM 2456 N N . ASP A 1 350 ? 24.297 12.020 -7.101 1.00 92.19 350 ASP A N 1
ATOM 2457 C CA . ASP A 1 350 ? 23.813 13.236 -7.751 1.00 92.19 350 ASP A CA 1
ATOM 2458 C C . ASP A 1 350 ? 24.866 14.357 -7.683 1.00 92.19 350 ASP A C 1
ATOM 2460 O O . ASP A 1 350 ? 25.263 14.821 -6.609 1.00 92.19 350 ASP A O 1
ATOM 2464 N N . SER A 1 351 ? 25.329 14.800 -8.852 1.00 90.81 351 SER A N 1
ATOM 2465 C CA . SER A 1 351 ? 26.378 15.812 -9.020 1.00 90.81 351 SER A CA 1
ATOM 2466 C C . SER A 1 351 ? 25.840 17.236 -9.209 1.00 90.81 351 SER A C 1
ATOM 2468 O O . SER A 1 351 ? 26.634 18.166 -9.410 1.00 90.81 351 SER A O 1
ATOM 2470 N N . ARG A 1 352 ? 24.516 17.442 -9.164 1.00 90.25 352 ARG A N 1
ATOM 2471 C CA . ARG A 1 352 ? 23.904 18.780 -9.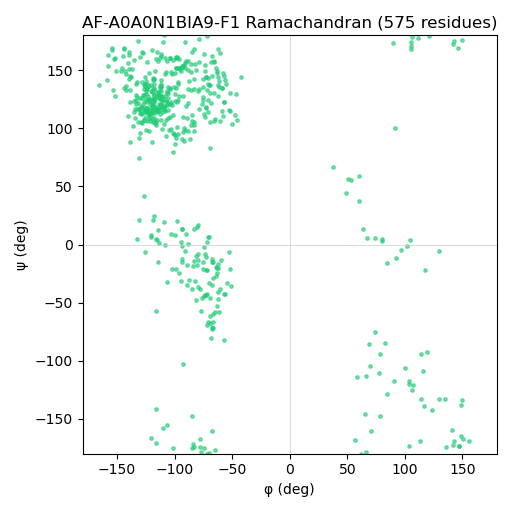221 1.00 90.25 352 ARG A CA 1
ATOM 2472 C C . ARG A 1 352 ? 24.227 19.576 -7.958 1.00 90.25 352 ARG A C 1
ATOM 2474 O O . ARG A 1 352 ? 24.632 19.045 -6.926 1.00 90.25 352 ARG A O 1
ATOM 2481 N N . ALA A 1 353 ? 24.046 20.895 -8.036 1.00 87.69 353 ALA A N 1
ATOM 2482 C CA . ALA A 1 353 ? 24.134 21.736 -6.847 1.00 87.69 353 ALA A CA 1
ATOM 2483 C C . ALA A 1 353 ? 23.099 21.278 -5.808 1.00 87.69 353 ALA A C 1
ATOM 2485 O O . ALA A 1 353 ? 21.952 21.030 -6.166 1.00 87.69 353 ALA A O 1
ATOM 2486 N N . ASP A 1 354 ? 23.534 21.183 -4.552 1.00 83.62 354 ASP A N 1
ATOM 2487 C CA . ASP A 1 354 ? 22.741 20.736 -3.400 1.00 83.62 354 ASP A CA 1
ATOM 2488 C C . ASP A 1 354 ? 22.316 19.252 -3.425 1.00 83.62 354 ASP A C 1
ATOM 2490 O O . ASP A 1 354 ? 21.629 18.828 -2.503 1.00 83.62 354 ASP A O 1
ATOM 2494 N N . SER A 1 355 ? 22.778 18.465 -4.413 1.00 86.38 355 SER A N 1
ATOM 2495 C CA . SER A 1 355 ? 22.504 17.024 -4.586 1.00 86.38 355 SER A CA 1
ATOM 2496 C C . SER A 1 355 ? 21.062 16.634 -4.211 1.00 86.38 355 SER A C 1
ATOM 2498 O O . SER A 1 355 ? 20.880 15.943 -3.208 1.00 86.38 355 SER A O 1
ATOM 2500 N N . PRO A 1 356 ? 20.040 17.093 -4.967 1.00 87.19 356 PRO A N 1
ATOM 2501 C CA . PRO A 1 356 ? 18.633 16.875 -4.627 1.00 87.19 356 PRO A CA 1
ATOM 2502 C C . PRO A 1 356 ? 18.256 15.423 -4.321 1.00 87.19 356 PRO A C 1
ATOM 2504 O O . PRO A 1 356 ? 17.448 15.213 -3.422 1.00 87.19 356 PRO A O 1
ATOM 2507 N N . ASP A 1 357 ? 18.872 14.462 -5.019 1.00 88.88 357 ASP A N 1
ATOM 2508 C CA . ASP A 1 357 ? 18.643 13.024 -4.809 1.00 88.88 357 ASP A CA 1
ATOM 2509 C C . ASP A 1 357 ? 19.781 12.346 -4.021 1.00 88.88 357 ASP A C 1
ATOM 2511 O O . ASP A 1 357 ? 19.856 11.132 -3.953 1.00 88.88 357 ASP A O 1
ATOM 2515 N N . GLY A 1 358 ? 20.723 13.102 -3.454 1.00 89.25 358 GLY A N 1
ATOM 2516 C CA . GLY A 1 358 ? 21.747 12.540 -2.573 1.00 89.25 358 GLY A CA 1
ATOM 2517 C C . GLY A 1 358 ? 22.733 11.559 -3.231 1.00 89.25 358 GLY A C 1
ATOM 2518 O O . GLY A 1 358 ? 23.223 11.768 -4.346 1.00 89.25 358 GLY A O 1
ATOM 2519 N N . ALA A 1 359 ? 23.143 10.557 -2.448 1.00 91.38 359 ALA A N 1
ATOM 2520 C CA . ALA A 1 359 ? 24.137 9.556 -2.828 1.00 91.38 359 ALA A CA 1
ATOM 2521 C C . ALA A 1 359 ? 23.708 8.168 -2.337 1.00 91.38 359 ALA A C 1
ATOM 2523 O O . ALA A 1 359 ? 24.096 7.737 -1.246 1.00 91.38 359 ALA A O 1
ATOM 2524 N N . ASP A 1 360 ? 22.934 7.476 -3.162 1.00 93.69 360 ASP A N 1
ATOM 2525 C CA . ASP A 1 360 ? 22.231 6.256 -2.778 1.00 93.69 360 ASP A CA 1
ATOM 2526 C C . ASP A 1 360 ? 23.027 5.011 -3.109 1.00 93.69 360 ASP A C 1
ATOM 2528 O O . ASP A 1 360 ? 23.852 4.985 -4.027 1.00 93.69 360 ASP A O 1
ATOM 2532 N N . ARG A 1 361 ? 22.772 3.950 -2.354 1.00 94.94 361 ARG A N 1
ATOM 2533 C CA . ARG A 1 361 ? 23.372 2.638 -2.562 1.00 94.94 361 ARG A CA 1
ATOM 2534 C C . ARG A 1 361 ? 22.288 1.677 -3.001 1.00 94.94 361 ARG A C 1
ATOM 2536 O O . ARG A 1 361 ? 21.302 1.517 -2.298 1.00 94.94 361 ARG A O 1
ATOM 2543 N N . ILE A 1 362 ? 22.503 1.007 -4.121 1.00 95.94 362 ILE A N 1
ATOM 2544 C CA . ILE A 1 362 ? 21.534 0.074 -4.687 1.00 95.94 362 ILE A CA 1
ATOM 2545 C C . ILE A 1 362 ? 22.110 -1.341 -4.758 1.00 95.94 362 ILE A C 1
ATOM 2547 O O . ILE A 1 362 ? 23.302 -1.534 -5.040 1.00 95.94 362 ILE A O 1
ATOM 2551 N N . ASP A 1 363 ? 21.249 -2.319 -4.505 1.00 95.75 363 ASP A N 1
ATOM 2552 C CA . ASP A 1 363 ? 21.502 -3.748 -4.643 1.00 95.75 363 ASP A CA 1
ATOM 2553 C C . ASP A 1 363 ? 20.271 -4.426 -5.262 1.00 95.75 363 ASP A C 1
ATOM 2555 O O . ASP A 1 363 ? 19.144 -4.156 -4.857 1.00 95.75 363 ASP A O 1
ATOM 2559 N N . GLY A 1 364 ? 20.487 -5.276 -6.268 1.00 94.00 364 GLY A N 1
ATOM 2560 C CA . GLY A 1 364 ? 19.396 -5.957 -6.977 1.00 94.00 364 GLY A CA 1
ATOM 2561 C C . GLY A 1 364 ? 18.387 -5.029 -7.665 1.00 94.00 364 GLY A C 1
ATOM 2562 O O . GLY A 1 364 ? 17.211 -5.320 -7.609 1.00 94.00 364 GLY A O 1
ATOM 2563 N N . ILE A 1 365 ? 18.827 -3.903 -8.244 1.00 96.81 365 ILE A N 1
ATOM 2564 C CA . ILE A 1 365 ? 17.977 -3.009 -9.055 1.00 96.81 365 ILE A CA 1
ATOM 2565 C C . ILE A 1 365 ? 18.304 -3.206 -10.539 1.00 96.81 365 ILE A C 1
ATOM 2567 O O . ILE A 1 365 ? 19.443 -2.952 -10.957 1.00 96.81 365 ILE A O 1
ATOM 2571 N N . GLU A 1 366 ? 17.325 -3.597 -11.356 1.00 94.00 366 GLU A N 1
ATOM 2572 C CA . GLU A 1 366 ? 17.512 -3.870 -12.789 1.00 94.00 366 GLU A CA 1
ATOM 2573 C C . GLU A 1 366 ? 17.490 -2.613 -13.658 1.00 94.00 366 GLU A C 1
ATOM 2575 O O . GLU A 1 366 ? 18.199 -2.572 -14.671 1.00 94.00 366 GLU A O 1
ATOM 2580 N N . PHE A 1 367 ? 16.731 -1.588 -13.268 1.00 89.56 367 PHE A N 1
ATOM 2581 C CA . PHE A 1 367 ? 16.520 -0.382 -14.064 1.00 89.56 367 PHE A CA 1
ATOM 2582 C C . PHE A 1 367 ? 16.792 0.905 -13.280 1.00 89.56 367 PHE A C 1
ATOM 2584 O O . PHE A 1 367 ? 16.400 1.073 -12.129 1.00 89.56 367 PHE A O 1
ATOM 2591 N N . LEU A 1 368 ? 17.427 1.866 -13.947 1.00 92.56 368 LEU A N 1
ATOM 2592 C CA . LEU A 1 368 ? 17.638 3.225 -13.460 1.00 92.56 368 LEU A CA 1
ATOM 2593 C C . LEU A 1 368 ? 16.834 4.180 -14.331 1.00 92.56 368 LEU A C 1
ATOM 2595 O O . LEU A 1 368 ? 17.108 4.306 -15.526 1.00 92.56 368 LEU A O 1
ATOM 2599 N N . ARG A 1 369 ? 15.853 4.863 -13.745 1.00 91.81 369 ARG A N 1
ATOM 2600 C CA . ARG A 1 369 ? 15.042 5.863 -14.442 1.00 91.81 369 ARG A CA 1
ATOM 2601 C C . ARG A 1 369 ? 15.495 7.268 -14.074 1.00 91.81 369 ARG A C 1
ATOM 2603 O O . ARG A 1 369 ? 15.394 7.671 -12.920 1.00 91.81 369 ARG A O 1
ATOM 2610 N N . PHE A 1 370 ? 15.907 8.025 -15.081 1.00 88.81 370 PHE A N 1
ATOM 2611 C CA . PHE A 1 370 ? 16.221 9.448 -15.005 1.00 88.81 370 PHE A CA 1
ATOM 2612 C C . PHE A 1 370 ? 15.154 10.255 -15.763 1.00 88.81 370 PHE A C 1
ATOM 2614 O O . PHE A 1 370 ? 14.272 9.707 -16.424 1.00 88.81 370 PHE A O 1
ATOM 2621 N N . SER A 1 371 ? 15.231 11.582 -15.695 1.00 86.12 371 SER A N 1
ATOM 2622 C CA . SER A 1 371 ? 14.330 12.488 -16.424 1.00 86.12 371 SER A CA 1
ATOM 2623 C C . SER A 1 371 ? 14.487 12.440 -17.950 1.00 86.12 371 SER A C 1
ATOM 2625 O O . SER A 1 371 ? 13.614 12.942 -18.654 1.00 86.12 371 SER A O 1
ATOM 2627 N N . ASP A 1 372 ? 15.579 11.859 -18.451 1.00 69.88 372 ASP A N 1
ATOM 2628 C CA . ASP A 1 372 ? 15.900 11.703 -19.873 1.00 69.88 372 ASP A CA 1
ATOM 2629 C C . ASP A 1 372 ? 16.023 10.237 -20.321 1.00 69.88 372 ASP A C 1
ATOM 2631 O O . ASP A 1 372 ? 16.666 9.962 -21.330 1.00 69.88 372 ASP A O 1
ATOM 2635 N N . GLY A 1 373 ? 15.437 9.294 -19.574 1.00 72.25 373 GLY A N 1
ATOM 2636 C CA . GLY A 1 373 ? 15.294 7.907 -20.024 1.00 72.25 373 GLY A CA 1
ATOM 2637 C C . GLY A 1 373 ? 15.470 6.858 -18.930 1.00 72.25 373 GLY A C 1
ATOM 2638 O O . GLY A 1 373 ? 15.812 7.161 -17.784 1.00 72.25 373 GLY A O 1
ATOM 2639 N N . THR A 1 374 ? 15.248 5.600 -19.309 1.00 78.88 374 THR A N 1
ATOM 2640 C CA . THR A 1 374 ? 15.426 4.426 -18.444 1.00 78.88 374 THR A CA 1
ATOM 2641 C C . THR A 1 374 ? 16.566 3.564 -18.976 1.00 78.88 374 THR A C 1
ATOM 2643 O O . THR A 1 374 ? 16.601 3.235 -20.158 1.00 78.88 374 THR A O 1
ATOM 2646 N N . TYR A 1 375 ? 17.484 3.172 -18.098 1.00 80.88 375 TYR A N 1
ATOM 2647 C CA . TYR A 1 375 ? 18.707 2.444 -18.433 1.00 80.88 375 TYR A CA 1
ATOM 2648 C C . TYR A 1 375 ? 18.766 1.142 -17.635 1.00 80.88 375 TYR A C 1
ATOM 2650 O O . TYR A 1 375 ? 18.495 1.151 -16.436 1.00 80.88 375 TYR A O 1
ATOM 2658 N N . GLN A 1 376 ? 19.167 0.027 -18.250 1.00 84.19 376 GLN A N 1
ATOM 2659 C CA . GLN A 1 376 ? 19.388 -1.210 -17.496 1.00 84.19 376 GLN A CA 1
ATOM 2660 C C . GLN A 1 376 ? 20.697 -1.135 -16.707 1.00 84.19 376 GLN A C 1
ATOM 2662 O O . GLN A 1 376 ? 21.774 -0.919 -17.271 1.00 84.19 376 GLN A O 1
ATOM 2667 N N . THR A 1 377 ? 20.639 -1.399 -15.405 1.00 87.19 377 THR A N 1
ATOM 2668 C CA . THR A 1 377 ? 21.792 -1.340 -14.501 1.00 87.19 377 THR A CA 1
ATOM 2669 C C . THR A 1 377 ? 22.937 -2.239 -14.977 1.00 87.19 377 THR A C 1
ATOM 2671 O O . THR A 1 377 ? 24.099 -1.824 -14.997 1.00 87.19 377 THR A O 1
ATOM 2674 N N . ALA A 1 378 ? 22.627 -3.460 -15.427 1.00 81.19 378 ALA A N 1
ATOM 2675 C CA . ALA A 1 378 ? 23.626 -4.408 -15.921 1.00 81.19 378 ALA A CA 1
ATOM 2676 C C . ALA A 1 378 ? 24.407 -3.871 -17.136 1.00 81.19 378 ALA A C 1
ATOM 2678 O O . ALA A 1 378 ? 25.623 -4.058 -17.222 1.00 81.19 378 ALA A O 1
ATOM 2679 N N . GLN A 1 379 ? 23.730 -3.159 -18.039 1.00 72.06 379 GLN A N 1
ATOM 2680 C CA . GLN A 1 379 ? 24.323 -2.572 -19.244 1.00 72.06 379 GLN A CA 1
ATOM 2681 C C . GLN A 1 379 ? 25.211 -1.374 -18.916 1.00 72.06 379 GLN A C 1
ATOM 2683 O O . GLN A 1 379 ? 26.337 -1.264 -19.411 1.00 72.06 379 GLN A O 1
ATOM 2688 N N . VAL A 1 380 ? 24.742 -0.504 -18.020 1.00 75.00 380 VAL A N 1
ATOM 2689 C CA . VAL A 1 380 ? 25.520 0.643 -17.543 1.00 75.00 380 VAL A CA 1
ATOM 2690 C C . VAL A 1 380 ? 26.844 0.164 -16.937 1.00 75.00 380 VAL A C 1
ATOM 2692 O O . VAL A 1 380 ? 27.908 0.706 -17.252 1.00 75.00 380 VAL A O 1
ATOM 2695 N N . LEU A 1 381 ? 26.804 -0.917 -16.150 1.00 76.38 381 LEU A N 1
ATOM 2696 C CA . LEU A 1 381 ? 27.986 -1.545 -15.555 1.00 76.38 381 LEU A CA 1
ATOM 2697 C C . LEU A 1 381 ? 28.882 -2.304 -16.548 1.00 76.38 381 LEU A C 1
ATOM 2699 O O . LEU A 1 381 ? 30.066 -2.494 -16.260 1.00 76.38 381 LEU A O 1
ATOM 2703 N N . ALA A 1 382 ? 28.358 -2.725 -17.703 1.00 66.69 382 ALA A N 1
ATOM 2704 C CA . ALA A 1 382 ? 29.130 -3.367 -18.770 1.00 66.69 382 ALA A CA 1
ATOM 2705 C C . ALA A 1 382 ? 30.008 -2.377 -19.565 1.00 66.69 382 ALA A C 1
ATOM 2707 O O . ALA A 1 382 ? 30.783 -2.790 -20.427 1.00 66.69 382 ALA A O 1
ATOM 2708 N N . GLY A 1 383 ? 29.945 -1.080 -19.241 1.00 52.41 383 GLY A N 1
ATOM 2709 C CA . GLY A 1 383 ? 30.813 -0.046 -19.809 1.00 52.41 383 GLY A CA 1
ATOM 2710 C C . GLY A 1 383 ? 30.144 0.850 -20.849 1.00 52.41 383 GLY A C 1
ATOM 2711 O O . GLY A 1 383 ? 30.820 1.724 -21.389 1.00 52.41 383 GLY A O 1
ATOM 2712 N N . ILE A 1 384 ? 28.838 0.682 -21.087 1.00 54.22 384 ILE A N 1
ATOM 2713 C CA . ILE A 1 384 ? 28.024 1.593 -21.914 1.00 54.22 384 ILE A CA 1
ATOM 2714 C C . ILE A 1 384 ? 27.897 2.965 -21.224 1.00 54.22 384 ILE A C 1
ATOM 2716 O O . ILE A 1 384 ? 27.848 4.005 -21.884 1.00 54.22 384 ILE A O 1
ATOM 2720 N N . GLY A 1 385 ? 27.954 2.983 -19.885 1.00 60.38 385 GLY A N 1
ATOM 2721 C CA . GLY A 1 385 ? 27.795 4.193 -19.083 1.00 60.38 385 GLY A CA 1
ATOM 2722 C C . GLY A 1 385 ? 26.381 4.774 -19.183 1.00 60.38 385 GLY A C 1
ATOM 2723 O O . GLY A 1 385 ? 25.517 4.244 -19.869 1.00 60.38 385 GLY A O 1
ATOM 2724 N N . LEU A 1 386 ? 26.144 5.893 -18.502 1.00 66.38 386 LEU A N 1
ATOM 2725 C CA . LEU A 1 386 ? 24.860 6.608 -18.519 1.00 66.38 386 LEU A CA 1
ATOM 2726 C C . LEU A 1 386 ? 24.654 7.484 -19.777 1.00 66.38 386 LEU A C 1
ATOM 2728 O O . LEU A 1 386 ? 23.849 8.407 -19.766 1.00 66.38 386 LEU A O 1
ATOM 2732 N N . GLY A 1 387 ? 25.433 7.259 -20.843 1.00 55.09 387 GLY A N 1
ATOM 2733 C CA . GLY A 1 387 ? 25.696 8.269 -21.873 1.00 55.09 387 GLY A CA 1
ATOM 2734 C C . GLY A 1 387 ? 25.526 7.849 -23.332 1.00 55.09 387 GLY A C 1
ATOM 2735 O O . GLY A 1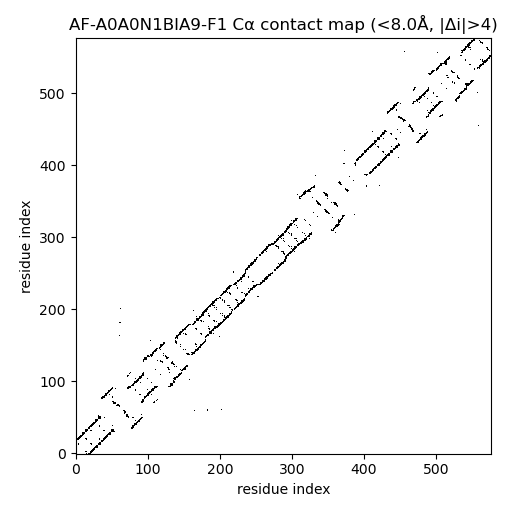 387 ? 26.130 8.515 -24.168 1.00 55.09 387 GLY A O 1
ATOM 2736 N N . GLY A 1 388 ? 24.770 6.786 -23.646 1.00 56.78 388 GLY A N 1
ATOM 2737 C CA . GLY A 1 388 ? 24.309 6.500 -25.020 1.00 56.78 388 GLY A CA 1
ATOM 2738 C C . GLY A 1 388 ? 25.402 6.555 -26.097 1.00 56.78 388 GLY A C 1
ATOM 2739 O O . GLY A 1 388 ? 25.237 7.176 -27.140 1.00 56.78 388 GLY A O 1
ATOM 2740 N N . GLY A 1 389 ? 26.580 5.978 -25.838 1.00 62.00 389 GLY A N 1
ATOM 2741 C CA . GLY A 1 389 ? 27.633 5.915 -26.854 1.00 62.00 389 GLY A CA 1
ATOM 2742 C C . GLY A 1 389 ? 27.217 5.033 -28.035 1.00 62.00 389 GLY A C 1
ATOM 2743 O O . GLY A 1 389 ? 26.377 4.154 -27.882 1.00 62.00 389 GLY A O 1
ATOM 2744 N N . ASN A 1 390 ? 27.833 5.218 -29.205 1.00 77.56 390 ASN A N 1
ATOM 2745 C CA . ASN A 1 390 ? 27.635 4.281 -30.312 1.00 77.56 390 ASN A CA 1
ATOM 2746 C C . ASN A 1 390 ? 28.119 2.872 -29.922 1.00 77.56 390 ASN A C 1
ATOM 2748 O O . ASN A 1 390 ? 29.226 2.736 -29.389 1.00 77.56 390 ASN A O 1
ATOM 2752 N N . LEU A 1 391 ? 27.343 1.836 -30.245 1.00 81.06 391 LEU A N 1
ATOM 2753 C CA . LEU A 1 391 ? 27.714 0.434 -30.047 1.00 81.06 391 LEU A CA 1
ATOM 2754 C C . LEU A 1 391 ? 28.277 -0.180 -31.335 1.00 81.06 391 LEU A C 1
ATOM 2756 O O . LEU A 1 391 ? 27.742 0.009 -32.426 1.00 81.06 391 LEU A O 1
ATOM 2760 N N . VAL A 1 392 ? 29.339 -0.973 -31.182 1.00 85.56 392 VAL A N 1
ATOM 2761 C CA . VAL A 1 392 ? 29.729 -2.007 -32.149 1.00 85.56 392 VAL A CA 1
ATOM 2762 C C . VAL A 1 392 ? 29.895 -3.311 -31.367 1.00 85.56 392 VAL A C 1
ATOM 2764 O O . VAL A 1 392 ? 30.866 -3.449 -30.620 1.00 85.56 392 VAL A O 1
ATOM 2767 N N . GLY A 1 393 ? 28.920 -4.200 -31.515 1.00 79.44 393 GLY A N 1
ATOM 2768 C CA . GLY A 1 393 ? 28.777 -5.503 -30.876 1.00 79.44 393 GLY A CA 1
ATOM 2769 C C . GLY A 1 393 ? 29.746 -6.566 -31.391 1.00 79.44 393 GLY A C 1
ATOM 2770 O O . GLY A 1 393 ? 30.618 -6.293 -32.227 1.00 79.44 393 GLY A O 1
ATOM 2771 N N . GLY A 1 394 ? 29.644 -7.766 -30.831 1.00 76.31 394 GLY A N 1
ATOM 2772 C CA . GLY A 1 394 ? 30.487 -8.929 -31.099 1.00 76.31 394 GLY A CA 1
ATOM 2773 C C . GLY A 1 394 ? 29.791 -10.012 -31.928 1.00 76.31 394 GLY A C 1
ATOM 2774 O O . GLY A 1 394 ? 28.905 -9.741 -32.714 1.00 76.31 394 GLY A O 1
ATOM 2775 N N . ASP A 1 395 ? 30.244 -11.263 -31.796 1.00 86.19 395 ASP A N 1
ATOM 2776 C CA . ASP A 1 395 ? 29.616 -12.422 -32.464 1.00 86.19 395 ASP A CA 1
ATOM 2777 C C . ASP A 1 395 ? 28.567 -13.127 -31.563 1.00 86.19 395 ASP A C 1
ATOM 2779 O O . ASP A 1 395 ? 28.230 -14.289 -31.809 1.00 86.19 395 ASP A O 1
ATOM 2783 N N . GLY A 1 396 ? 28.140 -12.513 -30.455 1.00 82.19 396 GLY A N 1
ATOM 2784 C CA . GLY A 1 396 ? 27.126 -13.084 -29.565 1.00 82.19 396 GLY A CA 1
ATOM 2785 C C . GLY A 1 396 ? 26.146 -12.029 -29.072 1.00 82.19 396 GLY A C 1
ATOM 2786 O O . GLY A 1 396 ? 26.451 -10.854 -29.160 1.00 82.19 396 GLY A O 1
ATOM 2787 N N . ASP A 1 397 ? 25.032 -12.492 -28.502 1.00 83.81 397 ASP A N 1
ATOM 2788 C CA . ASP A 1 397 ? 23.862 -11.690 -28.127 1.00 83.81 397 ASP A CA 1
ATOM 2789 C C . ASP A 1 397 ? 24.223 -10.407 -27.349 1.00 83.81 397 ASP A C 1
ATOM 2791 O O . ASP A 1 397 ? 24.655 -10.458 -26.188 1.00 83.81 397 ASP A O 1
ATOM 2795 N N . ASP A 1 398 ? 24.016 -9.260 -27.991 1.00 78.62 398 ASP A N 1
ATOM 2796 C CA . ASP A 1 398 ? 24.296 -7.926 -27.481 1.00 78.62 398 ASP A CA 1
ATOM 2797 C C . ASP A 1 398 ? 23.008 -7.175 -27.125 1.00 78.62 398 ASP A C 1
ATOM 2799 O O . ASP A 1 398 ? 21.951 -7.340 -27.736 1.00 78.62 398 ASP A O 1
ATOM 2803 N N . ILE A 1 399 ? 23.091 -6.300 -26.119 1.00 78.88 399 ILE A N 1
ATOM 2804 C CA . ILE A 1 399 ? 21.969 -5.441 -25.732 1.00 78.88 399 ILE A CA 1
ATOM 2805 C C . ILE A 1 399 ? 22.413 -3.979 -25.709 1.00 78.88 399 ILE A C 1
ATOM 2807 O O . ILE A 1 399 ? 23.406 -3.631 -25.063 1.00 78.88 399 ILE A O 1
ATOM 2811 N N . TYR A 1 400 ? 21.657 -3.125 -26.398 1.00 81.81 400 TYR A N 1
ATOM 2812 C CA . TYR A 1 400 ? 21.889 -1.691 -26.516 1.00 81.81 400 TYR A CA 1
ATOM 2813 C C . TYR A 1 400 ? 20.664 -0.884 -26.113 1.00 81.81 400 TYR A C 1
ATOM 2815 O O . TYR A 1 400 ? 19.550 -1.189 -26.531 1.00 81.81 400 TYR A O 1
ATOM 2823 N N . VAL A 1 401 ? 20.897 0.195 -25.370 1.00 79.56 401 VAL A N 1
ATOM 2824 C CA . VAL A 1 401 ? 19.900 1.230 -25.106 1.00 79.56 401 VAL A CA 1
ATOM 2825 C C . VAL A 1 401 ? 20.561 2.587 -25.339 1.00 79.56 401 VAL A C 1
ATOM 2827 O O . VAL A 1 401 ? 21.543 2.934 -24.675 1.00 79.56 401 VAL A O 1
ATOM 2830 N N . GLY A 1 402 ? 20.038 3.312 -26.321 1.00 74.19 402 GLY A N 1
ATOM 2831 C CA . GLY A 1 402 ? 20.401 4.673 -26.677 1.00 74.19 402 GLY A CA 1
ATOM 2832 C C . GLY A 1 402 ? 19.921 5.702 -25.655 1.00 74.19 402 G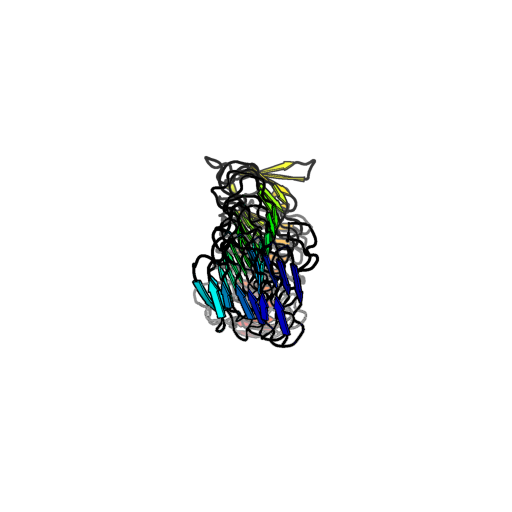LY A C 1
ATOM 2833 O O . GLY A 1 402 ? 19.330 5.373 -24.626 1.00 74.19 402 GLY A O 1
ATOM 2834 N N . ASN A 1 403 ? 20.220 6.966 -25.905 1.00 74.56 403 ASN A N 1
ATOM 2835 C CA . ASN A 1 403 ? 19.697 8.100 -25.154 1.00 74.56 403 ASN A CA 1
ATOM 2836 C C . ASN A 1 403 ? 18.709 8.888 -26.034 1.00 74.56 403 ASN A C 1
ATOM 2838 O O . ASN A 1 403 ? 18.121 8.330 -26.940 1.00 74.56 403 ASN A O 1
ATOM 2842 N N . GLU A 1 404 ? 18.468 10.162 -25.731 1.00 81.12 404 GLU A N 1
ATOM 2843 C CA . GLU A 1 404 ? 17.570 11.029 -26.519 1.00 81.12 404 GLU A CA 1
ATOM 2844 C C . GLU A 1 404 ? 18.312 11.792 -27.648 1.00 81.12 404 GLU A C 1
ATOM 2846 O O . GLU A 1 404 ? 17.777 12.736 -28.240 1.00 81.12 404 GLU A O 1
ATOM 2851 N N . ASP A 1 405 ? 19.584 11.459 -27.899 1.00 83.81 405 ASP A N 1
ATOM 2852 C CA . ASP A 1 405 ? 20.390 12.011 -28.990 1.00 83.81 405 ASP A CA 1
ATOM 2853 C C . ASP A 1 405 ? 20.516 10.986 -30.127 1.00 83.81 405 ASP A C 1
ATOM 2855 O O . ASP A 1 405 ? 20.431 9.792 -29.909 1.00 83.81 405 ASP A O 1
ATOM 2859 N N . ALA A 1 406 ? 20.865 11.437 -31.337 1.00 88.25 406 ALA A N 1
ATOM 2860 C CA . ALA A 1 406 ? 21.125 10.528 -32.456 1.00 88.25 406 ALA A CA 1
ATOM 2861 C C . ALA A 1 406 ? 22.264 9.532 -32.152 1.00 88.25 406 ALA A C 1
ATOM 2863 O O . ALA A 1 406 ? 23.438 9.913 -32.024 1.00 88.25 406 ALA A O 1
ATOM 2864 N N . ASN A 1 407 ? 21.918 8.253 -32.098 1.00 85.00 407 ASN A N 1
ATOM 2865 C CA . ASN A 1 407 ? 22.778 7.139 -31.750 1.00 85.00 407 ASN A CA 1
ATOM 2866 C C . ASN A 1 407 ? 23.053 6.206 -32.935 1.00 85.00 407 ASN A C 1
ATOM 2868 O O . ASN A 1 407 ? 22.401 6.227 -33.981 1.00 85.00 407 ASN A O 1
ATOM 2872 N N . SER A 1 408 ? 24.076 5.363 -32.784 1.00 89.88 408 SER A N 1
ATOM 2873 C CA . SER A 1 408 ? 24.371 4.304 -33.746 1.00 89.88 408 SER A CA 1
ATOM 2874 C C . SER A 1 408 ? 24.770 3.019 -33.038 1.00 89.88 408 SER A C 1
ATOM 2876 O O . SER A 1 408 ? 25.760 3.002 -32.310 1.00 89.88 408 SER A O 1
ATOM 2878 N N . ALA A 1 409 ? 24.041 1.938 -33.301 1.00 88.94 409 ALA A N 1
ATOM 2879 C CA . ALA A 1 409 ? 24.321 0.611 -32.771 1.00 88.94 409 ALA A CA 1
ATOM 2880 C C . ALA A 1 409 ? 24.415 -0.419 -33.896 1.00 88.94 409 ALA A C 1
ATOM 2882 O O . ALA A 1 409 ? 23.628 -0.396 -34.839 1.00 88.94 409 ALA A O 1
ATOM 2883 N N . ILE A 1 410 ? 25.402 -1.306 -33.800 1.00 91.12 410 ILE A N 1
ATOM 2884 C CA . ILE A 1 410 ? 25.602 -2.437 -34.708 1.00 91.12 410 ILE A CA 1
ATOM 2885 C C . ILE A 1 410 ? 25.805 -3.676 -33.841 1.00 91.12 410 ILE A C 1
ATOM 2887 O O . ILE A 1 410 ? 26.796 -3.691 -33.120 1.00 91.12 410 ILE A O 1
ATOM 2891 N N . GLY A 1 411 ? 24.920 -4.668 -33.899 1.00 87.44 411 GLY A N 1
ATOM 2892 C CA . GLY A 1 411 ? 25.002 -5.905 -33.112 1.00 87.44 411 GLY A CA 1
ATOM 2893 C C . GLY A 1 411 ? 26.012 -6.922 -33.663 1.00 87.44 411 GLY A C 1
ATOM 2894 O O . GLY A 1 411 ? 26.857 -7.418 -32.932 1.00 87.44 411 GLY A O 1
ATOM 2895 N N . ASN A 1 412 ? 26.105 -7.037 -34.992 1.00 88.25 412 ASN A N 1
ATOM 2896 C CA . ASN A 1 412 ? 26.951 -7.972 -35.755 1.00 88.25 412 ASN A CA 1
ATOM 2897 C C . ASN A 1 412 ? 26.463 -9.422 -35.743 1.00 88.25 412 ASN A C 1
ATOM 2899 O O . ASN A 1 412 ? 26.028 -9.886 -36.791 1.00 88.25 412 ASN A O 1
ATOM 2903 N N . GLY A 1 413 ? 26.626 -10.189 -34.673 1.00 87.69 413 GLY A N 1
ATOM 2904 C CA . GLY A 1 413 ? 26.161 -11.574 -34.653 1.00 87.69 413 GLY A CA 1
ATOM 2905 C C . GLY A 1 413 ? 25.677 -11.975 -33.275 1.00 87.69 413 GLY A C 1
ATOM 2906 O O . GLY A 1 413 ? 26.215 -11.500 -32.291 1.00 87.69 413 GLY A O 1
ATOM 2907 N N . GLY A 1 414 ? 24.743 -12.920 -33.213 1.00 90.44 414 GLY A N 1
ATOM 2908 C CA . GLY A 1 414 ? 23.997 -13.196 -31.985 1.00 90.44 414 GLY A CA 1
ATOM 2909 C C . GLY A 1 414 ? 22.579 -12.651 -32.094 1.00 90.44 414 GLY A C 1
ATOM 2910 O O . GLY A 1 414 ? 22.248 -12.013 -33.076 1.00 90.44 414 GLY A O 1
ATOM 2911 N N . ASN A 1 415 ? 21.724 -12.989 -31.131 1.00 91.06 415 ASN A N 1
ATOM 2912 C CA . ASN A 1 415 ? 20.361 -12.468 -31.062 1.00 91.06 415 ASN A CA 1
ATOM 2913 C C . ASN A 1 415 ? 20.366 -11.162 -30.266 1.00 91.06 415 ASN A C 1
ATOM 2915 O O . ASN A 1 415 ? 20.356 -11.184 -29.030 1.00 91.06 415 ASN A O 1
ATOM 2919 N N . ASP A 1 416 ? 20.386 -10.043 -30.968 1.00 90.62 416 ASP A N 1
ATOM 2920 C CA . ASP A 1 416 ? 20.634 -8.737 -30.380 1.00 90.62 416 ASP A CA 1
ATOM 2921 C C . ASP A 1 416 ? 19.333 -8.038 -29.961 1.00 90.62 416 ASP A C 1
ATOM 2923 O O . ASP A 1 416 ? 18.244 -8.301 -30.468 1.00 90.62 416 ASP A O 1
ATOM 2927 N N . THR A 1 417 ? 19.405 -7.139 -28.981 1.00 90.06 417 THR A N 1
ATOM 2928 C CA . THR A 1 417 ? 18.269 -6.303 -28.558 1.00 90.06 417 THR A CA 1
ATOM 2929 C C . THR A 1 417 ? 18.709 -4.849 -28.464 1.00 90.06 417 THR A C 1
ATOM 2931 O O . THR A 1 417 ? 19.425 -4.465 -27.541 1.00 90.06 417 THR A O 1
ATOM 2934 N N . LEU A 1 418 ? 18.300 -4.030 -29.430 1.00 90.62 418 LEU A N 1
ATOM 2935 C CA . LEU A 1 418 ? 18.780 -2.667 -29.628 1.00 90.62 418 LEU A CA 1
ATOM 2936 C C . LEU A 1 418 ? 17.614 -1.672 -29.560 1.00 90.62 418 LEU A C 1
ATOM 2938 O O . LEU A 1 418 ? 16.689 -1.753 -30.363 1.00 90.62 418 LEU A O 1
ATOM 2942 N N . SER A 1 419 ? 17.682 -0.717 -28.633 1.00 90.94 419 SER A N 1
ATOM 2943 C CA . SER A 1 419 ? 16.700 0.364 -28.468 1.00 90.94 419 SER A CA 1
ATOM 2944 C C . SER A 1 419 ? 17.360 1.720 -28.698 1.00 90.94 419 SER A C 1
ATOM 2946 O O . SER A 1 419 ? 18.385 1.991 -28.076 1.00 90.94 419 SER A O 1
ATOM 2948 N N . GLY A 1 420 ? 16.790 2.563 -29.557 1.00 88.00 420 GLY A N 1
ATOM 2949 C CA . GLY A 1 420 ? 17.250 3.930 -29.830 1.00 88.00 420 GLY A CA 1
ATOM 2950 C C . GLY A 1 420 ? 16.803 4.940 -28.771 1.00 88.00 420 GLY A C 1
ATOM 2951 O O . GLY A 1 420 ? 17.604 5.737 -28.303 1.00 88.00 420 GLY A O 1
ATOM 2952 N N . ASN A 1 421 ? 15.582 4.766 -28.252 1.00 85.88 421 ASN A N 1
ATOM 2953 C CA . ASN A 1 421 ? 14.858 5.706 -27.387 1.00 85.88 421 ASN A CA 1
ATOM 2954 C C . ASN A 1 421 ? 14.429 6.983 -28.110 1.00 85.88 421 ASN A C 1
ATOM 2956 O O . ASN A 1 421 ? 13.274 7.074 -28.513 1.00 85.88 421 ASN A O 1
ATOM 2960 N N . GLY A 1 422 ? 15.281 7.999 -28.194 1.00 85.31 422 GLY A N 1
ATOM 2961 C CA . GLY A 1 422 ? 14.904 9.279 -28.777 1.00 85.31 422 GLY A CA 1
ATOM 2962 C C . GLY A 1 422 ? 16.011 9.859 -29.636 1.00 85.31 422 GLY A C 1
ATOM 2963 O O . GLY A 1 422 ? 17.186 9.678 -29.355 1.00 85.31 422 GLY A O 1
ATOM 2964 N N . GLY A 1 423 ? 15.646 10.634 -30.650 1.00 89.38 423 GLY A N 1
ATOM 2965 C CA . GLY A 1 423 ? 16.611 11.131 -31.625 1.00 89.38 423 GLY A CA 1
ATOM 2966 C C . GLY A 1 423 ? 16.518 10.351 -32.929 1.00 89.38 423 GLY A C 1
ATOM 2967 O O . GLY A 1 423 ? 15.578 9.617 -33.154 1.00 89.38 423 GLY A O 1
ATOM 2968 N N . ASN A 1 424 ? 17.437 10.609 -33.859 1.00 94.38 424 ASN A N 1
ATOM 2969 C CA . ASN A 1 424 ? 17.405 9.955 -35.168 1.00 94.38 424 ASN A CA 1
ATOM 2970 C C . ASN A 1 424 ? 18.491 8.887 -35.210 1.00 94.38 424 ASN A C 1
ATOM 2972 O O . ASN A 1 424 ? 19.663 9.204 -35.468 1.00 94.38 424 ASN A O 1
ATOM 2976 N N . ASP A 1 425 ? 18.099 7.646 -34.982 1.00 93.38 425 ASP A N 1
ATOM 2977 C CA . ASP A 1 425 ? 19.011 6.558 -34.687 1.00 93.38 425 ASP A CA 1
ATOM 2978 C C . ASP A 1 425 ? 19.343 5.704 -35.906 1.00 93.38 425 ASP A C 1
ATOM 2980 O O . ASP A 1 425 ? 18.701 5.720 -36.960 1.00 93.38 425 ASP A O 1
ATOM 2984 N N . THR A 1 426 ? 20.441 4.960 -35.804 1.00 93.12 426 THR A N 1
ATOM 2985 C CA . THR A 1 426 ? 20.789 3.911 -36.765 1.00 93.12 426 THR A CA 1
ATOM 2986 C C . THR A 1 426 ? 21.108 2.628 -36.020 1.00 93.12 426 THR A C 1
ATOM 2988 O O . THR A 1 426 ? 22.192 2.502 -35.447 1.00 93.12 426 THR A O 1
ATOM 2991 N N . LEU A 1 427 ? 20.178 1.678 -36.070 1.00 93.56 427 LEU A N 1
ATOM 2992 C CA . LEU A 1 427 ? 20.265 0.383 -35.408 1.00 93.56 427 LEU A CA 1
ATOM 2993 C C . LEU A 1 427 ? 20.428 -0.715 -36.466 1.00 93.56 427 LEU A C 1
ATOM 2995 O O . LEU A 1 427 ? 19.611 -0.836 -37.380 1.00 93.56 427 LEU A O 1
ATOM 2999 N N . VAL A 1 428 ? 21.501 -1.493 -36.360 1.00 93.75 428 VAL A N 1
ATOM 3000 C CA . VAL A 1 428 ? 21.791 -2.644 -37.223 1.00 93.75 428 VAL A CA 1
ATOM 3001 C C . VAL A 1 428 ? 21.859 -3.885 -36.345 1.00 93.75 428 VAL A C 1
ATOM 3003 O O . VAL A 1 428 ? 22.710 -3.911 -35.462 1.00 93.75 428 VAL A O 1
ATOM 3006 N N . GLY A 1 429 ? 20.996 -4.872 -36.586 1.00 91.50 429 GLY A N 1
ATOM 3007 C CA . GLY A 1 429 ? 20.973 -6.144 -35.857 1.00 91.50 429 GLY A CA 1
ATOM 3008 C C . GLY A 1 429 ? 22.220 -6.949 -36.194 1.00 91.50 429 GLY A C 1
ATOM 3009 O O . GLY A 1 429 ? 23.257 -6.810 -35.553 1.00 91.50 429 GLY A O 1
ATOM 3010 N N . GLY A 1 430 ? 22.204 -7.625 -37.331 1.00 90.12 430 GLY A N 1
ATOM 3011 C CA . GLY A 1 430 ? 23.317 -8.411 -37.819 1.00 90.12 430 GLY A CA 1
ATOM 3012 C C . GLY A 1 430 ? 22.849 -9.800 -38.209 1.00 90.12 430 GLY A C 1
ATOM 3013 O O . GLY A 1 430 ? 21.908 -9.965 -38.973 1.00 90.12 430 GLY A O 1
ATOM 3014 N N . ALA A 1 431 ? 23.579 -10.812 -37.762 1.00 89.56 431 ALA A N 1
ATOM 3015 C CA . ALA A 1 431 ? 23.217 -12.203 -37.951 1.00 89.56 431 ALA A CA 1
ATOM 3016 C C . ALA A 1 431 ? 22.613 -12.767 -36.663 1.00 89.56 431 ALA A C 1
ATOM 3018 O O . ALA A 1 431 ? 23.354 -13.055 -35.726 1.00 89.56 431 ALA A O 1
ATOM 3019 N N . GLY A 1 432 ? 21.323 -13.077 -36.668 1.00 91.25 432 GLY A N 1
ATOM 3020 C CA . GLY A 1 432 ? 20.637 -13.619 -35.501 1.00 91.25 432 GLY A CA 1
ATOM 3021 C C . GLY A 1 432 ? 19.150 -13.340 -35.565 1.00 91.25 432 GLY A C 1
ATOM 3022 O O . GLY A 1 432 ? 18.639 -13.026 -36.627 1.00 91.25 432 GLY A O 1
ATOM 3023 N N . ALA A 1 433 ? 18.450 -13.587 -34.459 1.00 93.56 433 ALA A N 1
ATOM 3024 C CA . ALA A 1 433 ? 17.065 -13.173 -34.275 1.00 93.56 433 ALA A CA 1
ATOM 3025 C C . ALA A 1 433 ? 17.061 -11.916 -33.408 1.00 93.56 433 ALA A C 1
ATOM 3027 O O . ALA A 1 433 ? 17.094 -12.008 -32.176 1.00 93.56 433 ALA A O 1
ATOM 3028 N N . ASP A 1 434 ? 17.027 -10.768 -34.063 1.00 94.50 434 ASP A N 1
ATOM 3029 C CA . ASP A 1 434 ? 17.271 -9.472 -33.460 1.00 94.50 434 ASP A CA 1
ATOM 3030 C C . ASP A 1 434 ? 15.967 -8.742 -33.132 1.00 94.50 434 ASP A C 1
ATOM 3032 O O . ASP A 1 434 ? 14.918 -8.920 -33.760 1.00 94.50 434 ASP A O 1
ATOM 3036 N N . GLN A 1 435 ? 16.026 -7.886 -32.118 1.00 96.06 435 GLN A N 1
ATOM 3037 C CA . GLN A 1 435 ? 14.954 -6.979 -31.729 1.00 96.06 435 GLN A CA 1
ATOM 3038 C C . GLN A 1 435 ? 15.463 -5.545 -31.826 1.00 96.06 435 GLN A C 1
ATOM 3040 O O . GLN A 1 435 ? 16.360 -5.156 -31.083 1.00 96.06 435 GLN A O 1
ATOM 3045 N N . LEU A 1 436 ? 14.880 -4.755 -32.723 1.00 96.56 436 LEU A N 1
ATOM 3046 C CA . LEU A 1 436 ? 15.226 -3.357 -32.949 1.00 96.56 436 LEU A CA 1
ATOM 3047 C C . LEU A 1 436 ? 14.010 -2.467 -32.671 1.00 96.56 436 LEU A C 1
ATOM 3049 O O . LEU A 1 436 ? 12.953 -2.664 -33.275 1.00 96.56 436 LEU A O 1
ATOM 3053 N N . ASP A 1 437 ? 14.176 -1.484 -31.790 1.00 96.31 437 ASP A N 1
ATOM 3054 C CA . ASP A 1 437 ? 13.172 -0.465 -31.464 1.00 96.31 437 ASP A CA 1
ATOM 3055 C C . ASP A 1 437 ? 13.784 0.931 -31.652 1.00 96.31 437 ASP A C 1
ATOM 3057 O O . ASP A 1 437 ? 14.745 1.274 -30.964 1.00 96.31 437 ASP A O 1
ATOM 3061 N N . GLY A 1 438 ? 13.286 1.706 -32.617 1.00 94.75 438 GLY A N 1
ATOM 3062 C CA . GLY A 1 438 ? 13.774 3.064 -32.891 1.00 94.75 438 GLY A CA 1
ATOM 3063 C C . GLY A 1 438 ? 13.402 4.034 -31.773 1.00 94.75 438 GLY A C 1
ATOM 3064 O O . GLY A 1 438 ? 14.257 4.712 -31.210 1.00 94.75 438 GLY A O 1
ATOM 3065 N N . GLY A 1 439 ? 12.148 3.975 -31.331 1.00 94.69 439 GLY A N 1
ATOM 3066 C CA . GLY A 1 439 ? 11.619 4.863 -30.308 1.00 94.69 439 GLY A CA 1
ATOM 3067 C C . GLY A 1 439 ? 11.004 6.118 -30.925 1.00 94.69 439 GLY A C 1
ATOM 3068 O O . GLY A 1 439 ? 9.967 6.031 -31.575 1.00 94.69 439 GLY A O 1
ATOM 3069 N N . THR A 1 440 ? 11.528 7.307 -30.634 1.00 94.44 440 THR A N 1
ATOM 3070 C CA . THR A 1 440 ? 11.011 8.573 -31.174 1.00 94.44 440 THR A CA 1
ATOM 3071 C C . THR A 1 440 ? 12.055 9.297 -32.013 1.00 94.44 440 THR A C 1
ATOM 3073 O O . THR A 1 440 ? 13.149 9.554 -31.536 1.00 94.44 440 THR A O 1
ATOM 3076 N N . GLY A 1 441 ? 11.669 9.780 -33.190 1.00 95.62 441 GLY A N 1
ATOM 3077 C CA . GLY A 1 441 ? 12.551 10.452 -34.144 1.00 95.62 441 GLY A CA 1
ATOM 3078 C C . GLY A 1 441 ? 12.568 9.720 -35.481 1.00 95.62 441 GLY A C 1
ATOM 3079 O O . GLY A 1 441 ? 11.804 8.794 -35.676 1.00 95.62 441 GLY A O 1
ATOM 3080 N N . ASP A 1 442 ? 13.329 10.219 -36.458 1.00 96.25 442 ASP A N 1
ATOM 3081 C CA . ASP A 1 442 ? 13.368 9.584 -37.786 1.00 96.25 442 ASP A CA 1
ATOM 3082 C C . ASP A 1 442 ? 14.499 8.540 -37.823 1.00 96.25 442 ASP A C 1
ATOM 3084 O O . ASP A 1 442 ? 15.666 8.893 -38.064 1.00 96.25 442 ASP A O 1
ATOM 3088 N N . ASP A 1 443 ? 14.151 7.270 -37.625 1.00 96.06 443 ASP A N 1
ATOM 3089 C CA . ASP A 1 443 ? 15.104 6.196 -37.356 1.00 96.06 443 ASP A CA 1
ATOM 3090 C C . ASP A 1 443 ? 15.455 5.349 -38.583 1.00 96.06 443 ASP A C 1
ATOM 3092 O O . ASP A 1 443 ? 14.783 5.322 -39.622 1.00 96.06 443 ASP A O 1
ATOM 3096 N N . ARG A 1 444 ? 16.583 4.640 -38.491 1.00 94.38 444 ARG A N 1
ATOM 3097 C CA . ARG A 1 444 ? 17.037 3.670 -39.493 1.00 94.38 444 ARG A CA 1
ATOM 3098 C C . ARG A 1 444 ? 17.248 2.324 -38.824 1.00 94.38 444 ARG A C 1
ATOM 3100 O O . ARG A 1 444 ? 18.249 2.139 -38.136 1.00 94.38 444 ARG A O 1
ATOM 3107 N N . LEU A 1 445 ? 16.344 1.385 -39.080 1.00 95.00 445 LEU A N 1
ATOM 3108 C CA . LEU A 1 445 ? 16.399 0.029 -38.542 1.00 95.00 445 LEU A CA 1
ATOM 3109 C C . LEU A 1 445 ? 16.763 -0.948 -39.657 1.00 95.00 445 LEU A C 1
ATOM 3111 O O . LEU A 1 445 ? 16.155 -0.949 -40.731 1.00 95.00 445 LEU A O 1
ATOM 3115 N N . LEU A 1 446 ? 17.784 -1.762 -39.419 1.00 92.69 446 LEU A N 1
ATOM 3116 C CA . LEU A 1 446 ? 18.329 -2.682 -40.404 1.00 92.69 446 LEU A CA 1
ATOM 3117 C C . LEU A 1 446 ? 18.539 -4.040 -39.754 1.00 92.69 446 LEU A C 1
ATOM 3119 O O . LEU A 1 446 ? 19.376 -4.148 -38.864 1.00 92.69 446 LEU A O 1
ATOM 3123 N N . SER A 1 447 ? 17.831 -5.070 -40.215 1.00 89.50 447 SER A N 1
ATOM 3124 C CA . SER A 1 447 ? 17.994 -6.404 -39.632 1.00 89.50 447 SER A CA 1
ATOM 3125 C C . SER A 1 447 ? 19.402 -6.962 -39.812 1.00 89.50 447 SER A C 1
ATOM 3127 O O . SER A 1 447 ? 19.938 -7.490 -38.861 1.00 89.50 447 SER A O 1
ATOM 3129 N N . ASN A 1 448 ? 20.050 -6.780 -40.971 1.00 82.62 448 ASN A N 1
ATOM 3130 C CA . ASN A 1 448 ? 21.318 -7.472 -41.264 1.00 82.62 448 ASN A CA 1
ATOM 3131 C C . ASN A 1 448 ? 22.543 -6.550 -41.429 1.00 82.62 448 ASN A C 1
ATOM 3133 O O . ASN A 1 448 ? 23.550 -6.678 -40.736 1.00 82.62 448 ASN A O 1
ATOM 3137 N N . GLY A 1 449 ? 22.494 -5.594 -42.361 1.00 73.19 449 GLY A N 1
ATOM 3138 C CA . GLY A 1 449 ? 23.671 -4.807 -42.750 1.00 73.19 449 GLY A CA 1
ATOM 3139 C C . GLY A 1 449 ? 23.367 -3.338 -43.002 1.00 73.19 449 GLY A C 1
ATOM 3140 O O . GLY A 1 449 ? 22.241 -2.974 -43.329 1.00 73.19 449 GLY A O 1
ATOM 3141 N N . VAL A 1 450 ? 24.385 -2.473 -42.874 1.00 62.47 450 VAL A N 1
ATOM 3142 C CA . VAL A 1 450 ? 24.262 -1.029 -43.146 1.00 62.47 450 VAL A CA 1
ATOM 3143 C C . VAL A 1 450 ? 23.776 -0.816 -44.582 1.00 62.47 450 VAL A C 1
ATOM 3145 O O . VAL A 1 450 ? 24.459 -1.214 -45.525 1.00 62.47 450 VAL A O 1
ATOM 3148 N N . LEU A 1 451 ? 22.645 -0.119 -44.756 1.00 57.41 451 LEU A N 1
ATOM 3149 C CA . LEU A 1 451 ? 22.072 0.230 -46.059 1.00 57.41 451 LEU A CA 1
ATOM 3150 C C . LEU A 1 451 ? 23.156 0.867 -46.939 1.00 57.41 451 LEU A C 1
ATOM 3152 O O . LEU A 1 451 ? 23.528 2.033 -46.771 1.00 57.41 451 LEU A O 1
ATOM 3156 N N . GLY A 1 452 ? 23.670 0.091 -47.893 1.00 57.00 452 GLY A N 1
ATOM 3157 C CA . GLY A 1 452 ? 24.565 0.596 -48.920 1.00 57.00 452 GLY A CA 1
ATOM 3158 C C . GLY A 1 452 ? 23.876 1.652 -49.789 1.00 57.00 452 GLY A C 1
ATOM 3159 O O . GLY A 1 452 ? 22.657 1.828 -49.774 1.00 57.00 452 GLY A O 1
ATOM 3160 N N . ALA A 1 453 ? 24.658 2.357 -50.608 1.00 56.72 453 ALA A N 1
ATOM 3161 C CA . ALA A 1 453 ? 24.082 3.225 -51.628 1.00 56.72 453 ALA A CA 1
ATOM 3162 C C . ALA A 1 453 ? 23.314 2.374 -52.658 1.00 56.72 453 ALA A C 1
ATOM 3164 O O . ALA A 1 453 ? 23.932 1.686 -53.473 1.00 56.72 453 ALA A O 1
ATOM 3165 N N . TYR A 1 454 ? 21.981 2.437 -52.638 1.00 62.41 454 TYR A N 1
ATOM 3166 C CA . TYR A 1 454 ? 21.136 1.818 -53.658 1.00 62.41 454 TYR A CA 1
ATOM 3167 C C . TYR A 1 454 ? 20.910 2.786 -54.828 1.00 62.41 454 TYR A C 1
ATOM 3169 O O . TYR A 1 454 ? 20.934 4.010 -54.674 1.00 62.41 454 TYR A O 1
ATOM 3177 N N . VAL A 1 455 ? 20.720 2.240 -56.031 1.00 60.91 455 VAL A N 1
ATOM 3178 C CA . VAL A 1 455 ? 20.496 3.032 -57.252 1.00 60.91 455 VAL A CA 1
ATOM 3179 C C . VAL A 1 455 ? 19.099 2.737 -57.769 1.00 60.91 455 VAL A C 1
ATOM 3181 O O . VAL A 1 455 ? 18.825 1.616 -58.201 1.00 60.91 455 VAL A O 1
ATOM 3184 N N . THR A 1 456 ? 18.231 3.751 -57.747 1.00 59.62 456 THR A N 1
ATOM 3185 C CA . THR A 1 456 ? 16.884 3.653 -58.319 1.00 59.62 456 THR A CA 1
ATOM 3186 C C . THR A 1 456 ? 16.952 3.411 -59.832 1.00 59.62 456 THR A C 1
ATOM 3188 O O . THR A 1 456 ? 17.898 3.862 -60.495 1.00 59.62 456 THR A O 1
ATOM 3191 N N . PRO A 1 457 ? 15.978 2.699 -60.427 1.00 61.38 457 PRO A N 1
ATOM 3192 C CA . PRO A 1 457 ? 16.004 2.404 -61.852 1.00 61.38 457 PRO A CA 1
ATOM 3193 C C . PRO A 1 457 ? 15.869 3.693 -62.673 1.00 61.38 457 PRO A C 1
ATOM 3195 O O . PRO A 1 457 ? 14.792 4.271 -62.800 1.00 61.38 457 PRO A O 1
ATOM 3198 N N . TYR A 1 458 ? 16.970 4.138 -63.278 1.00 61.78 458 TYR A N 1
ATOM 3199 C CA . TYR A 1 458 ? 16.979 5.224 -64.257 1.00 61.78 458 TYR A CA 1
ATOM 3200 C C . TYR A 1 458 ? 17.486 4.697 -65.606 1.00 61.78 458 TYR A C 1
ATOM 3202 O O . TYR A 1 458 ? 18.406 3.872 -65.623 1.00 61.78 458 TYR A O 1
ATOM 3210 N N . PRO A 1 459 ? 16.943 5.148 -66.756 1.00 57.81 459 PRO A N 1
ATOM 3211 C CA . PRO A 1 459 ? 17.400 4.686 -68.063 1.00 57.81 459 PRO A CA 1
ATOM 3212 C C . PRO A 1 459 ? 18.924 4.814 -68.218 1.00 57.81 459 PRO A C 1
ATOM 3214 O O . PRO A 1 459 ? 19.465 5.919 -68.230 1.00 57.81 459 PRO A O 1
ATOM 3217 N N . GLY A 1 460 ? 19.611 3.675 -68.350 1.00 65.19 460 GLY A N 1
ATOM 3218 C CA . GLY A 1 460 ? 21.071 3.604 -68.491 1.00 65.19 460 GLY A CA 1
ATOM 3219 C C . GLY A 1 460 ? 21.846 3.208 -67.228 1.00 65.19 460 GLY A C 1
ATOM 3220 O O . GLY A 1 460 ? 23.064 3.071 -67.317 1.00 65.19 460 GLY A O 1
ATOM 3221 N N . PHE A 1 461 ? 21.174 2.976 -66.098 1.00 65.50 461 PHE A N 1
ATOM 3222 C CA . PHE A 1 461 ? 21.781 2.467 -64.866 1.00 65.50 461 PHE A CA 1
ATOM 3223 C C . PHE A 1 461 ? 21.298 1.045 -64.567 1.00 65.50 461 PHE A C 1
ATOM 3225 O O . PHE A 1 461 ? 20.121 0.731 -64.730 1.00 65.50 461 PHE A O 1
ATOM 3232 N N . THR A 1 462 ? 22.215 0.174 -64.142 1.00 67.38 462 THR A N 1
ATOM 3233 C CA . THR A 1 462 ? 21.869 -1.114 -63.527 1.00 67.38 462 THR A CA 1
ATOM 3234 C C . THR A 1 462 ? 21.408 -0.853 -62.095 1.00 67.38 462 THR A C 1
ATOM 3236 O O . THR A 1 462 ? 22.204 -0.288 -61.339 1.00 67.38 462 THR A O 1
ATOM 3239 N N . PRO A 1 463 ? 20.175 -1.237 -61.716 1.00 65.62 463 PRO A N 1
ATOM 3240 C CA . PRO A 1 463 ? 19.723 -1.139 -60.334 1.00 65.62 463 PRO A CA 1
ATOM 3241 C C . PRO A 1 463 ? 20.684 -1.889 -59.410 1.00 65.62 463 PRO A C 1
ATOM 3243 O O . PRO A 1 463 ? 21.151 -2.979 -59.749 1.00 65.62 463 PRO A O 1
ATOM 3246 N N . VAL A 1 464 ? 20.989 -1.290 -58.263 1.00 67.75 464 VAL A N 1
ATOM 3247 C CA . VAL A 1 464 ? 21.779 -1.913 -57.196 1.00 67.75 464 VAL A CA 1
ATOM 3248 C C . VAL A 1 464 ? 20.850 -2.034 -56.004 1.00 67.75 464 VAL A C 1
ATOM 3250 O O . VAL A 1 464 ? 20.345 -1.008 -55.546 1.00 67.75 464 VAL A O 1
ATOM 3253 N N . ALA A 1 465 ? 20.601 -3.270 -55.569 1.00 66.19 465 ALA A N 1
ATOM 3254 C CA . ALA A 1 465 ? 19.777 -3.535 -54.399 1.00 66.19 465 ALA A CA 1
ATOM 3255 C C . ALA A 1 465 ? 20.419 -2.917 -53.145 1.00 66.19 465 ALA A C 1
ATOM 3257 O O . ALA A 1 465 ? 21.653 -2.912 -53.049 1.00 66.19 465 ALA A O 1
ATOM 3258 N N . PRO A 1 466 ? 19.611 -2.394 -52.207 1.00 71.25 466 PRO A N 1
ATOM 3259 C CA . PRO A 1 466 ? 20.091 -2.100 -50.865 1.00 71.25 466 PRO A CA 1
ATOM 3260 C C . PRO A 1 466 ? 20.583 -3.382 -50.180 1.00 71.25 466 PRO A C 1
ATOM 3262 O O . PRO A 1 466 ? 20.290 -4.487 -50.642 1.00 71.25 466 PRO A O 1
ATOM 3265 N N . ASP A 1 467 ? 21.334 -3.228 -49.089 1.00 68.56 467 ASP A N 1
ATOM 3266 C CA . ASP A 1 467 ? 21.622 -4.365 -48.215 1.00 68.56 467 ASP A CA 1
ATOM 3267 C C . ASP A 1 467 ? 20.309 -4.748 -47.525 1.00 68.56 467 ASP A C 1
ATOM 3269 O O . ASP A 1 467 ? 19.765 -3.984 -46.723 1.00 68.56 467 ASP A O 1
ATOM 3273 N N . LEU A 1 468 ? 19.734 -5.853 -47.988 1.00 74.56 468 LEU A N 1
ATOM 3274 C CA . LEU A 1 468 ? 18.448 -6.385 -47.562 1.00 74.56 468 LEU A CA 1
ATOM 3275 C C . LEU A 1 468 ? 18.725 -7.676 -46.830 1.00 74.56 468 LEU A C 1
ATOM 3277 O O . LEU A 1 468 ? 19.553 -8.470 -47.295 1.00 74.56 468 LEU A O 1
ATOM 3281 N N . ASP A 1 469 ? 17.982 -7.912 -45.759 1.00 77.00 469 ASP A N 1
ATOM 3282 C CA . ASP A 1 469 ? 18.042 -9.213 -45.140 1.00 77.00 469 ASP A CA 1
ATOM 3283 C C . ASP A 1 469 ? 17.483 -10.293 -46.085 1.00 77.00 469 ASP A C 1
ATOM 3285 O O . ASP A 1 469 ? 16.465 -10.153 -46.778 1.00 77.00 469 ASP A O 1
ATOM 3289 N N . ARG A 1 470 ? 18.277 -11.348 -46.211 1.00 77.00 470 ARG A N 1
ATOM 3290 C CA . ARG A 1 470 ? 18.046 -12.506 -47.075 1.00 77.00 470 ARG A CA 1
ATOM 3291 C C . ARG A 1 470 ? 18.277 -13.801 -46.327 1.00 77.00 470 ARG A C 1
ATOM 3293 O O . ARG A 1 470 ? 18.295 -14.859 -46.970 1.00 77.00 470 ARG A O 1
ATOM 3300 N N . ASP A 1 471 ? 18.536 -13.726 -45.030 1.00 69.94 471 ASP A N 1
ATOM 3301 C CA . ASP A 1 471 ? 18.592 -14.923 -44.234 1.00 69.94 471 ASP A CA 1
ATOM 3302 C C . ASP A 1 471 ? 17.163 -15.410 -43.914 1.00 69.94 471 ASP A C 1
ATOM 3304 O O . ASP A 1 471 ? 16.196 -15.041 -44.586 1.00 69.94 471 ASP A O 1
ATOM 3308 N N . ALA A 1 472 ? 17.062 -16.439 -43.081 1.00 67.12 472 ALA A N 1
ATOM 3309 C CA . ALA A 1 472 ? 15.791 -17.093 -42.767 1.00 67.12 472 ALA A CA 1
ATOM 3310 C C . ALA A 1 472 ? 15.474 -17.032 -41.268 1.00 67.12 472 ALA A C 1
ATOM 3312 O O . ALA A 1 472 ? 14.579 -17.747 -40.802 1.00 67.12 472 ALA A O 1
ATOM 3313 N N . VAL A 1 473 ? 16.271 -16.278 -40.517 1.00 87.06 473 VAL A N 1
ATOM 3314 C CA . VAL A 1 473 ? 16.024 -15.955 -39.124 1.00 87.06 473 VAL A CA 1
ATOM 3315 C C . VAL A 1 473 ? 15.032 -14.793 -39.103 1.00 87.06 473 VAL A C 1
ATOM 3317 O O . VAL A 1 473 ? 14.870 -14.093 -40.090 1.00 87.06 473 VAL A O 1
ATOM 3320 N N . ALA A 1 474 ? 14.223 -14.727 -38.051 1.00 91.56 474 ALA A N 1
ATOM 3321 C CA . ALA A 1 474 ? 13.132 -13.771 -37.974 1.00 91.56 474 ALA A CA 1
ATOM 3322 C C . ALA A 1 474 ? 13.498 -12.679 -36.980 1.00 91.56 474 ALA A C 1
ATOM 3324 O O . ALA A 1 474 ? 13.650 -12.975 -35.790 1.00 91.56 474 ALA A O 1
ATOM 3325 N N . ASP A 1 475 ? 13.540 -11.450 -37.470 1.00 94.94 475 ASP A N 1
ATOM 3326 C CA . ASP A 1 475 ? 13.800 -10.264 -36.667 1.00 94.94 475 ASP A CA 1
ATOM 3327 C C . ASP A 1 475 ? 12.505 -9.545 -36.293 1.00 94.94 475 ASP A C 1
ATOM 3329 O O . ASP A 1 475 ? 11.445 -9.734 -36.899 1.00 94.94 475 ASP A O 1
ATOM 3333 N N . THR A 1 476 ? 12.573 -8.697 -35.273 1.00 97.38 476 THR A N 1
ATOM 3334 C CA . THR A 1 476 ? 11.497 -7.777 -34.893 1.00 97.38 476 THR A CA 1
ATOM 3335 C C . THR A 1 476 ? 11.989 -6.346 -35.028 1.00 97.38 476 THR A C 1
ATOM 3337 O O . THR A 1 476 ? 12.926 -5.955 -34.343 1.00 97.38 476 THR A O 1
ATOM 3340 N N . LEU A 1 477 ? 11.342 -5.555 -35.884 1.00 97.56 477 LEU A N 1
ATOM 3341 C CA . LEU A 1 477 ? 11.703 -4.169 -36.167 1.00 97.56 477 LEU A CA 1
ATOM 3342 C C . LEU A 1 477 ? 10.497 -3.265 -35.895 1.00 97.56 477 LEU A C 1
ATOM 3344 O O . LEU A 1 477 ? 9.460 -3.396 -36.554 1.00 97.56 477 LEU A O 1
ATOM 3348 N N . ARG A 1 478 ? 10.637 -2.354 -34.928 1.00 98.38 478 ARG A N 1
ATOM 3349 C CA . ARG A 1 478 ? 9.625 -1.358 -34.550 1.00 98.38 478 ARG A CA 1
ATOM 3350 C C . ARG A 1 478 ? 10.183 0.047 -34.752 1.00 98.38 478 ARG A C 1
ATOM 3352 O O . ARG A 1 478 ? 11.124 0.414 -34.063 1.00 98.38 478 ARG A O 1
ATOM 3359 N N . GLY A 1 479 ? 9.625 0.800 -35.700 1.00 96.69 479 GLY A N 1
ATOM 3360 C CA . GLY A 1 479 ? 10.038 2.182 -35.979 1.00 96.69 479 GLY A CA 1
ATOM 3361 C C . GLY A 1 479 ? 9.744 3.093 -34.791 1.00 96.69 479 GLY A C 1
ATOM 3362 O O . GLY A 1 479 ? 10.657 3.596 -34.151 1.00 96.69 479 GLY A O 1
ATOM 3363 N N . GLY A 1 480 ? 8.473 3.153 -34.395 1.00 97.19 480 GLY A N 1
ATOM 3364 C CA . GLY A 1 480 ? 8.049 3.920 -33.229 1.00 97.19 480 GLY A CA 1
ATOM 3365 C C . GLY A 1 480 ? 7.324 5.183 -33.665 1.00 97.19 480 GLY A C 1
ATOM 3366 O O . GLY A 1 480 ? 6.300 5.081 -34.329 1.00 97.19 480 GLY A O 1
ATOM 3367 N N . ALA A 1 481 ? 7.743 6.364 -33.222 1.00 96.81 481 ALA A N 1
ATOM 3368 C CA . ALA A 1 481 ? 7.137 7.630 -33.623 1.00 96.81 481 ALA A CA 1
ATOM 3369 C C . ALA A 1 481 ? 8.120 8.481 -34.429 1.00 96.81 481 ALA A C 1
ATOM 3371 O O . ALA A 1 481 ? 9.051 9.038 -33.863 1.00 96.81 481 ALA A O 1
ATOM 3372 N N . GLY A 1 482 ? 7.826 8.721 -35.702 1.00 96.00 482 GLY A N 1
ATOM 3373 C CA . GLY A 1 482 ? 8.692 9.457 -36.616 1.00 96.00 482 GLY A CA 1
ATOM 3374 C C . GLY A 1 482 ? 8.510 8.975 -38.045 1.00 96.00 482 GLY A C 1
ATOM 3375 O O . GLY A 1 482 ? 7.506 8.354 -38.360 1.00 96.00 482 GLY A O 1
ATOM 3376 N N . ASN A 1 483 ? 9.397 9.362 -38.959 1.00 95.00 483 ASN A N 1
ATOM 3377 C CA . ASN A 1 483 ? 9.366 8.850 -40.330 1.00 95.00 483 ASN A CA 1
ATOM 3378 C C . ASN A 1 483 ? 10.532 7.887 -40.526 1.00 95.00 483 ASN A C 1
ATOM 3380 O O . ASN A 1 483 ? 11.639 8.301 -40.894 1.00 95.00 483 ASN A O 1
ATOM 3384 N N . ASP A 1 484 ? 10.265 6.606 -40.319 1.00 95.25 484 ASP A N 1
ATOM 3385 C CA . ASP A 1 484 ? 11.317 5.616 -40.158 1.00 95.25 484 ASP A CA 1
ATOM 3386 C C . ASP A 1 484 ? 11.700 4.952 -41.479 1.00 95.25 484 ASP A C 1
ATOM 3388 O O . ASP A 1 484 ? 10.941 4.873 -42.450 1.00 95.25 484 ASP A O 1
ATOM 3392 N N . THR A 1 485 ? 12.940 4.475 -41.554 1.00 93.44 485 THR A N 1
ATOM 3393 C CA . THR A 1 485 ? 13.432 3.645 -42.654 1.00 93.44 485 THR A CA 1
ATOM 3394 C C . THR A 1 485 ? 13.754 2.254 -42.136 1.00 93.44 485 THR A C 1
ATOM 3396 O O . THR A 1 485 ? 14.720 2.085 -41.395 1.00 93.44 485 THR A O 1
ATOM 3399 N N . ILE A 1 486 ? 13.016 1.253 -42.609 1.00 93.88 486 ILE A N 1
ATOM 3400 C CA . ILE A 1 486 ? 13.162 -0.136 -42.167 1.00 93.88 486 ILE A CA 1
ATOM 3401 C C . ILE A 1 486 ? 13.683 -0.994 -43.327 1.00 93.88 486 ILE A C 1
ATOM 3403 O O . ILE A 1 486 ? 13.117 -0.967 -44.422 1.00 93.88 486 ILE A O 1
ATOM 3407 N N . SER A 1 487 ? 14.764 -1.746 -43.098 1.00 92.50 487 SER A N 1
ATOM 3408 C CA . SER A 1 487 ? 15.289 -2.775 -44.009 1.00 92.50 487 SER A CA 1
ATOM 3409 C C . SER A 1 487 ? 15.100 -4.156 -43.388 1.00 92.50 487 SER A C 1
ATOM 3411 O O . SER A 1 487 ? 15.623 -4.387 -42.301 1.00 92.50 487 SER A O 1
ATOM 3413 N N . ALA A 1 488 ? 14.357 -5.035 -44.066 1.00 92.62 488 ALA A N 1
ATOM 3414 C CA . ALA A 1 488 ? 13.894 -6.316 -43.528 1.00 92.62 488 ALA A CA 1
ATOM 3415 C C . ALA A 1 488 ? 13.861 -7.453 -44.577 1.00 92.62 488 ALA A C 1
ATOM 3417 O O . ALA A 1 488 ? 13.957 -7.219 -45.791 1.00 92.62 488 ALA A O 1
ATOM 3418 N N . GLY A 1 489 ? 13.692 -8.686 -44.106 1.00 91.06 489 GLY A N 1
ATOM 3419 C CA . GLY A 1 489 ? 13.676 -9.933 -44.865 1.00 91.06 489 GLY A CA 1
ATOM 3420 C C . GLY A 1 489 ? 12.372 -10.736 -44.750 1.00 91.06 489 GLY A C 1
ATOM 3421 O O . GLY A 1 489 ? 11.307 -10.252 -44.347 1.00 91.06 489 GLY A O 1
ATOM 3422 N N . PHE A 1 490 ? 12.428 -11.999 -45.186 1.00 91.75 490 PHE A N 1
ATOM 3423 C CA . PHE A 1 490 ? 11.300 -12.929 -45.091 1.00 91.75 490 PHE A CA 1
ATOM 3424 C C . PHE A 1 490 ? 11.327 -13.670 -43.752 1.00 91.75 490 PHE A C 1
ATOM 3426 O O . PHE A 1 490 ? 12.245 -14.439 -43.503 1.00 91.75 490 PHE A O 1
ATOM 3433 N N . GLY A 1 491 ? 10.255 -13.558 -42.967 1.00 91.81 491 GLY A N 1
ATOM 3434 C CA . GLY A 1 491 ? 10.182 -14.077 -41.598 1.00 91.81 491 GLY A CA 1
ATOM 3435 C C . GLY A 1 491 ? 9.987 -12.980 -40.553 1.00 91.81 491 GLY A C 1
ATOM 3436 O O . GLY A 1 491 ? 9.431 -13.267 -39.496 1.00 91.81 491 GLY A O 1
ATOM 3437 N N . ASP A 1 492 ? 10.350 -11.744 -40.890 1.00 95.06 492 ASP A N 1
ATOM 3438 C CA . ASP A 1 492 ? 10.410 -10.639 -39.933 1.00 95.06 492 ASP A CA 1
ATOM 3439 C C . ASP A 1 492 ? 9.048 -10.105 -39.493 1.00 95.06 492 ASP A C 1
ATOM 3441 O O . ASP A 1 492 ? 8.040 -10.162 -40.212 1.00 95.06 492 ASP A O 1
ATOM 3445 N N . GLN A 1 493 ? 9.045 -9.519 -38.301 1.00 97.19 493 GLN A N 1
ATOM 3446 C CA . GLN A 1 493 ? 7.941 -8.757 -37.749 1.00 97.19 493 GLN A CA 1
ATOM 3447 C C . GLN A 1 493 ? 8.242 -7.267 -37.841 1.00 97.19 493 GLN A C 1
ATOM 3449 O O . GLN A 1 493 ? 9.102 -6.754 -37.135 1.00 97.19 493 GLN A O 1
ATOM 3454 N N . ILE A 1 494 ? 7.515 -6.576 -38.712 1.00 97.44 494 ILE A N 1
ATOM 3455 C CA . ILE A 1 494 ? 7.750 -5.174 -39.047 1.00 97.44 494 ILE A CA 1
ATOM 3456 C C . ILE A 1 494 ? 6.544 -4.341 -38.622 1.00 97.44 494 ILE A C 1
ATOM 3458 O O . ILE A 1 494 ? 5.415 -4.619 -39.045 1.00 97.44 494 ILE A O 1
ATOM 3462 N N . ASP A 1 495 ? 6.799 -3.295 -37.844 1.00 97.75 495 ASP A N 1
ATOM 3463 C CA . ASP A 1 495 ? 5.828 -2.262 -37.490 1.00 97.75 495 ASP A CA 1
ATOM 3464 C C . ASP A 1 495 ? 6.480 -0.878 -37.628 1.00 97.75 495 ASP A C 1
ATOM 3466 O O . ASP A 1 495 ? 7.425 -0.579 -36.903 1.00 97.75 495 ASP A O 1
ATOM 3470 N N . GLY A 1 496 ? 6.017 -0.046 -38.565 1.00 95.88 496 GLY A N 1
ATOM 3471 C CA . GLY A 1 496 ? 6.525 1.328 -38.698 1.00 95.88 496 GLY A CA 1
ATOM 3472 C C . GLY A 1 496 ? 6.091 2.235 -37.546 1.00 95.88 496 GLY A C 1
ATOM 3473 O O . GLY A 1 496 ? 6.876 3.030 -37.051 1.00 95.88 496 GLY A O 1
ATOM 3474 N N . GLY A 1 497 ? 4.893 2.010 -37.001 1.00 96.88 497 GLY A N 1
ATOM 3475 C CA . GLY A 1 497 ? 4.340 2.817 -35.922 1.00 96.88 497 GLY A CA 1
ATOM 3476 C C . GLY A 1 497 ? 3.637 4.090 -36.407 1.00 96.88 497 GLY A C 1
ATOM 3477 O O . GLY A 1 497 ? 2.669 4.037 -37.166 1.00 96.88 497 GLY A O 1
ATOM 3478 N N . VAL A 1 498 ? 3.999 5.234 -35.828 1.00 96.25 498 VAL A N 1
ATOM 3479 C CA . VAL A 1 498 ? 3.360 6.534 -36.047 1.00 96.25 498 VAL A CA 1
ATOM 3480 C C . VAL A 1 498 ? 4.247 7.411 -36.916 1.00 96.25 498 VAL A C 1
ATOM 3482 O O . VAL A 1 498 ? 5.165 8.047 -36.414 1.00 96.25 498 VAL A O 1
ATOM 3485 N N . GLY A 1 499 ? 3.825 7.628 -38.156 1.00 92.88 499 GLY A N 1
ATOM 3486 C CA . GLY A 1 499 ? 4.356 8.679 -39.014 1.00 92.88 499 GLY A CA 1
ATOM 3487 C C . GLY A 1 499 ? 4.285 8.281 -40.475 1.00 92.88 499 GLY A C 1
ATOM 3488 O O . GLY A 1 499 ? 3.206 7.916 -40.941 1.00 92.88 499 GLY A O 1
ATOM 3489 N N . ILE A 1 500 ? 5.366 8.488 -41.226 1.00 91.06 500 ILE A N 1
ATOM 3490 C CA . ILE A 1 500 ? 5.455 8.062 -42.627 1.00 91.06 500 ILE A CA 1
ATOM 3491 C C . ILE A 1 500 ? 6.651 7.135 -42.770 1.00 91.06 500 ILE A C 1
ATOM 3493 O O . ILE A 1 500 ? 7.772 7.589 -43.011 1.00 91.06 500 ILE A O 1
ATOM 3497 N N . ASP A 1 501 ? 6.374 5.840 -42.736 1.00 92.56 501 ASP A N 1
ATOM 3498 C CA . ASP A 1 501 ? 7.418 4.834 -42.629 1.00 92.56 501 ASP A CA 1
ATOM 3499 C C . ASP A 1 501 ? 7.719 4.199 -43.986 1.00 92.56 501 ASP A C 1
ATOM 3501 O O . ASP A 1 501 ? 6.832 3.900 -44.796 1.00 92.56 501 ASP A O 1
ATOM 3505 N N . THR A 1 502 ? 9.011 4.045 -44.275 1.00 91.19 502 THR A N 1
ATOM 3506 C CA . THR A 1 502 ? 9.524 3.544 -45.550 1.00 91.19 502 THR A CA 1
ATOM 3507 C C . THR A 1 502 ? 10.148 2.165 -45.387 1.00 91.19 502 THR A C 1
ATOM 3509 O O . THR A 1 502 ? 11.192 2.016 -44.754 1.00 91.19 502 THR A O 1
ATOM 3512 N N . LEU A 1 503 ? 9.570 1.170 -46.060 1.00 91.69 503 LEU A N 1
ATOM 3513 C CA . LEU A 1 503 ? 10.049 -0.210 -46.037 1.00 91.69 503 LEU A CA 1
ATOM 3514 C C . LEU A 1 503 ? 10.910 -0.564 -47.261 1.00 91.69 503 LEU A C 1
ATOM 3516 O O . LEU A 1 503 ? 10.555 -0.296 -48.417 1.00 91.69 503 LEU A O 1
ATOM 3520 N N . PHE A 1 504 ? 12.023 -1.236 -46.986 1.00 91.06 504 PHE A N 1
ATOM 3521 C CA . PHE A 1 504 ? 12.882 -1.949 -47.921 1.00 91.06 504 PHE A CA 1
ATOM 3522 C C . PHE A 1 504 ? 12.834 -3.433 -47.549 1.00 91.06 504 PHE A C 1
ATOM 3524 O O . PHE A 1 504 ? 13.238 -3.797 -46.451 1.00 91.06 504 PHE A O 1
ATOM 3531 N N . ILE A 1 505 ? 12.312 -4.288 -48.431 1.00 90.69 505 ILE A N 1
ATOM 3532 C CA . ILE A 1 505 ? 12.066 -5.694 -48.087 1.00 90.69 505 ILE A CA 1
ATOM 3533 C C . ILE A 1 505 ? 12.450 -6.671 -49.196 1.00 90.69 505 ILE A C 1
ATOM 3535 O O . ILE A 1 505 ? 12.259 -6.402 -50.387 1.00 90.69 505 ILE A O 1
ATOM 3539 N N . SER A 1 506 ? 12.964 -7.836 -48.800 1.00 90.88 506 SER A N 1
ATOM 3540 C CA . SER A 1 506 ? 13.232 -8.965 -49.692 1.00 90.88 506 SER A CA 1
ATOM 3541 C C . SER A 1 506 ? 12.484 -10.227 -49.260 1.00 90.88 506 SER A C 1
ATOM 3543 O O . SER A 1 506 ? 12.700 -10.756 -48.176 1.00 90.88 506 SER A O 1
ATOM 3545 N N . PHE A 1 507 ? 11.671 -10.785 -50.162 1.00 91.81 507 PHE A N 1
ATOM 3546 C CA . PHE A 1 507 ? 10.987 -12.068 -49.978 1.00 91.81 507 PHE A CA 1
ATOM 3547 C C . PHE A 1 507 ? 11.758 -13.263 -50.565 1.00 91.81 507 PHE A C 1
ATOM 3549 O O . PHE A 1 507 ? 11.204 -14.357 -50.689 1.00 91.81 507 PHE A O 1
ATOM 3556 N N . GLN A 1 508 ? 13.037 -13.103 -50.926 1.00 88.19 508 GLN A N 1
ATOM 3557 C CA . GLN A 1 508 ? 13.825 -14.180 -51.546 1.00 88.19 508 GLN A CA 1
ATOM 3558 C C . GLN A 1 508 ? 14.019 -15.416 -50.648 1.00 88.19 508 GLN A C 1
ATOM 3560 O O . GLN A 1 508 ? 14.274 -16.502 -51.170 1.00 88.19 508 GLN A O 1
ATOM 3565 N N . GLY A 1 509 ? 13.853 -15.280 -49.327 1.00 84.81 509 GLY A N 1
ATOM 3566 C CA . GLY A 1 509 ? 13.839 -16.401 -48.378 1.00 84.81 509 GLY A CA 1
ATOM 3567 C C . GLY A 1 509 ? 12.574 -17.274 -48.439 1.00 84.81 509 GLY A C 1
ATOM 3568 O O . GLY A 1 509 ? 12.541 -18.360 -47.855 1.00 84.81 509 GLY A O 1
ATOM 3569 N N . ALA A 1 510 ? 11.527 -16.853 -49.157 1.00 89.81 510 ALA A N 1
ATOM 3570 C CA . ALA A 1 510 ? 10.267 -17.585 -49.210 1.00 89.81 510 ALA A CA 1
ATOM 3571 C C . ALA A 1 510 ? 10.391 -18.921 -49.967 1.00 89.81 510 ALA A C 1
ATOM 3573 O O . ALA A 1 510 ? 10.978 -19.023 -51.045 1.00 89.81 510 ALA A O 1
ATOM 3574 N N . SER A 1 511 ? 9.767 -19.969 -49.419 1.00 91.19 511 SER A N 1
ATOM 3575 C CA . SER A 1 511 ? 9.755 -21.322 -50.006 1.00 91.19 511 SER A CA 1
ATOM 3576 C C . SER A 1 511 ? 8.613 -21.569 -51.006 1.00 91.19 511 SER A C 1
ATOM 3578 O O . SER A 1 511 ? 8.487 -22.671 -51.548 1.00 91.19 511 SER A O 1
ATOM 3580 N N . ALA A 1 512 ? 7.781 -20.556 -51.247 1.00 92.31 512 ALA A N 1
ATOM 3581 C CA . ALA A 1 512 ? 6.692 -20.536 -52.216 1.00 92.31 512 ALA A CA 1
ATOM 3582 C C . ALA A 1 512 ? 6.410 -19.086 -52.645 1.00 92.31 512 ALA A C 1
ATOM 3584 O O . ALA A 1 512 ? 6.874 -18.154 -51.991 1.00 92.31 512 ALA A O 1
ATOM 3585 N N . GLY A 1 513 ? 5.623 -18.917 -53.712 1.00 93.25 513 GLY A N 1
ATOM 3586 C CA . GLY A 1 513 ? 5.218 -17.595 -54.195 1.00 93.25 513 GLY A CA 1
ATOM 3587 C C . GLY A 1 513 ? 4.413 -16.826 -53.153 1.00 93.25 513 GLY A C 1
ATOM 3588 O O . GLY A 1 513 ? 3.578 -17.411 -52.450 1.00 93.25 513 GLY A O 1
ATOM 3589 N N . ILE A 1 514 ? 4.665 -15.524 -53.057 1.00 95.00 514 ILE A N 1
ATOM 3590 C CA . ILE A 1 514 ? 4.033 -14.645 -52.073 1.00 95.00 514 ILE A CA 1
ATOM 3591 C C . ILE A 1 514 ? 2.910 -13.812 -52.689 1.00 95.00 514 ILE A C 1
ATOM 3593 O O . ILE A 1 514 ? 2.806 -13.617 -53.900 1.00 95.00 514 ILE A O 1
ATOM 3597 N N . THR A 1 515 ? 2.011 -13.323 -51.840 1.00 96.25 515 THR A N 1
ATOM 3598 C CA . THR A 1 515 ? 1.033 -12.296 -52.207 1.00 96.25 515 THR A CA 1
ATOM 3599 C C . THR A 1 515 ? 1.087 -11.207 -51.154 1.00 96.25 515 THR A C 1
ATOM 3601 O O . THR A 1 515 ? 0.727 -11.459 -50.008 1.00 96.25 515 THR A O 1
ATOM 3604 N N . VAL A 1 516 ? 1.537 -10.021 -51.551 1.00 94.12 516 VAL A N 1
ATOM 3605 C CA . VAL A 1 516 ? 1.671 -8.848 -50.684 1.00 94.12 516 VAL A CA 1
ATOM 3606 C C . VAL A 1 516 ? 0.923 -7.665 -51.288 1.00 94.12 516 VAL A C 1
ATOM 3608 O O . VAL A 1 516 ? 0.979 -7.419 -52.497 1.00 94.12 516 VAL A O 1
ATOM 3611 N N . ASP A 1 517 ? 0.190 -6.950 -50.440 1.00 92.81 517 ASP A N 1
ATOM 3612 C CA . ASP A 1 517 ? -0.589 -5.773 -50.807 1.00 92.81 517 ASP A CA 1
ATOM 3613 C C . ASP A 1 517 ? -0.285 -4.618 -49.856 1.00 92.81 517 ASP A C 1
ATOM 3615 O O . ASP A 1 517 ? -0.867 -4.508 -48.779 1.00 92.81 517 ASP A O 1
ATOM 3619 N N . PHE A 1 518 ? 0.632 -3.738 -50.254 1.00 89.62 518 PHE A N 1
ATOM 3620 C CA . PHE A 1 518 ? 1.098 -2.607 -49.442 1.00 89.62 518 PHE A CA 1
ATOM 3621 C C . PHE A 1 518 ? 0.055 -1.488 -49.278 1.00 89.62 518 PHE A C 1
ATOM 3623 O O . PHE A 1 518 ? 0.337 -0.442 -48.710 1.00 89.62 518 PHE A O 1
ATOM 3630 N N . ARG A 1 519 ? -1.180 -1.686 -49.756 1.00 86.56 519 ARG A N 1
ATOM 3631 C CA . ARG A 1 519 ? -2.318 -0.799 -49.453 1.00 86.56 519 ARG A CA 1
ATOM 3632 C C . ARG A 1 519 ? -2.983 -1.130 -48.121 1.00 86.56 519 ARG A C 1
ATOM 3634 O O . ARG A 1 519 ? -3.850 -0.380 -47.674 1.00 86.56 519 ARG A O 1
ATOM 3641 N N . LEU A 1 520 ? -2.680 -2.296 -47.558 1.00 89.88 520 LEU A N 1
ATOM 3642 C CA . LEU A 1 520 ? -3.233 -2.746 -46.291 1.00 89.88 520 LEU A CA 1
ATOM 3643 C C . LEU A 1 520 ? -2.423 -2.144 -45.144 1.00 89.88 520 LEU A C 1
ATOM 3645 O O . LEU A 1 520 ? -1.202 -2.218 -45.155 1.00 89.88 520 LEU A O 1
ATOM 3649 N N . ALA A 1 521 ? -3.119 -1.612 -44.137 1.00 86.12 521 ALA A N 1
ATOM 3650 C CA . ALA A 1 521 ? -2.481 -1.093 -42.925 1.00 86.12 521 ALA A CA 1
ATOM 3651 C C . ALA A 1 521 ? -1.760 -2.192 -42.127 1.00 86.12 521 ALA A C 1
ATOM 3653 O O . ALA A 1 521 ? -0.807 -1.911 -41.415 1.00 86.12 521 ALA A O 1
ATOM 3654 N N . SER A 1 522 ? -2.207 -3.446 -42.249 1.00 94.00 522 SER A N 1
ATOM 3655 C CA . SER A 1 522 ? -1.479 -4.604 -41.744 1.00 94.00 522 SER A CA 1
ATOM 3656 C C . SER A 1 522 ? -1.770 -5.860 -42.560 1.00 94.00 522 SER A C 1
ATOM 3658 O O . SER A 1 522 ? -2.858 -6.021 -43.128 1.00 94.00 522 SER A O 1
ATOM 3660 N N . GLN A 1 523 ? -0.789 -6.758 -42.642 1.00 95.62 523 GLN A N 1
ATOM 3661 C CA . GLN A 1 523 ? -0.902 -8.032 -43.345 1.00 95.62 523 GLN A CA 1
ATOM 3662 C C . GLN A 1 523 ? 0.107 -9.069 -42.846 1.00 95.62 523 GLN A C 1
ATOM 3664 O O . GLN A 1 523 ? 1.107 -8.753 -42.209 1.00 95.62 523 GLN A O 1
ATOM 3669 N N . GLN A 1 524 ? -0.174 -10.325 -43.185 1.00 96.25 524 GLN A N 1
ATOM 3670 C CA . GLN A 1 524 ? 0.710 -11.466 -42.971 1.00 96.25 524 GLN A CA 1
ATOM 3671 C C . GLN A 1 524 ? 1.055 -12.060 -44.337 1.00 96.25 524 GLN A C 1
ATOM 3673 O O . GLN A 1 524 ? 0.152 -12.436 -45.091 1.00 96.25 524 GLN A O 1
ATOM 3678 N N . VAL A 1 525 ? 2.344 -12.143 -44.660 1.00 92.50 525 VAL A N 1
ATOM 3679 C CA . VAL A 1 525 ? 2.866 -12.662 -45.930 1.00 92.50 525 VAL A CA 1
ATOM 3680 C C . VAL A 1 525 ? 3.745 -13.869 -45.626 1.00 92.50 525 VAL A C 1
ATOM 3682 O O . VAL A 1 525 ? 4.948 -13.765 -45.404 1.00 92.50 525 VAL A O 1
ATOM 3685 N N . GLY A 1 526 ? 3.126 -15.049 -45.579 1.00 89.06 526 GLY A N 1
ATOM 3686 C CA . GLY A 1 526 ? 3.811 -16.250 -45.106 1.00 89.06 526 GLY A CA 1
ATOM 3687 C C . GLY A 1 526 ? 4.145 -16.129 -43.618 1.00 89.06 526 GLY A C 1
ATOM 3688 O O . GLY A 1 526 ? 3.226 -16.146 -42.803 1.00 89.06 526 GLY A O 1
ATOM 3689 N N . ALA A 1 527 ? 5.437 -16.048 -43.291 1.00 87.69 527 ALA A N 1
ATOM 3690 C CA . ALA A 1 527 ? 5.928 -15.848 -41.925 1.00 87.69 527 ALA A CA 1
ATOM 3691 C C . ALA A 1 527 ? 6.180 -14.369 -41.574 1.00 87.69 527 ALA A C 1
ATOM 3693 O O . ALA A 1 527 ? 6.281 -14.057 -40.396 1.00 87.69 527 ALA A O 1
ATOM 3694 N N . THR A 1 528 ? 6.239 -13.473 -42.567 1.00 94.00 528 THR A N 1
ATOM 3695 C CA . THR A 1 528 ? 6.465 -12.039 -42.344 1.00 94.00 528 THR A CA 1
ATOM 3696 C C . THR A 1 528 ? 5.174 -11.346 -41.910 1.00 94.00 528 THR A C 1
ATOM 3698 O O . THR A 1 528 ? 4.152 -11.467 -42.599 1.00 94.00 528 THR A O 1
ATOM 3701 N N . SER A 1 529 ? 5.228 -10.543 -40.848 1.00 96.62 529 SER A N 1
ATOM 3702 C CA . SER A 1 529 ? 4.161 -9.599 -40.502 1.00 96.62 529 SER A CA 1
ATOM 3703 C C . SER A 1 529 ? 4.560 -8.178 -40.857 1.00 96.62 529 SER A C 1
ATOM 3705 O O . SER A 1 529 ? 5.655 -7.753 -40.514 1.00 96.62 529 SER A O 1
ATOM 3707 N N . ILE A 1 530 ? 3.665 -7.432 -41.498 1.00 96.56 530 ILE A N 1
ATOM 3708 C CA . ILE A 1 530 ? 3.902 -6.032 -41.863 1.00 96.56 530 ILE A CA 1
ATOM 3709 C C . ILE A 1 530 ? 2.727 -5.213 -41.348 1.00 96.56 530 ILE A C 1
ATOM 3711 O O . ILE A 1 530 ? 1.580 -5.533 -41.677 1.00 96.56 530 ILE A O 1
ATOM 3715 N N . ALA A 1 531 ? 2.998 -4.169 -40.575 1.00 96.75 531 ALA A N 1
ATOM 3716 C CA . ALA A 1 531 ? 2.014 -3.216 -40.085 1.00 96.75 531 ALA A CA 1
ATOM 3717 C C . ALA A 1 531 ? 2.539 -1.780 -40.191 1.00 96.75 531 ALA A C 1
ATOM 3719 O O . ALA A 1 531 ? 3.744 -1.561 -40.126 1.00 96.75 531 ALA A O 1
ATOM 3720 N N . ASN A 1 532 ? 1.615 -0.830 -40.358 1.00 94.19 532 ASN A N 1
ATOM 3721 C CA . ASN A 1 532 ? 1.871 0.612 -40.303 1.00 94.19 532 ASN A CA 1
ATOM 3722 C C . ASN A 1 532 ? 3.042 1.044 -41.204 1.00 94.19 532 ASN A C 1
ATOM 3724 O O . ASN A 1 532 ? 4.033 1.573 -40.735 1.00 94.19 532 ASN A O 1
ATOM 3728 N N . ILE A 1 533 ? 2.954 0.719 -42.499 1.00 92.44 533 ILE A N 1
ATOM 3729 C CA . ILE A 1 533 ? 3.927 1.145 -43.513 1.00 92.44 533 ILE A CA 1
ATOM 3730 C C . ILE A 1 533 ? 3.202 1.977 -44.569 1.00 92.44 533 ILE A C 1
ATOM 3732 O O . ILE A 1 533 ? 2.283 1.492 -45.238 1.00 92.44 533 ILE A O 1
ATOM 3736 N N . GLU A 1 534 ? 3.646 3.216 -44.765 1.00 89.69 534 GLU A N 1
ATOM 3737 C CA . GLU A 1 534 ? 3.038 4.178 -45.690 1.00 89.69 534 GLU A CA 1
ATOM 3738 C C . GLU A 1 534 ? 3.763 4.251 -47.036 1.00 89.69 534 GLU A C 1
ATOM 3740 O O . GLU A 1 534 ? 3.183 4.726 -48.023 1.00 89.69 534 GLU A O 1
ATOM 3745 N N . ALA A 1 535 ? 5.027 3.825 -47.087 1.00 87.56 535 ALA A N 1
ATOM 3746 C CA . ALA A 1 535 ? 5.878 3.945 -48.259 1.00 87.56 535 ALA A CA 1
ATOM 3747 C C . ALA A 1 535 ? 6.750 2.709 -48.500 1.00 87.56 535 ALA A C 1
ATOM 3749 O O . ALA A 1 535 ? 7.315 2.116 -47.587 1.00 87.56 535 ALA A O 1
ATOM 3750 N N . ILE A 1 536 ? 6.925 2.364 -49.777 1.00 87.75 536 ILE A N 1
ATOM 3751 C CA . ILE A 1 536 ? 7.818 1.287 -50.209 1.00 87.75 536 ILE A CA 1
ATOM 3752 C C . ILE A 1 536 ? 8.981 1.895 -50.974 1.00 87.75 536 ILE A C 1
ATOM 3754 O O . ILE A 1 536 ? 8.784 2.502 -52.027 1.00 87.75 536 ILE A O 1
ATOM 3758 N N . GLY A 1 537 ? 10.197 1.712 -50.467 1.00 84.88 537 GLY A N 1
ATOM 3759 C CA . GLY A 1 537 ? 11.417 2.074 -51.185 1.00 84.88 537 GLY A CA 1
ATOM 3760 C C . GLY A 1 537 ? 11.814 0.995 -52.193 1.00 84.88 537 GLY A C 1
ATOM 3761 O O . GLY A 1 537 ? 12.086 1.280 -53.362 1.00 84.88 537 GLY A O 1
ATOM 3762 N N . TRP A 1 538 ? 11.807 -0.264 -51.751 1.00 88.38 538 TRP A N 1
ATOM 3763 C CA . TRP A 1 538 ? 12.250 -1.417 -52.535 1.00 88.38 538 TRP A CA 1
ATOM 3764 C C . TRP A 1 538 ? 11.538 -2.688 -52.069 1.00 88.38 538 TRP A C 1
ATOM 3766 O O . TRP A 1 538 ? 11.499 -2.957 -50.872 1.00 88.38 538 TRP A O 1
ATOM 3776 N N . ALA A 1 539 ? 11.018 -3.487 -53.000 1.00 90.88 539 ALA A N 1
ATOM 3777 C CA . ALA A 1 539 ? 10.437 -4.790 -52.692 1.00 90.88 539 ALA A CA 1
ATOM 3778 C C . ALA A 1 539 ? 10.902 -5.854 -53.695 1.00 90.88 539 ALA A C 1
ATOM 3780 O O . ALA A 1 539 ? 10.701 -5.710 -54.907 1.00 90.88 539 ALA A O 1
ATOM 3781 N N . GLU A 1 540 ? 11.498 -6.933 -53.189 1.00 91.75 540 GLU A N 1
ATOM 3782 C CA . GLU A 1 540 ? 11.880 -8.113 -53.973 1.00 91.75 540 GLU A CA 1
ATOM 3783 C C . GLU A 1 540 ? 10.930 -9.277 -53.699 1.00 91.75 540 GLU A C 1
ATOM 3785 O O . GLU A 1 540 ? 10.703 -9.627 -52.547 1.00 91.75 540 GLU A O 1
ATOM 3790 N N . GLY A 1 541 ? 10.410 -9.895 -54.756 1.00 92.12 541 GLY A N 1
ATOM 3791 C CA . GLY A 1 541 ? 9.688 -11.159 -54.720 1.00 92.12 541 GLY A CA 1
ATOM 3792 C C . GLY A 1 541 ? 10.588 -12.354 -54.403 1.00 92.12 541 GLY A C 1
ATOM 3793 O O . GLY A 1 541 ? 11.796 -12.231 -54.187 1.00 92.12 541 GLY A O 1
ATOM 3794 N N . SER A 1 542 ? 9.967 -13.523 -54.367 1.00 92.81 542 SER A N 1
ATOM 3795 C CA . SER A 1 542 ? 10.586 -14.821 -54.156 1.00 92.81 542 SER A CA 1
ATOM 3796 C C . SER A 1 542 ? 11.156 -15.416 -55.456 1.00 92.81 542 SER A C 1
ATOM 3798 O O . SER A 1 542 ? 11.239 -14.778 -56.501 1.00 92.81 542 SER A O 1
ATOM 3800 N N . GLY A 1 543 ? 11.598 -16.675 -55.406 1.00 92.94 543 GLY A N 1
ATOM 3801 C CA . GLY A 1 543 ? 11.977 -17.438 -56.602 1.00 92.94 543 GLY A CA 1
ATOM 3802 C C . GLY A 1 543 ? 10.801 -18.103 -57.338 1.00 92.94 543 GLY A C 1
ATOM 3803 O O . GLY A 1 543 ? 11.039 -19.022 -58.131 1.00 92.94 543 GLY A O 1
ATOM 3804 N N . PHE A 1 544 ? 9.559 -17.726 -57.027 1.00 95.00 544 PHE A N 1
ATOM 3805 C CA . PHE A 1 544 ? 8.324 -18.352 -57.500 1.00 95.00 544 PHE A CA 1
ATOM 3806 C C . PHE A 1 544 ? 7.332 -17.307 -58.021 1.00 95.00 544 PHE A C 1
ATOM 3808 O O . PHE A 1 544 ? 7.551 -16.119 -57.891 1.00 95.00 544 PHE A O 1
ATOM 3815 N N . ASP A 1 545 ? 6.207 -17.764 -58.578 1.00 97.00 545 ASP A N 1
ATOM 3816 C CA . ASP A 1 545 ? 5.156 -16.877 -59.086 1.00 97.00 545 ASP A CA 1
ATOM 3817 C C . ASP A 1 545 ? 4.572 -15.989 -57.965 1.00 97.00 545 ASP A C 1
ATOM 3819 O O . ASP A 1 545 ? 3.778 -16.461 -57.143 1.00 97.00 545 ASP A O 1
ATOM 3823 N N . ASP A 1 546 ? 4.923 -14.702 -57.971 1.00 96.50 546 ASP A N 1
ATOM 3824 C CA . ASP A 1 546 ? 4.516 -13.751 -56.933 1.00 96.50 546 ASP A CA 1
ATOM 3825 C C . ASP A 1 546 ? 3.402 -12.791 -57.364 1.00 96.50 546 ASP A C 1
ATOM 3827 O O . ASP A 1 546 ? 3.172 -12.512 -58.546 1.00 96.50 546 ASP A O 1
ATOM 3831 N N . VAL A 1 547 ? 2.729 -12.204 -56.374 1.00 96.44 547 VAL A N 1
ATOM 3832 C CA . VAL A 1 547 ? 1.828 -11.063 -56.548 1.00 96.44 547 VAL A CA 1
ATOM 3833 C C . VAL A 1 547 ? 2.263 -9.941 -55.612 1.00 96.44 547 VAL A C 1
ATOM 3835 O O . VAL A 1 547 ? 2.079 -10.036 -54.403 1.00 96.44 547 VAL A O 1
ATOM 3838 N N . ILE A 1 548 ? 2.799 -8.858 -56.176 1.00 94.00 548 ILE A N 1
ATOM 3839 C CA . ILE A 1 548 ? 3.239 -7.682 -55.415 1.00 94.00 548 ILE A CA 1
ATOM 3840 C C . ILE A 1 548 ? 2.392 -6.494 -55.849 1.00 94.00 548 ILE A C 1
ATOM 3842 O O . ILE A 1 548 ? 2.405 -6.106 -57.022 1.00 94.00 548 ILE A O 1
ATOM 3846 N N . ILE A 1 549 ? 1.617 -5.947 -54.916 1.00 91.75 549 ILE A N 1
ATOM 3847 C CA . ILE A 1 549 ? 0.728 -4.813 -55.155 1.00 91.75 549 ILE A CA 1
ATOM 3848 C C . ILE A 1 549 ? 1.211 -3.626 -54.334 1.00 91.75 549 ILE A C 1
ATOM 3850 O O . ILE A 1 549 ? 1.178 -3.658 -53.107 1.00 91.75 549 ILE A O 1
ATOM 3854 N N . ASP A 1 550 ? 1.612 -2.574 -55.035 1.00 86.25 550 ASP A N 1
ATOM 3855 C CA . ASP A 1 550 ? 1.918 -1.274 -54.454 1.00 86.25 550 ASP A CA 1
ATOM 3856 C C . ASP A 1 550 ? 0.686 -0.349 -54.513 1.00 86.25 550 ASP A C 1
ATOM 3858 O O . ASP A 1 550 ? -0.192 -0.472 -55.379 1.00 86.25 550 ASP A O 1
ATOM 3862 N N . GLY A 1 551 ? 0.579 0.552 -53.540 1.00 71.25 551 GLY A N 1
ATOM 3863 C CA . GLY A 1 551 ? -0.534 1.477 -53.393 1.00 71.25 551 GLY A CA 1
ATOM 3864 C C . GLY A 1 551 ? -0.416 2.733 -54.253 1.00 71.25 551 GLY A C 1
ATOM 3865 O O . GLY A 1 551 ? 0.626 3.020 -54.834 1.00 71.25 551 GLY A O 1
ATOM 3866 N N . PRO A 1 552 ? -1.490 3.535 -54.374 1.00 56.97 552 PRO A N 1
ATOM 3867 C CA . PRO A 1 552 ? -1.397 4.867 -54.960 1.00 56.97 552 PRO A CA 1
ATOM 3868 C C . PRO A 1 552 ? -0.597 5.755 -53.995 1.00 56.97 552 PRO A C 1
ATOM 3870 O O . PRO A 1 552 ? -1.195 6.432 -53.169 1.00 56.97 552 PRO A O 1
ATOM 3873 N N . GLY A 1 553 ? 0.736 5.675 -54.067 1.00 54.44 553 GLY A N 1
ATOM 3874 C CA . GLY A 1 553 ? 1.665 6.240 -53.089 1.00 54.44 553 GLY A CA 1
ATOM 3875 C C . GLY A 1 553 ? 1.295 7.640 -52.605 1.00 54.44 553 GLY A C 1
ATOM 3876 O O . GLY A 1 553 ? 0.819 8.480 -53.372 1.00 54.44 553 GLY A O 1
ATOM 3877 N N . ASN A 1 554 ? 1.559 7.903 -51.328 1.00 51.59 554 ASN A N 1
ATOM 3878 C CA . ASN A 1 554 ? 1.077 9.093 -50.623 1.00 51.59 554 ASN A CA 1
ATOM 3879 C C . ASN A 1 554 ? 1.757 10.405 -51.080 1.00 51.59 554 ASN A C 1
ATOM 3881 O O . ASN A 1 554 ? 1.501 11.458 -50.512 1.00 51.59 554 ASN A O 1
ATOM 3885 N N . GLY A 1 555 ? 2.597 10.383 -52.123 1.00 51.03 555 GLY A N 1
ATOM 3886 C CA . GLY A 1 555 ? 3.207 11.571 -52.732 1.00 51.03 555 GLY A CA 1
ATOM 3887 C C . GLY A 1 555 ? 4.422 12.145 -51.996 1.00 51.03 555 GLY A C 1
ATOM 3888 O O . GLY A 1 555 ? 4.952 13.161 -52.446 1.00 51.03 555 GLY A O 1
ATOM 3889 N N . TYR A 1 556 ? 4.879 11.512 -50.909 1.00 51.53 556 TYR A N 1
ATOM 3890 C CA . TYR A 1 556 ? 5.931 12.049 -50.032 1.00 51.53 556 TYR A CA 1
ATOM 3891 C C . TYR A 1 556 ? 7.246 11.247 -50.005 1.00 51.53 556 TYR A C 1
ATOM 3893 O O . TYR A 1 556 ? 8.263 11.810 -49.612 1.00 51.53 556 TYR A O 1
ATOM 3901 N N . ALA A 1 557 ? 7.279 10.003 -50.496 1.00 51.31 557 ALA A N 1
ATOM 3902 C CA . ALA A 1 557 ? 8.431 9.110 -50.341 1.00 51.31 557 ALA A CA 1
ATOM 3903 C C . ALA A 1 557 ? 8.858 8.470 -51.673 1.00 51.31 557 ALA A C 1
ATOM 3905 O O . ALA A 1 557 ? 8.368 7.415 -52.051 1.00 51.31 557 ALA A O 1
ATOM 3906 N N . GLY A 1 558 ? 9.784 9.123 -52.381 1.00 61.62 558 GLY A N 1
ATOM 3907 C CA . GLY A 1 558 ? 10.573 8.495 -53.449 1.00 61.62 558 GLY A CA 1
ATOM 3908 C C . GLY A 1 558 ? 9.794 7.841 -54.600 1.00 61.62 558 GLY A C 1
ATOM 3909 O O . GLY A 1 558 ? 8.606 8.074 -54.802 1.00 61.62 558 GLY A O 1
ATOM 3910 N N . PHE A 1 559 ? 10.517 7.072 -55.415 1.00 71.56 559 PHE A N 1
ATOM 3911 C CA . PHE A 1 559 ? 9.923 6.123 -56.354 1.00 71.56 559 PHE A CA 1
ATOM 3912 C C . PHE A 1 559 ? 10.005 4.738 -55.721 1.00 71.56 559 PHE A C 1
ATOM 3914 O O . PHE A 1 559 ? 11.094 4.341 -55.297 1.00 71.56 559 PHE A O 1
ATOM 3921 N N . SER A 1 560 ? 8.897 4.010 -55.688 1.00 80.69 560 SER A N 1
ATOM 3922 C CA . SER A 1 560 ? 8.888 2.608 -55.284 1.00 80.69 560 SER A CA 1
ATOM 3923 C C . SER A 1 560 ? 9.511 1.758 -56.380 1.00 80.69 560 SER A C 1
ATOM 3925 O O . SER A 1 560 ? 9.351 2.044 -57.562 1.00 80.69 560 SER A O 1
ATOM 3927 N N . THR A 1 561 ? 10.240 0.706 -56.014 1.00 85.69 561 THR A N 1
ATOM 3928 C CA . THR A 1 561 ? 10.783 -0.236 -56.999 1.00 85.69 561 THR A CA 1
ATOM 3929 C C . THR A 1 561 ? 10.375 -1.660 -56.653 1.00 85.69 561 THR A C 1
ATOM 3931 O O . THR A 1 561 ? 10.689 -2.143 -55.568 1.00 85.69 561 THR A O 1
ATOM 3934 N N . LEU A 1 562 ? 9.696 -2.335 -57.584 1.00 89.00 562 LEU A N 1
ATOM 3935 C CA . LEU A 1 562 ? 9.216 -3.708 -57.407 1.00 89.00 562 LEU A CA 1
ATOM 3936 C C . LEU A 1 562 ? 9.965 -4.669 -58.331 1.00 89.00 562 LEU A C 1
ATOM 3938 O O . LEU A 1 562 ? 10.043 -4.447 -59.543 1.00 89.00 562 LEU A O 1
ATOM 3942 N N . PHE A 1 563 ? 10.440 -5.779 -57.777 1.00 89.44 563 PHE A N 1
ATOM 3943 C CA . PHE A 1 563 ? 11.083 -6.859 -58.519 1.00 89.44 563 PHE A CA 1
ATOM 3944 C C . PHE A 1 563 ? 10.340 -8.163 -58.262 1.00 89.44 563 PHE A C 1
ATOM 3946 O O . PHE A 1 563 ? 10.213 -8.563 -57.119 1.00 89.44 563 PHE A O 1
ATOM 3953 N N . GLY A 1 564 ? 9.888 -8.852 -59.311 1.00 87.81 564 GLY A N 1
ATOM 3954 C CA . GLY A 1 564 ? 9.312 -10.201 -59.181 1.00 87.81 564 GLY A CA 1
ATOM 3955 C C . GLY A 1 564 ? 10.362 -11.309 -59.066 1.00 87.81 564 GLY A C 1
ATOM 3956 O O . GLY A 1 564 ? 10.051 -12.420 -58.688 1.00 87.81 564 GLY A O 1
ATOM 3957 N N . MET A 1 565 ? 11.628 -10.997 -59.357 1.00 90.56 565 MET A N 1
ATOM 3958 C CA . MET A 1 565 ? 12.723 -11.968 -59.409 1.00 90.56 565 MET A CA 1
ATOM 3959 C C . MET A 1 565 ? 12.479 -13.096 -60.425 1.00 90.56 565 MET A C 1
ATOM 3961 O O . MET A 1 565 ? 12.552 -12.836 -61.631 1.00 90.56 565 MET A O 1
ATOM 3965 N N . ALA A 1 566 ? 12.312 -14.342 -59.982 1.00 89.88 566 ALA A N 1
ATOM 3966 C CA . ALA A 1 566 ? 12.141 -15.495 -60.859 1.00 89.88 566 ALA A CA 1
ATOM 3967 C C . ALA A 1 566 ? 10.728 -16.051 -60.705 1.00 89.88 566 ALA A C 1
ATOM 3969 O O . ALA A 1 566 ? 10.297 -16.289 -59.594 1.00 89.88 566 ALA A O 1
ATOM 3970 N N . GLY A 1 567 ? 10.058 -16.362 -61.812 1.00 91.12 567 GLY A N 1
ATOM 3971 C CA . GLY A 1 567 ? 8.662 -16.792 -61.768 1.00 91.12 567 GLY A CA 1
ATOM 3972 C C . GLY A 1 567 ? 7.844 -16.104 -62.851 1.00 91.12 567 GLY A C 1
ATOM 3973 O O . GLY A 1 567 ? 8.380 -15.427 -63.734 1.00 91.12 567 GLY A O 1
ATOM 3974 N N . ASN A 1 568 ? 6.536 -16.340 -62.830 1.00 94.62 568 ASN A N 1
ATOM 3975 C CA . ASN A 1 568 ? 5.550 -15.604 -63.611 1.00 94.62 568 ASN A CA 1
ATOM 3976 C C . ASN A 1 568 ? 4.847 -14.593 -62.706 1.00 94.62 568 ASN A C 1
ATOM 3978 O O . ASN A 1 568 ? 3.715 -14.812 -62.267 1.00 94.62 568 ASN A O 1
ATOM 3982 N N . ASP A 1 569 ? 5.519 -13.477 -62.461 1.00 96.19 569 ASP A N 1
ATOM 3983 C CA . ASP A 1 569 ? 5.098 -12.545 -61.421 1.00 96.19 569 ASP A CA 1
ATOM 3984 C C . ASP A 1 569 ? 4.051 -11.553 -61.911 1.00 96.19 569 ASP A C 1
ATOM 3986 O O . ASP A 1 569 ? 4.029 -11.103 -63.066 1.00 96.19 569 ASP A O 1
ATOM 3990 N N . ARG A 1 570 ? 3.178 -11.161 -60.989 1.00 96.06 570 ARG A N 1
ATOM 3991 C CA . ARG A 1 570 ? 2.203 -10.095 -61.169 1.00 96.06 570 ARG A CA 1
ATOM 3992 C C . ARG A 1 570 ? 2.588 -8.915 -60.288 1.00 96.06 570 ARG A C 1
ATOM 3994 O O . ARG A 1 570 ? 2.236 -8.861 -59.114 1.00 96.06 570 ARG A O 1
ATOM 4001 N N . LEU A 1 571 ? 3.222 -7.924 -60.902 1.00 93.25 571 LEU A N 1
ATOM 4002 C CA . LEU A 1 571 ? 3.547 -6.654 -60.259 1.00 93.25 571 LEU A CA 1
ATOM 4003 C C . LEU A 1 571 ? 2.475 -5.616 -60.604 1.00 93.25 571 LEU A C 1
ATOM 4005 O O . LEU A 1 571 ? 2.178 -5.379 -61.780 1.00 93.25 571 LEU A O 1
ATOM 4009 N N . VAL A 1 572 ? 1.866 -5.017 -59.586 1.00 91.12 572 VAL A N 1
ATOM 4010 C CA . VAL A 1 572 ? 0.888 -3.938 -59.735 1.00 91.12 572 VAL A CA 1
ATOM 4011 C C . VAL A 1 572 ? 1.514 -2.662 -59.197 1.00 91.12 572 VAL A C 1
ATOM 4013 O O . VAL A 1 572 ? 1.670 -2.504 -57.992 1.00 91.12 572 VAL A O 1
ATOM 4016 N N . ALA A 1 573 ? 1.870 -1.772 -60.119 1.00 82.44 573 ALA A N 1
ATOM 4017 C CA . ALA A 1 573 ? 2.452 -0.475 -59.816 1.00 82.44 573 ALA A CA 1
ATOM 4018 C C . ALA A 1 573 ? 1.428 0.494 -59.204 1.00 82.44 573 ALA A C 1
ATOM 4020 O O . ALA A 1 573 ? 0.266 0.551 -59.629 1.00 82.44 573 ALA A O 1
ATOM 4021 N N . GLY A 1 574 ? 1.915 1.291 -58.261 1.00 77.31 574 GLY A N 1
ATOM 4022 C CA . GLY A 1 574 ? 1.309 2.513 -57.770 1.00 77.31 574 GLY A CA 1
ATOM 4023 C C . GLY A 1 574 ? 1.503 3.704 -58.712 1.00 77.31 574 GLY A C 1
ATOM 4024 O O . GLY A 1 574 ? 1.890 3.575 -59.874 1.00 77.31 574 GLY A O 1
ATOM 4025 N N . TYR A 1 575 ? 1.202 4.908 -58.217 1.00 72.50 575 TYR A N 1
ATOM 4026 C CA . TYR A 1 575 ? 1.333 6.145 -59.006 1.00 72.50 575 TYR A CA 1
ATOM 4027 C C . TYR A 1 575 ? 2.798 6.605 -59.167 1.00 72.50 575 TYR A C 1
ATOM 4029 O O . TYR A 1 575 ? 3.104 7.348 -60.100 1.00 72.50 575 TYR A O 1
ATOM 4037 N N . TYR A 1 576 ? 3.691 6.158 -58.278 1.00 71.56 576 TYR A N 1
ATOM 4038 C CA . TYR A 1 576 ? 5.104 6.546 -58.202 1.00 71.56 576 TYR A CA 1
ATOM 4039 C C . TYR A 1 576 ? 6.037 5.316 -58.206 1.00 71.56 576 TYR A C 1
ATOM 4041 O O . TYR A 1 576 ? 7.008 5.287 -57.458 1.00 71.56 576 TYR A O 1
ATOM 4049 N N . THR A 1 577 ? 5.746 4.315 -59.045 1.00 71.44 577 THR A N 1
ATOM 4050 C CA . THR A 1 577 ? 6.451 3.015 -59.103 1.00 71.44 577 THR A CA 1
ATOM 4051 C C . THR A 1 577 ? 7.131 2.772 -60.448 1.00 71.44 577 THR A C 1
ATOM 4053 O O . THR A 1 577 ? 6.550 3.175 -61.488 1.00 71.44 577 THR A O 1
#

Mean predicted aligned error: 12.62 Å

Secondary structure (DSSP, 8-state):
--EEEEEESS-EEEEESS--EEEEEESS-EEEEESSS-EEEEEESS-EEESSS---S----BTTB---------SS---EEEEESS--EEEE-TT-EEEEESS--EEEEE-TT-SS--EEETTSSEEEETTEEEES--E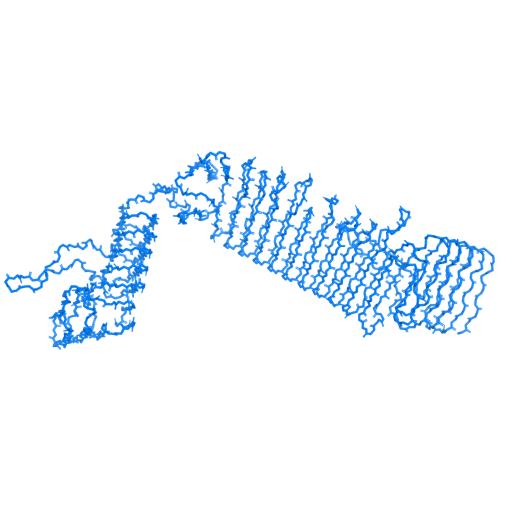EEEEE--SS--EEE-----TTSPPEEEEEEESS-EEE--TTEEEEEEEESS-EEE-TT-SS--EEEEEESS-EEE--TTS--EEEEEESS-EEEESSEEEEEES--EEEE---SS--EEEEEESS-EEEE-TT--S--EEEEEESS-EEE--SS--EEEEEESS-EEE--SSS---EEEEESS--EEE-SS-GGGEEEEE-TTT--EEEEE-STT-TT-EEEEES--EEEETTEEEEHHHIIIIITTTTPPEE--SS--EEE--SS--EEEEEESS-EEE--BSS-EEEEEESS-EEEEEESS-EEESSS-----B---TT---B------SSS--EEEEEEE--EEEE-TT-EEEEEEE--EEEEE-TT-SS--EEETTSSEEEETTEEEES--EEEEEE--SS--EEE--S--SSS---EEE--SSS-EEE--TT-

Nearest PDB structures (foldseek):
  6sus-assembly1_A  TM=3.121E-01  e=1.523E-06  Bordetella pertussis Tohama I
  2zvd-assembly1_C  TM=2.562E-01  e=6.003E-06  Pseudomonas sp. MIS38
  5cxl-assembly2_B  TM=4.854E-01  e=2.151E-02  Bordetella pertussis Tohama I
  3vi1-assembly2_B  TM=2.526E-01  e=6.805E-04  Pseudomonas aeruginosa
  3vi1-assembly1_A  TM=2.954E-01  e=4.107E-03  Pseudomonas aeruginosa

Radius of gyration: 37.78 Å; Cα contacts (8 Å, |Δi|>4): 2069; chains: 1; bounding box: 74×43×123 Å

Foldseek 3Di:
DEEAEQDEEEEEEEAEAEAYEYHDAYYAYEYANAHAAYEEHNHDYEYEEAPHDFQPDWDDDFPPDDTGGGDADLAQHEYEYEQYQEEYEYGHEFQYADHNDHYAYEYAYEDQNDPEEWEDAQQDQWDGTNNYIHHDHQYYAEYETYQEEYEAHGHQHDPPDHAHEYEDAHYAYEYADHARHAEYHDHHEAYEAHQQRYLRHAEYENHAYAYEEEHHPNQRHEYECEHYAYEYADHAEYEDYAEAYEAEHEEHPAAYEYEPAHEAYEHEYDQPYQEEYEYEPAYYAYEHYHYHYAYEYADHHYQYEYHYYFDDDAYEYEDHYANYEYEDEAALVQWDWDADPVPRKIWIFGNDVRRGRHIYIYDRHQWYHYPFGIDGPVVCVVVCNSAAAEADADQEEEEEAGTQEEYHYAHAHYAYEYEHAHYEYEYEQAHYAYEYHDHEEAYEEHDHDDFDDFDDDDVPDDTDATPADDDDHEYEYELHAYAYEYGYEPQYEEENHHDAYEYAYEDQNDPEAWEDAPVDQWDDTPNYTYHRHQYYQEYHTYQEAYEAHDEQHPPPDAAHYYYNHHYNYHYHDHPRD

pLDDT: mean 89.17, std 10.99, range [51.03, 98.81]

Solvent-accessible surface area (backbone atoms only — not comparable to full-atom values): 26358 Å² total; per-residue (Å²): 99,52,80,46,74,55,48,75,49,69,35,78,47,74,55,45,68,36,45,20,36,42,36,27,42,36,31,47,22,38,39,30,30,38,34,50,45,23,40,40,38,34,37,38,46,50,21,39,42,18,44,22,54,72,43,72,85,51,44,77,76,46,92,99,49,93,58,36,77,56,48,65,21,52,48,77,49,50,30,35,42,36,33,31,64,30,45,22,39,40,34,34,37,31,28,24,37,40,34,29,54,37,63,65,13,36,35,35,41,23,27,53,38,42,94,57,48,50,77,48,56,46,70,48,67,58,50,73,46,83,87,12,33,48,28,38,56,47,25,52,42,35,39,37,32,18,70,24,47,24,32,44,32,51,24,66,43,46,101,86,53,66,57,15,34,43,34,27,47,23,33,46,17,39,41,35,37,10,38,38,21,26,32,44,35,29,31,44,28,44,18,35,40,39,33,58,51,14,70,53,38,41,41,37,35,27,38,30,38,46,20,39,38,32,49,25,92,66,46,66,27,33,39,37,31,30,39,28,54,20,38,36,46,33,28,28,37,39,38,30,29,44,29,47,20,38,36,39,40,63,50,58,92,56,73,28,48,37,36,29,38,38,30,48,18,40,40,38,35,37,72,82,25,77,51,36,39,36,42,34,28,39,36,31,50,18,36,42,32,44,25,13,25,43,36,39,40,34,30,34,40,38,51,18,37,41,34,60,41,61,52,78,31,58,31,38,40,35,22,60,41,78,59,6,30,44,52,49,88,48,45,46,85,39,49,47,79,49,67,41,86,89,79,67,39,31,36,45,32,41,69,51,86,88,21,57,68,22,45,29,36,40,38,57,47,43,30,40,34,32,69,62,50,75,44,48,41,70,51,35,73,72,68,56,46,78,64,35,62,68,46,77,49,50,80,44,65,34,79,47,65,40,31,62,50,66,32,39,37,35,22,50,20,29,48,17,40,39,34,27,48,24,31,46,25,36,42,26,30,21,48,47,49,22,38,40,36,32,33,33,36,50,21,35,43,21,47,37,43,78,72,48,90,53,41,76,85,45,100,94,54,81,64,39,78,53,47,50,24,62,55,77,55,45,33,37,40,34,31,32,39,32,49,20,38,40,29,33,34,28,34,19,38,39,34,29,56,46,70,57,13,33,38,30,40,24,30,58,47,43,95,53,48,49,62,47,57,57,71,46,64,57,53,70,47,89,68,18,36,43,29,39,48,64,33,50,52,34,41,37,32,12,71,23,51,21,35,44,35,50,35,77,52,84,84,80,62,80,60,30,43,82,39,44,77,38,62,76,49,46,77,41,71,30,79,46,83